Protein AF-0000000071012416 (afdb_homodimer)

Radius of gyration: 25.43 Å; Cα contacts (8 Å, |Δi|>4): 637; chains: 2; bounding box: 49×71×61 Å

Foldseek 3Di:
DVVVLVVLLVLLVVQDPDDVSSVVVSVLLVVLLVQLVVQQVPDPVSWHWPVVLLLSLCVVVPNNDDPQEEEEEDTFTHHSLLSSLVSLLSNLQNVCCCVQRQVPDPPKHWYKYKYWDDDPPDFIKIKIKIDIFQGADDPCPVPRPGSSNCSQCPVCCVRFVKHKDWDADHGGIMIMIMGGGPPVRPVVRVVVVD/DVVVLVVLLVLLVVQDPDDVSSVVVSVLLVVLLVQLVVQQVPDPVSWHWPVVLLLSLCVVVPNNDDPQEEEEEATFTHHSLLSSLVSLLSNLQNVCCCVQRQVPDPPKHWYKYKYWDDDPPDFIKIKIKIDIFQGADDPDPVPRPGSSNCSQCPVCCVRFVKHKDWDADHGGIMIMIMGGGPPVRPVVRVVVVD

Secondary structure (DSSP, 8-state):
-HHHHHHHHHHHHHH-SSHHHHHHHHHHHHHHHHHHHHHHHH-TTS-EEHHHHHHHHHHTTT-TT-TTEEEE----EEPHHHHHHHHHHHHHHHHHHHHHSTTTSTT-EEEEEEEEE--TTS--EEEEEEEEE-B---SS---S--HHHHIIIIIHHHHH--EEEEEEETBEEEEEEEEEPPHHHHHHHHHHH-/-HHHHHHHHHHHHHH-SSHHHHHHHHHHHHHHHHHHHHHHHH-TTS-EEHHHHHHHHHHTTT-TT-TTEEEE----EE-HHHHHHHHHHHHHHHHHHHHHSTTTSTT-EEEEEEEEE--TTS--EEEEEEEEESB---SS---S--HHHHIIIIIHHHHH--EEEEEEETBEEEEEEEEEPPHHHHHHHHHHH-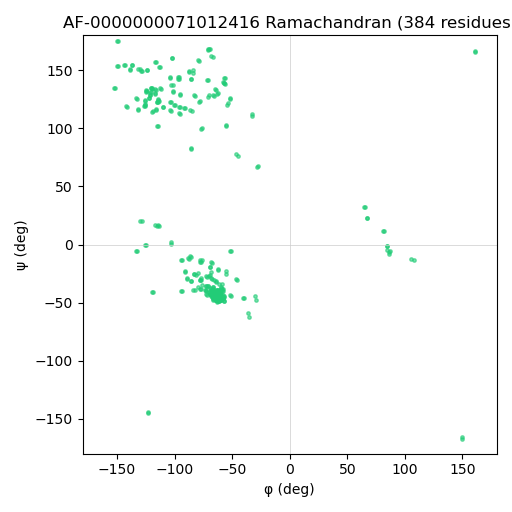

Nearest PDB structures (foldseek):
  5epv-assembly3_A  TM=8.600E-01  e=8.382E-15  Brucella abortus 2308
  6ph4-assembly1_B  TM=8.520E-01  e=7.004E-15  Brucella melitensis bv. 1 str. 16M
  5epv-assembly3_B  TM=8.773E-01  e=1.167E-13  Brucella abortus 2308
  5epv-assembly1_C  TM=7.445E-01  e=3.757E-12  Brucella abortus 2308
  5epv-assembly2_D  TM=7.415E-01  e=6.438E-12  Brucella abortus 2308

pLDDT: mean 85.34, std 14.97, range [34.78, 98.38]

InterPro domains:
  IPR011102 Signal transduction histidine kinase, HWE region [PF07536] (2-75)
  IPR011102 Signal transduction histidine kinase, HWE region [SM00911] (1-75)
  IPR036890 Histidine kinase/HSP90-like ATPase superfamily [G3DSA:3.30.565.10] (68-189)

Sequence (388 aa):
MLTVVRSVFSRTAEASENQRQLVDHFTGRLDSLARTQVIVTRSPSGKVDLNSLIREELLSVAAGEGPCVSLDGPEVMLDPNAAEAIGMAIHELTTNALKYGALRANGAGLRIDWRVHAEQGQTAKLELTWLETGVPAVPIAPVREGFGRELIEEALPYRLGAETCLEFRPGGVKCTISMPLDDDDERASALLERMLTVVRSVFSRTAEASENQRQLVDHFTGRLDSLARTQVIVTRSPSGKVDLNSLIREELLSVAAGEGPCVSLDGPEVMLDPNAAEAIGMAIHELTTNALKYGALRANGAGLRIDWRVHAEQGQTAKLELTWLETGVPAVPIAPVREGFGRELIEEALPYRLGAETCLEFRPGGVKCTISMPLDDDDERASALLER

Structure (mmCIF, N/CA/C/O backbone):
data_AF-0000000071012416-model_v1
#
loop_
_entity.id
_entity.type
_entity.pdbx_description
1 polymer 'histidine kinase'
#
loop_
_atom_site.group_PDB
_atom_site.id
_atom_site.type_symbol
_atom_site.label_atom_id
_atom_site.label_alt_id
_atom_site.label_comp_id
_atom_site.label_asym_id
_atom_site.label_entity_id
_atom_site.label_seq_id
_atom_site.pdbx_PDB_ins_code
_atom_site.Cartn_x
_atom_site.Cartn_y
_atom_site.Cartn_z
_atom_site.occupancy
_atom_site.B_iso_or_equiv
_atom_site.auth_seq_id
_atom_site.auth_comp_id
_atom_site.auth_asym_id
_atom_site.auth_atom_id
_atom_site.pdbx_PDB_model_num
ATOM 1 N N . MET A 1 1 ? 7.375 1.025 -5.934 1 79.31 1 MET A N 1
ATOM 2 C CA . MET A 1 1 ? 6.648 0.177 -4.996 1 79.31 1 MET A CA 1
ATOM 3 C C . MET A 1 1 ? 5.281 0.772 -4.672 1 79.31 1 MET A C 1
ATOM 5 O O . MET A 1 1 ? 4.258 0.095 -4.797 1 79.31 1 MET A O 1
ATOM 9 N N . LEU A 1 2 ? 5.188 2.092 -4.598 1 87.56 2 LEU A N 1
ATOM 10 C CA . LEU A 1 2 ? 3.9 2.674 -4.223 1 87.56 2 LEU A CA 1
ATOM 11 C C . LEU A 1 2 ? 2.938 2.666 -5.406 1 87.56 2 LEU A C 1
ATOM 13 O O . LEU A 1 2 ? 1.731 2.477 -5.23 1 87.56 2 LEU A O 1
ATOM 17 N N . THR A 1 3 ? 3.52 2.766 -6.586 1 86.19 3 THR A N 1
ATOM 18 C CA . THR A 1 3 ? 2.693 2.732 -7.789 1 86.19 3 THR A CA 1
ATOM 19 C C . THR A 1 3 ? 1.999 1.381 -7.93 1 86.19 3 THR A C 1
ATOM 21 O O . THR A 1 3 ? 0.804 1.32 -8.227 1 86.19 3 THR A O 1
ATOM 24 N N . VAL A 1 4 ? 2.744 0.309 -7.668 1 86.44 4 VAL A N 1
ATOM 25 C CA . VAL A 1 4 ? 2.189 -1.038 -7.754 1 86.44 4 VAL A CA 1
ATOM 26 C C . VAL A 1 4 ? 1.132 -1.231 -6.668 1 86.44 4 VAL A C 1
ATOM 28 O O . VAL A 1 4 ? 0.055 -1.772 -6.93 1 86.44 4 VAL A O 1
ATOM 31 N N . VAL A 1 5 ? 1.363 -0.76 -5.516 1 93.75 5 VAL A N 1
ATOM 32 C CA . VAL A 1 5 ? 0.437 -0.882 -4.395 1 93.75 5 VAL A CA 1
ATOM 33 C C . VAL A 1 5 ? -0.868 -0.159 -4.723 1 93.75 5 VAL A C 1
ATOM 35 O O . VAL A 1 5 ? -1.956 -0.685 -4.473 1 93.75 5 VAL A O 1
ATOM 38 N N . ARG A 1 6 ? -0.728 0.986 -5.305 1 93.12 6 ARG A N 1
ATOM 39 C CA . ARG A 1 6 ? -1.903 1.763 -5.688 1 93.12 6 ARG A CA 1
ATOM 40 C C . ARG A 1 6 ? -2.744 1.014 -6.715 1 93.12 6 ARG A C 1
ATOM 42 O O . ARG A 1 6 ? -3.973 0.99 -6.621 1 93.12 6 ARG A O 1
ATOM 49 N N . SER A 1 7 ? -2.057 0.492 -7.648 1 88.62 7 SER A N 1
ATOM 50 C CA . SER A 1 7 ? -2.752 -0.249 -8.695 1 88.62 7 SER A CA 1
ATOM 51 C C . SER A 1 7 ? -3.461 -1.475 -8.125 1 88.62 7 SER A C 1
ATOM 53 O O . SER A 1 7 ? -4.621 -1.733 -8.453 1 88.62 7 SER A O 1
ATOM 55 N N . VAL A 1 8 ? -2.766 -2.164 -7.305 1 90.81 8 VAL A N 1
ATOM 56 C CA . VAL A 1 8 ? -3.32 -3.357 -6.676 1 90.81 8 VAL A CA 1
ATOM 57 C C . VAL A 1 8 ? -4.516 -2.977 -5.809 1 90.81 8 VAL A C 1
ATOM 59 O O . VAL A 1 8 ? -5.547 -3.658 -5.824 1 90.81 8 VAL A O 1
ATOM 62 N N . PHE A 1 9 ? -4.41 -1.914 -5.066 1 94.88 9 PHE A N 1
ATOM 63 C CA . PHE A 1 9 ? -5.508 -1.474 -4.211 1 94.88 9 PHE A CA 1
ATOM 64 C C . PHE A 1 9 ? -6.73 -1.104 -5.043 1 94.88 9 PHE A C 1
ATOM 66 O O . PHE A 1 9 ? -7.844 -1.529 -4.738 1 94.88 9 PHE A O 1
ATOM 73 N N . SER A 1 10 ? -6.488 -0.293 -6.066 1 92.5 10 SER A N 1
ATOM 74 C CA . SER A 1 10 ? -7.59 0.161 -6.906 1 92.5 10 SER A CA 1
ATOM 75 C C . SER A 1 10 ? -8.352 -1.019 -7.508 1 92.5 10 SER A C 1
ATOM 77 O O . SER A 1 10 ? -9.578 -1.047 -7.488 1 92.5 10 SER A O 1
ATOM 79 N N . ARG A 1 11 ? -7.691 -1.953 -7.973 1 87.81 11 ARG A N 1
ATOM 80 C CA . ARG A 1 11 ? -8.312 -3.125 -8.586 1 87.81 11 ARG A CA 1
ATOM 81 C C . ARG A 1 11 ? -9.039 -3.967 -7.543 1 87.81 11 ARG A C 1
ATOM 83 O O . ARG A 1 11 ? -10.102 -4.523 -7.816 1 87.81 11 ARG A O 1
ATOM 90 N N . THR A 1 12 ? -8.422 -4.074 -6.363 1 91.06 12 THR A N 1
ATOM 91 C CA . THR A 1 12 ? -9.055 -4.828 -5.289 1 91.06 12 THR A CA 1
ATOM 92 C C . THR A 1 12 ? -10.352 -4.16 -4.852 1 91.06 12 THR A C 1
ATOM 94 O O . THR A 1 12 ? -11.367 -4.832 -4.652 1 91.06 12 THR A O 1
ATOM 97 N N . ALA A 1 13 ? -10.242 -2.861 -4.75 1 93.5 13 ALA A N 1
ATOM 98 C CA . ALA A 1 13 ? -11.422 -2.1 -4.344 1 93.5 13 ALA A CA 1
ATOM 99 C C . ALA A 1 13 ? -12.547 -2.258 -5.359 1 93.5 13 ALA A C 1
ATOM 101 O O . ALA A 1 13 ? -13.711 -2.418 -4.98 1 93.5 13 ALA A O 1
ATOM 102 N N . GLU A 1 14 ? -12.234 -2.195 -6.582 1 89.12 14 GLU A N 1
ATOM 103 C CA . GLU A 1 14 ? -13.227 -2.307 -7.648 1 89.12 14 GLU A CA 1
ATOM 104 C C . GLU A 1 14 ? -13.891 -3.68 -7.641 1 89.12 14 GLU A C 1
ATOM 106 O O . GLU A 1 14 ? -15.086 -3.797 -7.945 1 89.12 14 GLU A O 1
ATOM 111 N N . ALA A 1 15 ? -13.234 -4.676 -7.262 1 86 15 ALA A N 1
ATOM 112 C CA . ALA A 1 15 ? -13.719 -6.051 -7.367 1 86 15 ALA A CA 1
ATOM 113 C C . ALA A 1 15 ? -14.398 -6.492 -6.074 1 86 15 ALA A C 1
ATOM 115 O O . ALA A 1 15 ? -15.055 -7.535 -6.035 1 86 15 ALA A O 1
ATOM 116 N N . SER A 1 16 ? -14.195 -5.711 -5.012 1 90.69 16 SER A N 1
ATOM 117 C CA . SER A 1 16 ? -14.719 -6.125 -3.717 1 90.69 16 SER A CA 1
ATOM 118 C C . SER A 1 16 ? -16.172 -5.691 -3.545 1 90.69 16 SER A C 1
ATOM 120 O O . SER A 1 16 ? -16.547 -4.586 -3.945 1 90.69 16 SER A O 1
ATOM 122 N N . GLU A 1 17 ? -16.969 -6.527 -2.91 1 89.5 17 GLU A N 1
ATOM 123 C CA . GLU A 1 17 ? -18.391 -6.258 -2.721 1 89.5 17 GLU A CA 1
ATOM 124 C C . GLU A 1 17 ? -18.641 -5.48 -1.432 1 89.5 17 GLU A C 1
ATOM 126 O O . GLU A 1 17 ? -19.672 -4.816 -1.288 1 89.5 17 GLU A O 1
ATOM 131 N N . ASN A 1 18 ? -17.75 -5.703 -0.472 1 93.12 18 ASN A N 1
ATOM 132 C CA . ASN A 1 18 ? -17.891 -5.016 0.808 1 93.12 18 ASN A CA 1
ATOM 133 C C . ASN A 1 18 ? -16.531 -4.773 1.462 1 93.12 18 ASN A C 1
ATOM 135 O O . ASN A 1 18 ? -15.5 -5.215 0.95 1 93.12 18 ASN A O 1
ATOM 139 N N . GLN A 1 19 ? -16.578 -4.094 2.539 1 95.38 19 GLN A N 1
ATOM 140 C CA . GLN A 1 19 ? -15.352 -3.658 3.189 1 95.38 19 GLN A CA 1
ATOM 141 C C . GLN A 1 19 ? -14.547 -4.848 3.701 1 95.38 19 GLN A C 1
ATOM 143 O O . GLN A 1 19 ? -13.32 -4.859 3.609 1 95.38 19 GLN A O 1
ATOM 148 N N . ARG A 1 20 ? -15.281 -5.785 4.27 1 94.62 20 ARG A N 1
ATOM 149 C CA . ARG A 1 20 ? -14.586 -6.953 4.805 1 94.62 20 ARG A CA 1
ATOM 150 C C . ARG A 1 20 ? -13.812 -7.68 3.709 1 94.62 20 ARG A C 1
ATOM 152 O O . ARG A 1 20 ? -12.648 -8.031 3.896 1 94.62 20 ARG A O 1
ATOM 159 N N . GLN A 1 21 ? -14.453 -7.879 2.566 1 92.38 21 GLN A N 1
ATOM 160 C CA . GLN A 1 21 ? -13.812 -8.531 1.429 1 92.38 21 GLN A CA 1
ATOM 161 C C . GLN A 1 21 ? -12.617 -7.723 0.933 1 92.38 21 GLN A C 1
ATOM 163 O O . GLN A 1 21 ? -11.57 -8.289 0.625 1 92.38 21 GLN A O 1
ATOM 168 N N . LEU A 1 22 ? -12.758 -6.418 0.871 1 95 22 LEU A N 1
ATOM 169 C CA . LEU A 1 22 ? -11.68 -5.531 0.443 1 95 22 LEU A CA 1
ATOM 170 C C . LEU A 1 22 ? -10.477 -5.652 1.368 1 95 22 LEU A C 1
ATOM 172 O O . LEU A 1 22 ? -9.344 -5.797 0.902 1 95 22 LEU A O 1
ATOM 176 N N . VAL A 1 23 ? -10.703 -5.68 2.666 1 96.44 23 VAL A N 1
ATOM 177 C CA . VAL A 1 23 ? -9.633 -5.734 3.654 1 96.44 23 VAL A CA 1
ATOM 178 C C . VAL A 1 23 ? -8.906 -7.074 3.559 1 96.44 23 VAL A C 1
ATOM 180 O O . VAL A 1 23 ? -7.676 -7.117 3.502 1 96.44 23 VAL A O 1
ATOM 183 N N . ASP A 1 24 ? -9.641 -8.109 3.471 1 93.75 24 ASP A N 1
ATOM 184 C CA . ASP A 1 24 ? -9.055 -9.445 3.432 1 93.75 24 ASP A CA 1
ATOM 185 C C . ASP A 1 24 ? -8.219 -9.641 2.168 1 93.75 24 ASP A C 1
ATOM 187 O O . ASP A 1 24 ? -7.074 -10.094 2.24 1 93.75 24 ASP A O 1
ATOM 191 N N . HIS A 1 25 ? -8.797 -9.266 1.054 1 92.31 25 HIS A N 1
ATOM 192 C CA . HIS A 1 25 ? -8.125 -9.492 -0.222 1 92.31 25 HIS A CA 1
ATOM 193 C C . HIS A 1 25 ? -6.902 -8.594 -0.37 1 92.31 25 HIS A C 1
ATOM 195 O O . HIS A 1 25 ? -5.844 -9.055 -0.803 1 92.31 25 HIS A O 1
ATOM 201 N N . PHE A 1 26 ? -7.031 -7.363 0.049 1 95.31 26 PHE A N 1
ATOM 202 C CA . PHE A 1 26 ? -5.902 -6.453 -0.12 1 95.31 26 PHE A CA 1
ATOM 203 C C . PHE A 1 26 ? -4.781 -6.793 0.856 1 95.31 26 PHE A C 1
ATOM 205 O O . PHE A 1 26 ? -3.602 -6.684 0.517 1 95.31 26 PHE A O 1
ATOM 212 N N . THR A 1 27 ? -5.094 -7.219 2.049 1 95.56 27 THR A N 1
ATOM 213 C CA . THR A 1 27 ? -4.074 -7.641 3.002 1 95.56 27 THR A CA 1
ATOM 214 C C . THR A 1 27 ? -3.281 -8.82 2.453 1 95.56 27 THR A C 1
ATOM 216 O O . THR A 1 27 ? -2.053 -8.852 2.543 1 95.56 27 THR A O 1
ATOM 219 N N . GLY A 1 28 ? -4 -9.75 1.899 1 93.88 28 GLY A N 1
ATOM 220 C CA . GLY A 1 28 ? -3.324 -10.883 1.289 1 93.88 28 GLY A CA 1
ATOM 221 C C . GLY A 1 28 ? -2.391 -10.484 0.162 1 93.88 28 GLY A C 1
ATOM 222 O O . GLY A 1 28 ? -1.275 -11 0.061 1 93.88 28 GLY A O 1
ATOM 223 N N . ARG A 1 29 ? -2.848 -9.578 -0.62 1 93.44 29 ARG A N 1
ATOM 224 C CA . ARG A 1 29 ? -2.051 -9.133 -1.759 1 93.44 29 ARG A CA 1
ATOM 225 C C . ARG A 1 29 ? -0.843 -8.32 -1.299 1 93.44 29 ARG A C 1
ATOM 227 O O . ARG A 1 29 ? 0.237 -8.422 -1.883 1 93.44 29 ARG A O 1
ATOM 234 N N . LEU A 1 30 ? -1.021 -7.539 -0.238 1 95.25 30 LEU A N 1
ATOM 235 C CA . LEU A 1 30 ? 0.107 -6.824 0.348 1 95.25 30 LEU A CA 1
ATOM 236 C C . LEU A 1 30 ? 1.157 -7.801 0.868 1 95.25 30 LEU A C 1
ATOM 238 O O . LEU A 1 30 ? 2.357 -7.582 0.69 1 95.25 30 LEU A O 1
ATOM 242 N N . ASP A 1 31 ? 0.681 -8.828 1.486 1 95 31 ASP A N 1
ATOM 243 C CA . ASP A 1 31 ? 1.591 -9.844 2.006 1 95 31 ASP A CA 1
ATOM 244 C C . ASP A 1 31 ? 2.369 -10.516 0.876 1 95 31 ASP A C 1
ATOM 246 O O . ASP A 1 31 ? 3.564 -10.781 1.013 1 95 31 ASP A O 1
ATOM 250 N N . SER A 1 32 ? 1.671 -10.789 -0.18 1 94.5 32 SER A N 1
ATOM 251 C CA . SER A 1 32 ? 2.33 -11.375 -1.339 1 94.5 32 SER A CA 1
ATOM 252 C C . SER A 1 32 ? 3.402 -10.445 -1.9 1 94.5 32 SER A C 1
ATOM 254 O O . SER A 1 32 ? 4.516 -10.883 -2.197 1 94.5 32 SER A O 1
ATOM 256 N N . LEU A 1 33 ? 3.086 -9.148 -2.072 1 93.62 33 LEU A N 1
ATOM 257 C CA . LEU A 1 33 ? 4.047 -8.164 -2.545 1 93.62 33 LEU A CA 1
ATOM 258 C C . LEU A 1 33 ? 5.258 -8.094 -1.621 1 93.62 33 LEU A C 1
ATOM 260 O O . LEU A 1 33 ? 6.395 -7.984 -2.086 1 93.62 33 LEU A O 1
ATOM 264 N N . ALA A 1 34 ? 4.988 -8.18 -0.317 1 93.56 34 ALA A N 1
ATOM 265 C CA . ALA A 1 34 ? 6.074 -8.156 0.66 1 93.56 34 ALA A CA 1
ATOM 266 C C . ALA A 1 34 ? 7.008 -9.352 0.471 1 93.56 34 ALA A C 1
ATOM 268 O O . ALA A 1 34 ? 8.234 -9.195 0.502 1 93.56 34 ALA A O 1
ATOM 269 N N . ARG A 1 35 ? 6.43 -10.469 0.302 1 92.25 35 ARG A N 1
ATOM 270 C CA . ARG A 1 35 ? 7.234 -11.672 0.098 1 92.25 35 ARG A CA 1
ATOM 271 C C . ARG A 1 35 ? 8.102 -11.539 -1.149 1 92.25 35 ARG A C 1
ATOM 273 O O . ARG A 1 35 ? 9.289 -11.875 -1.124 1 92.25 35 ARG A O 1
ATOM 280 N N . THR A 1 36 ? 7.492 -11.102 -2.23 1 92.06 36 THR A N 1
ATOM 281 C CA . THR A 1 36 ? 8.227 -10.914 -3.477 1 92.06 36 THR A CA 1
ATOM 282 C C . THR A 1 36 ? 9.336 -9.883 -3.297 1 92.06 36 THR A C 1
ATOM 284 O O . THR A 1 36 ? 10.453 -10.07 -3.795 1 92.06 36 THR A O 1
ATOM 287 N N . GLN A 1 37 ? 9.047 -8.82 -2.545 1 89.06 37 GLN A N 1
ATOM 288 C CA . GLN A 1 37 ? 10.023 -7.754 -2.342 1 89.06 37 GLN A CA 1
ATOM 289 C C . GLN A 1 37 ? 11.219 -8.25 -1.535 1 89.06 37 GLN A C 1
ATOM 291 O O . GLN A 1 37 ? 12.352 -7.824 -1.774 1 89.06 37 GLN A O 1
ATOM 296 N N . VAL A 1 38 ? 10.977 -9.078 -0.61 1 89.62 38 VAL A N 1
ATOM 297 C CA . VAL A 1 38 ? 12.055 -9.656 0.183 1 89.62 38 VAL A CA 1
ATOM 298 C C . VAL A 1 38 ? 12.992 -10.445 -0.724 1 89.62 38 VAL A C 1
ATOM 300 O O . VAL A 1 38 ? 14.219 -10.328 -0.615 1 89.62 38 VAL A O 1
ATOM 303 N N . ILE A 1 39 ? 12.43 -11.203 -1.623 1 91.06 39 ILE A N 1
ATOM 304 C CA . ILE A 1 39 ? 13.227 -12.023 -2.537 1 91.06 39 ILE A CA 1
ATOM 305 C C . ILE A 1 39 ? 14.031 -11.117 -3.467 1 91.06 39 ILE A C 1
ATOM 307 O O . ILE A 1 39 ? 15.219 -11.352 -3.688 1 91.06 39 ILE A O 1
ATOM 311 N N . VAL A 1 40 ? 13.438 -10.07 -3.975 1 87.44 40 VAL A N 1
ATOM 312 C CA . VAL A 1 40 ? 14.07 -9.141 -4.898 1 87.44 40 VAL A CA 1
ATOM 313 C C . VAL A 1 40 ? 15.25 -8.453 -4.211 1 87.44 40 VAL A C 1
ATOM 315 O O . VAL A 1 40 ? 16.328 -8.32 -4.793 1 87.44 40 VAL A O 1
ATOM 318 N N . THR A 1 41 ? 15.078 -8.047 -2.982 1 84.62 41 THR A N 1
ATOM 319 C CA . THR A 1 41 ? 16.094 -7.281 -2.256 1 84.62 41 THR A CA 1
ATOM 320 C C . THR A 1 41 ? 17.266 -8.172 -1.867 1 84.62 41 THR A C 1
ATOM 322 O O . THR A 1 41 ? 18.391 -7.695 -1.758 1 84.62 41 THR A O 1
ATOM 325 N N . ARG A 1 42 ? 16.969 -9.398 -1.727 1 86.81 42 ARG A N 1
ATOM 326 C CA . ARG A 1 42 ? 18.016 -10.336 -1.307 1 86.81 42 ARG A CA 1
ATOM 327 C C . ARG A 1 42 ? 18.797 -10.852 -2.506 1 86.81 42 ARG A C 1
ATOM 329 O O . ARG A 1 42 ? 19.828 -11.5 -2.342 1 86.81 42 ARG A O 1
ATOM 336 N N . SER A 1 43 ? 18.281 -10.547 -3.65 1 87.06 43 SER A N 1
ATOM 337 C CA . SER A 1 43 ? 18.938 -11.039 -4.859 1 87.06 43 SER A CA 1
ATOM 338 C C . SER A 1 43 ? 20.047 -10.086 -5.305 1 87.06 43 SER A C 1
ATOM 340 O O . SER A 1 43 ? 19.781 -8.953 -5.691 1 87.06 43 SER A O 1
ATOM 342 N N . PRO A 1 44 ? 21.281 -10.516 -5.285 1 84.44 44 PRO A N 1
ATOM 343 C CA . PRO A 1 44 ? 22.391 -9.656 -5.699 1 84.44 44 PRO A CA 1
ATOM 344 C C . PRO A 1 44 ? 22.25 -9.156 -7.137 1 84.44 44 PRO A C 1
ATOM 346 O O . PRO A 1 44 ? 22.625 -8.023 -7.445 1 84.44 44 PRO A O 1
ATOM 349 N N . SER A 1 45 ? 21.766 -9.953 -8.055 1 83.5 45 SER A N 1
ATOM 350 C CA . SER A 1 45 ? 21.609 -9.594 -9.461 1 83.5 45 SER A CA 1
ATOM 351 C C . SER A 1 45 ? 20.375 -8.711 -9.664 1 83.5 45 SER A C 1
ATOM 353 O O . SER A 1 45 ? 20.203 -8.133 -10.742 1 83.5 45 SER A O 1
ATOM 355 N N . GLY A 1 46 ? 19.547 -8.68 -8.68 1 85.38 46 GLY A N 1
ATOM 356 C CA . GLY A 1 46 ? 18.297 -7.957 -8.805 1 85.38 46 GLY A CA 1
ATOM 357 C C . GLY A 1 46 ? 17.203 -8.773 -9.469 1 85.38 46 GLY A C 1
ATOM 358 O O . GLY A 1 46 ? 16.078 -8.297 -9.617 1 85.38 46 GLY A O 1
ATOM 359 N N . LYS A 1 47 ? 17.625 -9.969 -9.828 1 92 47 LYS A N 1
ATOM 360 C CA . LYS A 1 47 ? 16.641 -10.844 -10.461 1 92 47 LYS A CA 1
ATOM 361 C C . LYS A 1 47 ? 16.125 -11.883 -9.469 1 92 47 LYS A C 1
ATOM 363 O O . LYS A 1 47 ? 16.75 -12.133 -8.43 1 92 47 LYS A O 1
ATOM 368 N N . VAL A 1 48 ? 14.953 -12.461 -9.812 1 94.19 48 VAL A N 1
ATOM 369 C CA . VAL A 1 48 ? 14.258 -13.359 -8.898 1 94.19 48 VAL A CA 1
ATOM 370 C C . VAL A 1 48 ? 14.078 -14.727 -9.555 1 94.19 48 VAL A C 1
ATOM 372 O O . VAL A 1 48 ? 13.586 -14.82 -10.68 1 94.19 48 VAL A O 1
ATOM 375 N N . ASP A 1 49 ? 14.492 -15.727 -8.828 1 95.19 49 ASP A N 1
ATOM 376 C CA . ASP A 1 49 ? 14.305 -17.094 -9.312 1 95.19 49 ASP A CA 1
ATOM 377 C C . ASP A 1 49 ? 12.828 -17.484 -9.273 1 95.19 49 ASP A C 1
ATOM 379 O O . ASP A 1 49 ? 12.172 -17.391 -8.234 1 95.19 49 ASP A O 1
ATOM 383 N N . LEU A 1 50 ? 12.336 -17.984 -10.398 1 97 50 LEU A N 1
ATOM 384 C CA . LEU A 1 50 ? 10.93 -18.328 -10.531 1 97 50 LEU A CA 1
ATOM 385 C C . LEU A 1 50 ? 10.539 -19.422 -9.539 1 97 50 LEU A C 1
ATOM 387 O O . LEU A 1 50 ? 9.484 -19.328 -8.891 1 97 50 LEU A O 1
ATOM 391 N N . ASN A 1 51 ? 11.328 -20.406 -9.445 1 96.5 51 ASN A N 1
ATOM 392 C CA . ASN A 1 51 ? 11.055 -21.5 -8.508 1 96.5 51 ASN A CA 1
ATOM 393 C C . ASN A 1 51 ? 10.914 -21 -7.078 1 96.5 51 ASN A C 1
ATOM 395 O O . ASN A 1 51 ? 9.984 -21.375 -6.367 1 96.5 51 ASN A O 1
ATOM 399 N N . SER A 1 52 ? 11.797 -20.156 -6.68 1 94.75 52 SER A N 1
ATOM 400 C CA . SER A 1 52 ? 11.766 -19.594 -5.336 1 94.75 52 SER A CA 1
ATOM 401 C C . SER A 1 52 ? 10.5 -18.766 -5.117 1 94.75 52 SER A C 1
ATOM 403 O O . SER A 1 52 ? 9.891 -18.828 -4.043 1 94.75 52 SER A O 1
ATOM 405 N N . LEU A 1 53 ? 10.18 -18.047 -6.098 1 95.81 53 LEU A N 1
ATOM 406 C CA . LEU A 1 53 ? 8.984 -17.219 -6.027 1 95.81 53 LEU A CA 1
ATOM 407 C C . LEU A 1 53 ? 7.738 -18.062 -5.793 1 95.81 53 LEU A C 1
ATOM 409 O O . LEU A 1 53 ? 6.934 -17.766 -4.91 1 95.81 53 LEU A O 1
ATOM 413 N N . ILE A 1 54 ? 7.574 -19.125 -6.535 1 96.94 54 ILE A N 1
ATOM 414 C CA . ILE A 1 54 ? 6.422 -20 -6.434 1 96.94 54 ILE A CA 1
ATOM 415 C C . ILE A 1 54 ? 6.426 -20.703 -5.074 1 96.94 54 ILE A C 1
ATOM 417 O O . ILE A 1 54 ? 5.402 -20.75 -4.387 1 96.94 54 ILE A O 1
ATOM 421 N N . ARG A 1 55 ? 7.547 -21.172 -4.68 1 95 55 ARG A N 1
ATOM 422 C CA . ARG A 1 55 ? 7.664 -21.906 -3.428 1 95 55 ARG A CA 1
ATOM 423 C C . ARG A 1 55 ? 7.312 -21.031 -2.236 1 95 55 ARG A C 1
ATOM 425 O O . ARG A 1 55 ? 6.629 -21.469 -1.31 1 95 55 ARG A O 1
ATOM 432 N N . GLU A 1 56 ? 7.766 -19.828 -2.26 1 94.19 56 GLU A N 1
ATOM 433 C CA . GLU A 1 56 ? 7.488 -18.922 -1.15 1 94.19 56 GLU A CA 1
ATOM 434 C C . GLU A 1 56 ? 5.988 -18.656 -1.017 1 94.19 56 GLU A C 1
ATOM 436 O O . GLU A 1 56 ? 5.469 -18.547 0.096 1 94.19 56 GLU A O 1
ATOM 441 N N . GLU A 1 57 ? 5.336 -18.516 -2.135 1 94.94 57 GLU A N 1
ATOM 442 C CA . GLU A 1 57 ? 3.893 -18.297 -2.096 1 94.94 57 GLU A CA 1
ATOM 443 C C . GLU A 1 57 ? 3.164 -19.531 -1.557 1 94.94 57 GLU A C 1
ATOM 445 O O . GLU A 1 57 ? 2.219 -19.406 -0.776 1 94.94 57 GLU A O 1
ATOM 450 N N . LEU A 1 58 ? 3.564 -20.703 -1.962 1 95.12 58 LEU A N 1
ATOM 451 C CA . LEU A 1 58 ? 2.943 -21.938 -1.497 1 95.12 58 LEU A CA 1
ATOM 452 C C . LEU A 1 58 ? 3.201 -22.156 -0.009 1 95.12 58 LEU A C 1
ATOM 454 O O . LEU A 1 58 ? 2.305 -22.562 0.728 1 95.12 58 LEU A O 1
ATOM 458 N N . LEU A 1 59 ? 4.379 -21.812 0.393 1 92.88 59 LEU A N 1
ATOM 459 C CA . LEU A 1 59 ? 4.766 -21.984 1.79 1 92.88 59 LEU A CA 1
ATOM 460 C C . LEU A 1 59 ? 3.963 -21.047 2.691 1 92.88 59 LEU A C 1
ATOM 462 O O . LEU A 1 59 ? 3.684 -21.391 3.846 1 92.88 59 LEU A O 1
ATOM 466 N N . SER A 1 60 ? 3.6 -19.922 2.098 1 92.12 60 SER A N 1
ATOM 467 C CA . SER A 1 60 ? 2.871 -18.922 2.871 1 92.12 60 SER A CA 1
ATOM 468 C C . SER A 1 60 ? 1.53 -19.469 3.352 1 92.12 60 SER A C 1
ATOM 470 O O . SER A 1 60 ? 0.944 -18.938 4.301 1 92.12 60 SER A O 1
ATOM 472 N N . VAL A 1 61 ? 0.986 -20.484 2.721 1 88.88 61 VAL A N 1
ATOM 473 C CA . VAL A 1 61 ? -0.28 -21.094 3.123 1 88.88 61 VAL A CA 1
ATOM 474 C C . VAL A 1 61 ? -0.039 -22.516 3.617 1 88.88 61 VAL A C 1
ATOM 476 O O . VAL A 1 61 ? -0.954 -23.344 3.617 1 88.88 61 VAL A O 1
ATOM 479 N N . ALA A 1 62 ? 1.094 -22.828 3.893 1 81.81 62 ALA A N 1
ATOM 480 C CA . ALA A 1 62 ? 1.532 -24.109 4.438 1 81.81 62 ALA A CA 1
ATOM 481 C C . ALA A 1 62 ? 1.351 -25.234 3.42 1 81.81 62 ALA A C 1
ATOM 483 O O . ALA A 1 62 ? 1.044 -26.375 3.787 1 81.81 62 ALA A O 1
ATOM 484 N N . ALA A 1 63 ? 1.288 -25.062 2.125 1 72.88 63 ALA A N 1
ATOM 485 C CA . ALA A 1 63 ? 1.077 -26.078 1.094 1 72.88 63 ALA A CA 1
ATOM 486 C C . ALA A 1 63 ? 2.385 -26.422 0.385 1 72.88 63 ALA A C 1
ATOM 488 O O . ALA A 1 63 ? 2.428 -27.328 -0.45 1 72.88 63 AL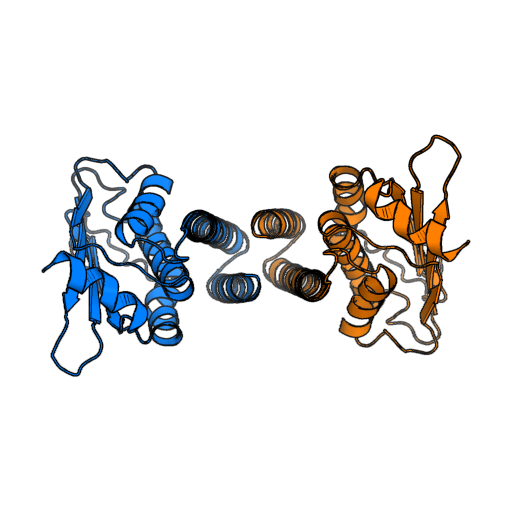A A O 1
ATOM 489 N N . GLY A 1 64 ? 3.555 -25.844 0.768 1 62.09 64 GLY A N 1
ATOM 490 C CA . GLY A 1 64 ? 4.777 -25.938 -0.015 1 62.09 64 GLY A CA 1
ATOM 491 C C . GLY A 1 64 ? 5.371 -27.328 -0.033 1 62.09 64 GLY A C 1
ATOM 492 O O . GLY A 1 64 ? 6.055 -27.703 -0.988 1 62.09 64 GLY A O 1
ATOM 493 N N . GLU A 1 65 ? 5.125 -28.109 0.942 1 63.31 65 GLU A N 1
ATOM 494 C CA . GLU A 1 65 ? 5.875 -29.359 0.997 1 63.31 65 GLU A CA 1
ATOM 495 C C . GLU A 1 65 ? 4.941 -30.547 1.155 1 63.31 65 GLU A C 1
ATOM 497 O O . GLU A 1 65 ? 5.375 -31.641 1.526 1 63.31 65 GLU A O 1
ATOM 502 N N . GLY A 1 66 ? 3.734 -30.312 0.807 1 62.62 66 GLY A N 1
ATOM 503 C CA . GLY A 1 66 ? 2.895 -31.484 0.999 1 62.62 66 GLY A CA 1
ATOM 504 C C . GLY A 1 66 ? 2.953 -32.469 -0.164 1 62.62 66 GLY A C 1
ATOM 505 O O . GLY A 1 66 ? 3.453 -32.125 -1.239 1 62.62 66 GLY A O 1
ATOM 506 N N . PRO A 1 67 ? 2.773 -33.781 0.081 1 63.56 67 PRO A N 1
ATOM 507 C CA . PRO A 1 67 ? 2.906 -34.875 -0.879 1 63.56 67 PRO A CA 1
ATOM 508 C C . PRO A 1 67 ? 2.086 -34.656 -2.148 1 63.56 67 PRO A C 1
ATOM 510 O O . PRO A 1 67 ? 2.352 -35.281 -3.176 1 63.56 67 PRO A O 1
ATOM 513 N N . CYS A 1 68 ? 1.29 -33.625 -2.197 1 86.38 68 CYS A N 1
ATOM 514 C CA . CYS A 1 68 ? 0.397 -33.531 -3.344 1 86.38 68 CYS A CA 1
ATOM 515 C C . CYS A 1 68 ? 0.725 -32.281 -4.172 1 86.38 68 CYS A C 1
ATOM 517 O O . CYS A 1 68 ? -0.033 -31.906 -5.074 1 86.38 68 CYS A O 1
ATOM 519 N N . VAL A 1 69 ? 1.942 -31.688 -3.965 1 93.38 69 VAL A N 1
ATOM 520 C CA . VAL A 1 69 ? 2.35 -30.516 -4.734 1 93.38 69 VAL A CA 1
ATOM 521 C C . VAL A 1 69 ? 3.652 -30.812 -5.473 1 93.38 69 VAL A C 1
ATOM 523 O O . VAL A 1 69 ? 4.617 -31.281 -4.875 1 93.38 69 VAL A O 1
ATOM 526 N N . SER A 1 70 ? 3.725 -30.625 -6.77 1 94.69 70 SER A N 1
ATOM 527 C CA . SER A 1 70 ? 4.938 -30.828 -7.555 1 94.69 70 SER A CA 1
ATOM 528 C C . SER A 1 70 ? 5.301 -29.578 -8.352 1 94.69 70 SER A C 1
ATOM 530 O O . SER A 1 70 ? 4.426 -28.922 -8.93 1 94.69 70 SER A O 1
ATOM 532 N N . LEU A 1 71 ? 6.523 -29.203 -8.297 1 96.25 71 LEU A N 1
ATOM 533 C CA . LEU A 1 71 ? 7.102 -28.125 -9.086 1 96.25 71 LEU A CA 1
ATOM 534 C C . LEU A 1 71 ? 8.188 -28.656 -10.023 1 96.25 71 LEU A C 1
ATOM 536 O O . LEU A 1 71 ? 9.047 -29.422 -9.602 1 96.25 71 LEU A O 1
ATOM 540 N N . ASP A 1 72 ? 8.172 -28.25 -11.289 1 96.88 72 ASP A N 1
ATOM 541 C CA . ASP A 1 72 ? 9.188 -28.719 -12.227 1 96.88 72 ASP A CA 1
ATOM 542 C C . ASP A 1 72 ? 9.422 -27.703 -13.336 1 96.88 72 ASP A C 1
ATOM 544 O O . ASP A 1 72 ? 8.477 -27.156 -13.906 1 96.88 72 ASP A O 1
ATOM 548 N N . GLY A 1 73 ? 10.641 -27.438 -13.641 1 97.69 73 GLY A N 1
ATOM 549 C CA . GLY A 1 73 ? 11.031 -26.547 -14.719 1 97.69 73 GLY A CA 1
ATOM 550 C C . GLY A 1 73 ? 12.461 -26.047 -14.586 1 97.69 73 GLY A C 1
ATOM 551 O O . GLY A 1 73 ? 13.102 -26.25 -13.562 1 97.69 73 GLY A O 1
ATOM 552 N N . PRO A 1 74 ? 13.008 -25.484 -15.586 1 96.5 74 PRO A N 1
ATOM 553 C CA . PRO A 1 74 ? 14.383 -24.969 -15.547 1 96.5 74 PRO A CA 1
ATOM 554 C C . PRO A 1 74 ? 14.516 -23.719 -14.688 1 96.5 74 PRO A C 1
ATOM 556 O O . PRO A 1 74 ? 13.508 -23.156 -14.25 1 96.5 74 PRO A O 1
ATOM 559 N N . GLU A 1 75 ? 15.727 -23.391 -14.422 1 95.62 75 GLU A N 1
ATOM 560 C CA . GLU A 1 75 ? 15.969 -22.125 -13.742 1 95.62 75 GLU A CA 1
ATOM 561 C C . GLU A 1 75 ? 15.586 -20.938 -14.617 1 95.62 75 GLU A C 1
ATOM 563 O O . GLU A 1 75 ? 15.984 -20.859 -15.781 1 95.62 75 GLU A O 1
ATOM 568 N N . VAL A 1 76 ? 14.82 -20.109 -14.117 1 95.69 76 VAL A N 1
ATOM 569 C CA . VAL A 1 76 ? 14.406 -18.891 -14.789 1 95.69 76 VAL A CA 1
ATOM 570 C C . VAL A 1 76 ? 14.539 -17.703 -13.844 1 95.69 76 VAL A C 1
ATOM 572 O O . VAL A 1 76 ? 13.992 -17.719 -12.734 1 95.69 76 VAL A O 1
ATOM 575 N N . MET A 1 77 ? 15.273 -16.688 -14.289 1 94.56 77 MET A N 1
ATOM 576 C CA . MET A 1 77 ? 15.453 -15.469 -13.508 1 94.56 77 MET A CA 1
ATOM 577 C C . MET A 1 77 ? 14.594 -14.344 -14.07 1 94.56 77 MET A C 1
ATOM 579 O O . MET A 1 77 ? 14.727 -13.977 -15.234 1 94.56 77 MET A O 1
ATOM 583 N N . LEU A 1 78 ? 13.789 -13.859 -13.188 1 94.94 78 LEU A N 1
ATOM 584 C CA . LEU A 1 78 ? 12.859 -12.812 -13.594 1 94.94 78 LEU A CA 1
ATOM 585 C C . LEU A 1 78 ? 13.328 -11.445 -13.102 1 94.94 78 LEU A C 1
ATOM 587 O O . LEU A 1 78 ? 13.898 -11.336 -12.016 1 94.94 78 LEU A O 1
ATOM 591 N N . ASP A 1 79 ? 13.102 -10.438 -13.938 1 92.06 79 ASP A N 1
ATOM 592 C CA . ASP A 1 79 ? 13.297 -9.094 -13.414 1 92.06 79 ASP A CA 1
ATOM 593 C C . ASP A 1 79 ? 12.234 -8.734 -12.383 1 92.06 79 ASP A C 1
ATOM 595 O O . ASP A 1 79 ? 11.227 -9.438 -12.258 1 92.06 79 ASP A O 1
ATOM 599 N N . PRO A 1 80 ? 12.391 -7.711 -11.68 1 89.88 80 PRO A N 1
ATOM 600 C CA . PRO A 1 80 ? 11.492 -7.363 -10.578 1 89.88 80 PRO A CA 1
ATOM 601 C C . PRO A 1 80 ? 1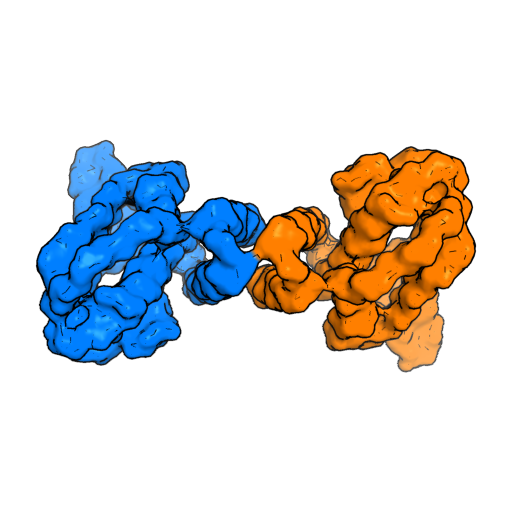0.055 -7.148 -11.031 1 89.88 80 PRO A C 1
ATOM 603 O O . PRO A 1 80 ? 9.117 -7.562 -10.344 1 89.88 80 PRO A O 1
ATOM 606 N N . ASN A 1 81 ? 9.867 -6.523 -12.109 1 88.75 81 ASN A N 1
ATOM 607 C CA . ASN A 1 81 ? 8.523 -6.277 -12.609 1 88.75 81 ASN A CA 1
ATOM 608 C C . ASN A 1 81 ? 7.777 -7.578 -12.898 1 88.75 81 ASN A C 1
ATOM 610 O O . ASN A 1 81 ? 6.633 -7.75 -12.469 1 88.75 81 ASN A O 1
ATOM 614 N N . ALA A 1 82 ? 8.445 -8.43 -13.586 1 92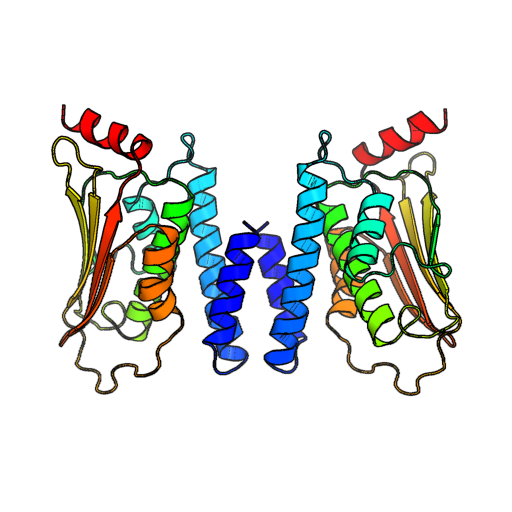.56 82 ALA A N 1
ATOM 615 C CA . ALA A 1 82 ? 7.859 -9.727 -13.891 1 92.56 82 ALA A CA 1
ATOM 616 C C . ALA A 1 82 ? 7.641 -10.539 -12.617 1 92.56 82 ALA A C 1
ATOM 618 O O . ALA A 1 82 ? 6.625 -11.227 -12.477 1 92.56 82 ALA A O 1
ATOM 619 N N . ALA A 1 83 ? 8.57 -10.492 -11.711 1 93.62 83 ALA A N 1
ATOM 620 C CA . ALA A 1 83 ? 8.469 -11.219 -10.445 1 93.62 83 ALA A CA 1
ATOM 621 C C . ALA A 1 83 ? 7.25 -10.773 -9.648 1 93.62 83 ALA A C 1
ATOM 623 O O . ALA A 1 83 ? 6.52 -11.602 -9.102 1 93.62 83 ALA A O 1
ATOM 624 N N . GLU A 1 84 ? 7.035 -9.523 -9.625 1 91.44 84 GLU A N 1
ATOM 625 C CA . GLU A 1 84 ? 5.895 -8.992 -8.883 1 91.44 84 GLU A CA 1
ATOM 626 C C . GLU A 1 84 ? 4.574 -9.445 -9.508 1 91.44 84 GLU A C 1
ATOM 628 O O . GLU A 1 84 ? 3.664 -9.875 -8.797 1 91.44 84 GLU A O 1
ATOM 633 N N . ALA A 1 85 ? 4.496 -9.359 -10.766 1 91.38 85 ALA A N 1
ATOM 634 C CA . ALA A 1 85 ? 3.268 -9.727 -11.469 1 91.38 85 ALA A CA 1
ATOM 635 C C . ALA A 1 85 ? 2.988 -11.219 -11.352 1 91.38 85 ALA A C 1
ATOM 637 O O . ALA A 1 85 ? 1.867 -11.625 -11.031 1 91.38 85 ALA A O 1
ATOM 638 N N . ILE A 1 86 ? 4.008 -11.992 -11.594 1 94.12 86 ILE A N 1
ATOM 639 C CA . ILE A 1 86 ? 3.865 -13.445 -11.508 1 94.12 86 ILE A CA 1
ATOM 640 C C . ILE A 1 86 ? 3.596 -13.852 -10.062 1 94.12 86 ILE A C 1
ATOM 642 O O . ILE A 1 86 ? 2.766 -14.727 -9.805 1 94.12 86 ILE A O 1
ATOM 646 N N . GLY A 1 87 ? 4.352 -13.266 -9.164 1 94.19 87 GLY A N 1
ATOM 647 C CA . GLY A 1 87 ? 4.109 -13.523 -7.754 1 94.19 87 GLY A CA 1
ATOM 648 C C . GLY A 1 87 ? 2.662 -13.32 -7.352 1 94.19 87 GLY A C 1
ATOM 649 O O . GLY A 1 87 ? 2.094 -14.125 -6.613 1 94.19 87 GLY A O 1
ATOM 650 N N . MET A 1 88 ? 2.094 -12.258 -7.82 1 92.69 88 MET A N 1
ATOM 651 C CA . MET A 1 88 ? 0.692 -11.969 -7.531 1 92.69 88 MET A CA 1
ATOM 652 C C . MET A 1 88 ? -0.221 -13.023 -8.148 1 92.69 88 MET A C 1
ATOM 654 O O . MET A 1 88 ? -1.203 -13.438 -7.527 1 92.69 88 MET A O 1
ATOM 658 N N . ALA A 1 89 ? 0.027 -13.375 -9.328 1 93.94 89 ALA A N 1
ATOM 659 C CA . ALA A 1 89 ? -0.768 -14.414 -9.977 1 93.94 89 ALA A CA 1
ATOM 660 C C . ALA A 1 89 ? -0.727 -15.719 -9.188 1 93.94 89 ALA A C 1
ATOM 662 O O . ALA A 1 89 ? -1.762 -16.359 -8.961 1 93.94 89 ALA A O 1
ATOM 663 N N . ILE A 1 90 ? 0.468 -16.078 -8.789 1 95.5 90 ILE A N 1
ATOM 664 C CA . ILE A 1 90 ? 0.636 -17.312 -8.023 1 95.5 90 ILE A CA 1
ATOM 665 C C . ILE A 1 90 ? -0.104 -17.203 -6.691 1 95.5 90 ILE A C 1
ATOM 667 O O . ILE A 1 90 ? -0.72 -18.156 -6.23 1 95.5 90 ILE A O 1
ATOM 671 N N . HIS A 1 91 ? -0.037 -16.078 -6.109 1 95.12 91 HIS A N 1
ATOM 672 C CA . HIS A 1 91 ? -0.776 -15.828 -4.875 1 95.12 91 HIS A CA 1
ATOM 673 C C . HIS A 1 91 ? -2.268 -16.078 -5.07 1 95.12 91 HIS A C 1
ATOM 675 O O . HIS A 1 91 ? -2.9 -16.75 -4.25 1 95.12 91 HIS A O 1
ATOM 681 N N . GLU A 1 92 ? -2.783 -15.539 -6.09 1 92.56 92 GLU A N 1
ATOM 682 C CA . GLU A 1 92 ? -4.207 -15.703 -6.363 1 92.56 92 GLU A CA 1
ATOM 683 C C . GLU A 1 92 ? -4.57 -17.172 -6.57 1 92.56 92 GLU A C 1
ATOM 685 O O . GLU A 1 92 ? -5.578 -17.641 -6.047 1 92.56 92 GLU A O 1
ATOM 690 N N . LEU A 1 93 ? -3.789 -17.828 -7.312 1 93.69 93 LEU A N 1
ATOM 691 C CA . LEU A 1 93 ? -4.035 -19.234 -7.57 1 93.69 93 LEU A CA 1
ATOM 692 C C . LEU A 1 93 ? -3.912 -20.062 -6.289 1 93.69 93 LEU A C 1
ATOM 694 O O . LEU A 1 93 ? -4.727 -20.953 -6.035 1 93.69 93 LEU A O 1
ATOM 698 N N . THR A 1 94 ? -2.936 -19.734 -5.523 1 93.38 94 THR A N 1
ATOM 699 C CA . THR A 1 94 ? -2.699 -20.438 -4.266 1 93.38 94 THR A CA 1
ATOM 700 C C . THR A 1 94 ? -3.869 -20.234 -3.309 1 93.38 94 THR A C 1
ATOM 702 O O . THR A 1 94 ? -4.371 -21.188 -2.721 1 93.38 94 THR A O 1
ATOM 705 N N . THR A 1 95 ? -4.305 -19.031 -3.152 1 91 95 THR A N 1
ATOM 706 C CA . THR A 1 95 ? -5.406 -18.703 -2.248 1 91 95 THR A CA 1
ATOM 707 C C . THR A 1 95 ? -6.695 -19.391 -2.705 1 91 95 THR A C 1
ATOM 709 O O . THR A 1 95 ? -7.453 -19.906 -1.886 1 91 95 THR A O 1
ATOM 712 N N . ASN A 1 96 ? -6.934 -19.375 -3.965 1 88.56 96 ASN A N 1
ATOM 713 C CA . ASN A 1 96 ? -8.117 -20.062 -4.492 1 88.56 96 ASN A CA 1
ATOM 714 C C . ASN A 1 96 ? -8.039 -21.562 -4.273 1 88.56 96 ASN A C 1
ATOM 716 O O . ASN A 1 96 ? -9.047 -22.203 -3.936 1 88.56 96 ASN A O 1
ATOM 720 N N . ALA A 1 97 ? -6.902 -22.125 -4.539 1 91.06 97 ALA A N 1
ATOM 721 C CA . ALA A 1 97 ? -6.711 -23.547 -4.336 1 91.06 97 ALA A CA 1
ATOM 722 C C . ALA A 1 97 ? -6.945 -23.938 -2.877 1 91.06 97 ALA A C 1
ATOM 724 O O . ALA A 1 97 ? -7.43 -25.031 -2.586 1 91.06 97 ALA A O 1
ATOM 725 N N . LEU A 1 98 ? -6.543 -23.094 -1.974 1 89.25 98 LEU A N 1
ATOM 726 C CA . LEU A 1 98 ? -6.719 -23.312 -0.543 1 89.25 98 LEU A CA 1
ATOM 727 C C . LEU A 1 98 ? -8.188 -23.25 -0.157 1 89.25 98 LEU A C 1
ATOM 729 O O . LEU A 1 98 ? -8.656 -24.016 0.684 1 89.25 98 LEU A O 1
ATOM 733 N N . LYS A 1 99 ? -8.891 -22.344 -0.767 1 86.69 99 LYS A N 1
ATOM 734 C CA . LYS A 1 99 ? -10.289 -22.141 -0.406 1 86.69 99 LYS A CA 1
ATOM 735 C C . LYS A 1 99 ? -11.195 -23.141 -1.104 1 86.69 99 LYS A C 1
ATOM 737 O O . LYS A 1 99 ? -12.164 -23.625 -0.514 1 86.69 99 LYS A O 1
ATOM 742 N N . TYR A 1 100 ? -10.812 -23.391 -2.406 1 85.69 100 TYR A N 1
ATOM 743 C CA . TYR A 1 100 ? -11.789 -24.109 -3.213 1 85.69 100 TYR A CA 1
ATOM 744 C C . TYR A 1 100 ? -11.133 -25.25 -3.977 1 85.69 100 TYR A C 1
ATOM 746 O O . TYR A 1 100 ? -11.812 -26.047 -4.621 1 85.69 100 TYR A O 1
ATOM 754 N N . GLY A 1 101 ? -9.891 -25.359 -3.912 1 89.81 101 GLY A N 1
ATOM 755 C CA . GLY A 1 101 ? -9.227 -26.219 -4.883 1 89.81 101 GLY A CA 1
ATOM 756 C C . GLY A 1 101 ? -8.398 -27.312 -4.238 1 89.81 101 GLY A C 1
ATOM 757 O O . GLY A 1 101 ? -8.828 -27.938 -3.271 1 89.81 101 GLY A O 1
ATOM 758 N N . ALA A 1 102 ? -7.285 -27.578 -4.902 1 90.44 102 ALA A N 1
ATOM 759 C CA . ALA A 1 102 ? -6.5 -28.781 -4.652 1 90.44 102 ALA A CA 1
ATOM 760 C C . ALA A 1 102 ? -5.816 -28.734 -3.289 1 90.44 102 ALA A C 1
ATOM 762 O O . ALA A 1 102 ? -5.484 -29.766 -2.711 1 90.44 102 ALA A O 1
ATOM 763 N N . LEU A 1 103 ? -5.688 -27.531 -2.74 1 90.38 103 LEU A N 1
ATOM 764 C CA . LEU A 1 103 ? -4.977 -27.422 -1.47 1 90.38 103 LEU A CA 1
ATOM 765 C C . LEU A 1 103 ? -5.93 -27.625 -0.296 1 90.38 103 LEU A C 1
ATOM 767 O O . LEU A 1 103 ? -5.492 -27.75 0.851 1 90.38 103 LEU A O 1
ATOM 771 N N . ARG A 1 104 ? -7.18 -27.594 -0.591 1 85.06 104 ARG A N 1
ATOM 772 C CA . ARG A 1 104 ? -8.203 -27.828 0.425 1 85.06 104 ARG A CA 1
ATOM 773 C C . ARG A 1 104 ? -8.617 -29.297 0.454 1 85.06 104 ARG A C 1
ATOM 775 O O . ARG A 1 104 ? -8.859 -29.859 1.526 1 85.06 104 ARG A O 1
ATOM 782 N N . ALA A 1 105 ? -8.727 -29.875 -0.669 1 82.38 105 ALA A N 1
ATOM 783 C CA . ALA A 1 105 ? -9.328 -31.203 -0.843 1 82.38 105 ALA A CA 1
ATOM 784 C C . ALA A 1 105 ? -8.312 -32.312 -0.552 1 82.38 105 ALA A C 1
ATOM 786 O O . ALA A 1 105 ? -7.234 -32.344 -1.146 1 82.38 105 ALA A O 1
ATOM 787 N N . ASN A 1 106 ? -8.766 -33.156 0.279 1 83.62 106 ASN A N 1
ATOM 788 C CA . ASN A 1 106 ? -7.926 -34.312 0.568 1 83.62 106 ASN A CA 1
ATOM 789 C C . ASN A 1 106 ? -7.738 -35.188 -0.665 1 83.62 106 ASN A C 1
ATOM 791 O O . ASN A 1 106 ? -8.695 -35.438 -1.396 1 83.62 106 ASN A O 1
ATOM 795 N N . GLY A 1 107 ? -6.496 -35.594 -0.932 1 85.06 107 GLY A N 1
ATOM 796 C CA . GLY A 1 107 ? -6.211 -36.5 -2.043 1 85.06 107 GLY A CA 1
ATOM 797 C C . GLY A 1 107 ? -6.023 -35.75 -3.361 1 85.06 107 GLY A C 1
ATOM 798 O O . GLY A 1 107 ? -5.68 -36.375 -4.371 1 85.06 107 GLY A O 1
ATOM 799 N N . ALA A 1 108 ? -6.305 -34.469 -3.312 1 91.12 108 ALA A N 1
ATOM 800 C CA . ALA A 1 108 ? -6.125 -33.688 -4.531 1 91.12 108 ALA A CA 1
ATOM 801 C C . ALA A 1 108 ? -4.656 -33.344 -4.758 1 91.12 108 ALA A C 1
ATOM 803 O O . ALA A 1 108 ? -3.83 -33.5 -3.854 1 91.12 108 ALA A O 1
ATOM 804 N N . GLY A 1 109 ? -4.379 -33.062 -6.047 1 94.19 109 GLY A N 1
ATOM 805 C CA . GLY A 1 109 ? -3.006 -32.75 -6.414 1 94.19 109 GLY A CA 1
ATOM 806 C C . GLY A 1 109 ? -2.855 -31.422 -7.094 1 94.19 109 GLY A C 1
ATOM 807 O O . GLY A 1 109 ? -3.787 -30.938 -7.742 1 94.19 109 GLY A O 1
ATOM 808 N N . LEU A 1 110 ? -1.677 -30.812 -6.898 1 95.81 110 LEU A N 1
ATOM 809 C CA . LEU A 1 110 ? -1.304 -29.562 -7.566 1 95.81 110 LEU A CA 1
ATOM 810 C C . LEU A 1 110 ? 0.035 -29.719 -8.281 1 95.81 110 LEU A C 1
ATOM 812 O O . LEU A 1 110 ? 1.041 -30.062 -7.66 1 95.81 110 LEU A O 1
ATOM 816 N N . ARG A 1 111 ? -0.007 -29.531 -9.578 1 96.56 111 ARG A N 1
ATOM 817 C CA . ARG A 1 111 ? 1.211 -29.562 -10.383 1 96.56 111 ARG A CA 1
ATOM 818 C C . ARG A 1 111 ? 1.477 -28.203 -11.008 1 96.56 111 ARG A C 1
ATOM 820 O O . ARG A 1 111 ? 0.594 -27.625 -11.648 1 96.56 111 ARG A O 1
ATOM 827 N N . ILE A 1 112 ? 2.672 -27.625 -10.719 1 97.75 112 ILE A N 1
ATOM 828 C CA . ILE A 1 112 ? 3.123 -26.406 -11.367 1 97.75 112 ILE A CA 1
ATOM 829 C C . ILE A 1 112 ? 4.379 -26.688 -12.188 1 97.75 112 ILE A C 1
ATOM 831 O O . ILE A 1 112 ? 5.414 -27.062 -11.641 1 97.75 112 ILE A O 1
ATOM 835 N N . ASP A 1 113 ? 4.336 -26.531 -13.453 1 98.19 113 ASP A N 1
ATOM 836 C CA . ASP A 1 113 ? 5.492 -26.75 -14.312 1 98.19 113 ASP A CA 1
ATOM 837 C C . ASP A 1 113 ? 5.691 -25.578 -15.273 1 98.19 113 ASP A C 1
ATOM 839 O O . ASP A 1 113 ? 4.754 -24.828 -15.547 1 98.19 113 ASP A O 1
ATOM 843 N N . TRP A 1 114 ? 6.863 -25.344 -15.656 1 98.25 114 TRP A N 1
ATOM 844 C CA . TRP A 1 114 ? 7.145 -24.297 -16.641 1 98.25 114 TRP A CA 1
ATOM 845 C C . TRP A 1 114 ? 8.281 -24.719 -17.562 1 98.25 114 TRP A C 1
ATOM 847 O O . TRP A 1 114 ? 9.07 -25.609 -17.234 1 98.25 114 TRP A O 1
ATOM 857 N N . ARG A 1 115 ? 8.266 -24.125 -18.766 1 97.5 115 ARG A N 1
ATOM 858 C CA . ARG A 1 115 ? 9.273 -24.328 -19.812 1 97.5 115 ARG A CA 1
ATOM 859 C C . ARG A 1 115 ? 9.672 -23.016 -20.469 1 97.5 115 ARG A C 1
ATOM 861 O O . ARG A 1 115 ? 8.938 -22.031 -20.375 1 97.5 115 ARG A O 1
ATOM 868 N N . VAL A 1 116 ? 10.875 -23.031 -20.984 1 95.69 116 VAL A N 1
ATOM 869 C CA . VAL A 1 116 ? 11.352 -21.891 -21.766 1 95.69 116 VAL A CA 1
ATOM 870 C C . VAL A 1 116 ? 11.555 -22.312 -23.219 1 95.69 116 VAL A C 1
ATOM 872 O O . VAL A 1 116 ? 12.227 -23.312 -23.5 1 95.69 116 VAL A O 1
ATOM 875 N N . HIS A 1 117 ? 10.867 -21.578 -24.047 1 92.25 117 HIS A N 1
ATOM 876 C CA . HIS A 1 117 ? 11.023 -21.812 -25.484 1 92.25 117 HIS A CA 1
ATOM 877 C C . HIS A 1 117 ? 11.898 -20.75 -26.125 1 92.25 117 HIS A C 1
ATOM 879 O O . HIS A 1 117 ? 11.617 -19.547 -26 1 92.25 117 HIS A O 1
ATOM 885 N N . ALA A 1 118 ? 13.062 -21.156 -26.625 1 86.5 118 ALA A N 1
ATOM 886 C CA . ALA A 1 118 ? 13.969 -20.234 -27.328 1 86.5 118 ALA A CA 1
ATOM 887 C C . ALA A 1 118 ? 14.102 -20.609 -28.797 1 86.5 118 ALA A C 1
ATOM 889 O O . ALA A 1 118 ? 14.422 -21.75 -29.125 1 86.5 118 ALA A O 1
ATOM 890 N N . GLU A 1 119 ? 13.43 -19.906 -29.656 1 78.31 119 GLU A N 1
ATOM 891 C CA . GLU A 1 119 ? 13.641 -20.094 -31.094 1 78.31 119 GLU A CA 1
ATOM 892 C C . GLU A 1 119 ? 14.625 -19.078 -31.641 1 78.31 119 GLU A C 1
ATOM 894 O O . GLU A 1 119 ? 14.695 -17.953 -31.156 1 78.31 119 GLU A O 1
ATOM 899 N N . GLN A 1 120 ? 15.461 -19.562 -32.594 1 77.44 120 GLN A N 1
ATOM 900 C CA . GLN A 1 120 ? 16.469 -18.672 -33.188 1 77.44 120 GLN A CA 1
ATOM 901 C C . GLN A 1 120 ? 15.828 -17.391 -33.688 1 77.44 120 GLN A C 1
ATOM 903 O O . GLN A 1 120 ? 14.82 -17.422 -34.406 1 77.44 120 GLN A O 1
ATOM 908 N N . GLY A 1 121 ? 16.312 -16.266 -33.281 1 73.56 121 GLY A N 1
ATOM 909 C CA . GLY A 1 121 ? 15.898 -14.953 -33.75 1 73.56 121 GLY A CA 1
ATOM 910 C C . GLY A 1 121 ? 14.688 -14.414 -33.031 1 73.56 121 GLY A C 1
ATOM 911 O O . GLY A 1 121 ? 14.18 -13.344 -33.344 1 73.56 121 GLY A O 1
ATOM 912 N N . GLN A 1 122 ? 14.188 -15.281 -32.188 1 77.88 122 GLN A N 1
ATOM 913 C CA . GLN A 1 122 ? 12.992 -14.82 -31.484 1 77.88 122 GLN A CA 1
ATOM 914 C C . GLN A 1 122 ? 13.25 -14.633 -30 1 77.88 122 GLN A C 1
ATOM 916 O O . GLN A 1 122 ? 14.195 -15.219 -29.453 1 77.88 122 GLN A O 1
ATOM 921 N N . THR A 1 123 ? 12.555 -13.797 -29.406 1 84.38 123 THR A N 1
ATOM 922 C CA . THR A 1 123 ? 12.609 -13.602 -27.953 1 84.38 123 THR A CA 1
ATOM 923 C C . THR A 1 123 ? 12.172 -14.867 -27.234 1 84.38 123 THR A C 1
ATOM 925 O O . THR A 1 123 ? 11.195 -15.508 -27.609 1 84.38 123 THR A O 1
ATOM 928 N N . ALA A 1 124 ? 13.008 -15.266 -26.281 1 91.06 124 ALA A N 1
ATOM 929 C CA . ALA A 1 124 ? 12.648 -16.438 -25.484 1 91.06 124 ALA A CA 1
ATOM 930 C C . ALA A 1 124 ? 11.305 -16.25 -24.797 1 91.06 124 ALA A C 1
ATOM 932 O O . ALA A 1 124 ? 10.945 -15.125 -24.406 1 91.06 124 ALA A O 1
ATOM 933 N N . LYS A 1 125 ? 10.562 -17.391 -24.734 1 94.12 125 LYS A N 1
ATOM 934 C CA . LYS A 1 125 ? 9.234 -17.344 -24.125 1 94.12 125 LYS A CA 1
ATOM 935 C C . LYS A 1 125 ? 9.141 -18.281 -22.938 1 94.12 125 LYS A C 1
ATOM 937 O O . LYS A 1 125 ? 9.641 -19.406 -22.984 1 94.12 125 LYS A O 1
ATOM 942 N N . LEU A 1 126 ? 8.578 -17.828 -21.859 1 96.19 126 LEU A N 1
ATOM 943 C CA . LEU A 1 126 ? 8.258 -18.641 -20.688 1 96.19 126 LEU A CA 1
ATOM 944 C C . LEU A 1 126 ? 6.816 -19.125 -20.75 1 96.19 126 LEU A C 1
ATOM 946 O O . LEU A 1 126 ? 5.898 -18.344 -21 1 96.19 126 LEU A O 1
ATOM 950 N N . GLU A 1 127 ? 6.676 -20.406 -20.578 1 97.5 127 GLU A N 1
ATOM 951 C CA . GLU A 1 127 ? 5.348 -21.016 -20.469 1 97.5 127 GLU A CA 1
ATOM 952 C C . GLU A 1 127 ? 5.168 -21.703 -19.109 1 97.5 127 GLU A C 1
ATOM 954 O O . GLU A 1 127 ? 5.836 -22.688 -18.828 1 97.5 127 GLU A O 1
ATOM 959 N N . LEU A 1 128 ? 4.262 -21.203 -18.297 1 98 128 LEU A N 1
ATOM 960 C CA . LEU A 1 128 ? 3.975 -21.719 -16.969 1 98 128 LEU A CA 1
ATOM 961 C C . LEU A 1 128 ? 2.578 -22.328 -16.906 1 98 128 LEU A C 1
ATOM 963 O O . LEU A 1 128 ? 1.619 -21.734 -17.422 1 98 128 LEU A O 1
ATOM 967 N N . THR A 1 129 ? 2.467 -23.5 -16.312 1 98.38 129 THR A N 1
ATOM 968 C CA . THR A 1 129 ? 1.185 -24.188 -16.188 1 98.38 129 THR A CA 1
ATOM 969 C C . THR A 1 129 ? 0.896 -24.547 -14.734 1 98.38 129 THR A C 1
ATOM 971 O O . THR A 1 129 ? 1.731 -25.141 -14.062 1 98.38 129 THR A O 1
ATOM 974 N N . TRP A 1 130 ? -0.214 -24.094 -14.242 1 97.62 130 TRP A N 1
ATOM 975 C CA . TRP A 1 130 ? -0.826 -24.484 -12.977 1 97.62 130 TRP A CA 1
ATOM 976 C C . TRP A 1 130 ? -1.944 -25.5 -13.203 1 97.62 130 TRP A C 1
ATOM 978 O O . TRP A 1 130 ? -2.928 -25.203 -13.883 1 97.62 130 TRP A O 1
ATOM 988 N N . LEU A 1 131 ? -1.779 -26.703 -12.602 1 96.81 131 LEU A N 1
ATOM 989 C CA . LEU A 1 131 ? -2.77 -27.75 -12.844 1 96.81 131 LEU A CA 1
ATOM 990 C C . LEU A 1 131 ? -3.215 -28.391 -11.531 1 96.81 131 LEU A C 1
ATOM 992 O O . LEU A 1 131 ? -2.412 -29.016 -10.844 1 96.81 131 LEU A O 1
ATOM 996 N N . GLU A 1 132 ? -4.457 -28.219 -11.258 1 95 132 GLU A N 1
ATOM 997 C CA . GLU A 1 132 ? -5.078 -28.906 -10.125 1 95 132 GLU A CA 1
ATOM 998 C C . GLU A 1 132 ? -5.793 -30.172 -10.586 1 95 132 GLU A C 1
ATOM 1000 O O . GLU A 1 132 ? -6.414 -30.188 -11.648 1 95 132 GLU A O 1
ATOM 1005 N N . THR A 1 133 ? -5.758 -31.219 -9.773 1 93.5 133 THR A N 1
ATOM 1006 C CA . THR A 1 133 ? -6.453 -32.469 -10.07 1 93.5 133 THR A CA 1
ATOM 1007 C C . THR A 1 133 ? -7.105 -33.031 -8.812 1 93.5 133 THR A C 1
ATOM 1009 O O . THR A 1 133 ? -6.664 -32.75 -7.695 1 93.5 133 THR A O 1
ATOM 1012 N N . GLY A 1 134 ? -8.211 -33.75 -9.016 1 92.12 134 GLY A N 1
ATOM 1013 C CA . GLY A 1 134 ? -8.828 -34.5 -7.926 1 92.12 134 GLY A CA 1
ATOM 1014 C C . GLY A 1 134 ? -9.703 -33.656 -7.031 1 92.12 134 GLY A C 1
ATOM 1015 O O . GLY A 1 134 ? -10.055 -34.062 -5.922 1 92.12 134 GLY A O 1
ATOM 1016 N N . VAL A 1 135 ? -10 -32.469 -7.441 1 89.19 135 VAL A N 1
ATOM 1017 C CA . VAL A 1 135 ? -10.875 -31.609 -6.676 1 89.19 135 VAL A CA 1
ATOM 1018 C C . VAL A 1 135 ? -12.336 -32.031 -6.891 1 89.19 135 VAL A C 1
ATOM 1020 O O . VAL A 1 135 ? -12.781 -32.156 -8.031 1 89.19 135 VAL A O 1
ATOM 1023 N N . PRO A 1 136 ? -12.984 -32.312 -5.848 1 85.44 136 PRO A N 1
ATOM 1024 C CA . PRO A 1 136 ? -14.391 -32.688 -6.004 1 85.44 136 PRO A CA 1
ATOM 1025 C C . PRO A 1 136 ? -15.211 -31.609 -6.703 1 85.44 136 PRO A C 1
ATOM 1027 O O . PRO A 1 136 ? -14.922 -30.406 -6.559 1 85.44 136 PRO A O 1
ATOM 1030 N N . ALA A 1 137 ? -16.094 -32.094 -7.586 1 73.31 137 ALA A N 1
ATOM 1031 C CA . ALA A 1 137 ? -16.938 -31.156 -8.328 1 73.31 137 ALA A CA 1
ATOM 1032 C C . ALA A 1 137 ? -17.719 -30.234 -7.383 1 73.31 137 ALA A C 1
ATOM 1034 O O . ALA A 1 137 ? -18.266 -30.703 -6.375 1 73.31 137 ALA A O 1
ATOM 1035 N N . VAL A 1 138 ? -17.234 -29.078 -7.27 1 60.34 138 VAL A N 1
ATOM 1036 C CA . VAL A 1 138 ? -18.078 -28.141 -6.531 1 60.34 138 VAL A CA 1
ATOM 1037 C C . VAL A 1 138 ? -18.984 -27.406 -7.5 1 60.34 138 VAL A C 1
ATOM 1039 O O . VAL A 1 138 ? -18.562 -27.016 -8.594 1 60.34 138 VAL A O 1
ATOM 1042 N N . PRO A 1 139 ? -20.375 -27.641 -7.289 1 55.81 139 PRO A N 1
ATOM 1043 C CA . PRO A 1 139 ? -21.328 -27.047 -8.211 1 55.81 139 PRO A CA 1
ATOM 1044 C C . PRO A 1 139 ? -20.906 -25.656 -8.695 1 55.81 139 PRO A C 1
ATOM 1046 O O . PRO A 1 139 ? -21.297 -25.234 -9.781 1 55.81 139 PRO A O 1
ATOM 1049 N N . ILE A 1 140 ? -20.719 -24.75 -7.84 1 49.66 140 ILE A N 1
ATOM 1050 C CA . ILE A 1 140 ? -20.812 -23.312 -8.148 1 49.66 140 ILE A CA 1
ATOM 1051 C C . ILE A 1 140 ? -19.469 -22.828 -8.68 1 49.66 140 ILE A C 1
ATOM 1053 O O . ILE A 1 140 ? -18.453 -22.906 -7.98 1 49.66 140 ILE A O 1
ATOM 1057 N N . ALA A 1 141 ? -19.281 -23.078 -9.984 1 52.25 141 ALA A N 1
ATOM 1058 C CA . ALA A 1 141 ? -18.156 -22.25 -10.422 1 52.25 141 ALA A CA 1
ATOM 1059 C C . ALA A 1 141 ? -18.125 -20.938 -9.648 1 52.25 141 ALA A C 1
ATOM 1061 O O . ALA A 1 141 ? -19.141 -20.25 -9.523 1 52.25 141 ALA A O 1
ATOM 1062 N N . PRO A 1 142 ? -17.219 -20.781 -8.898 1 51.12 142 PRO A N 1
ATOM 1063 C CA . PRO A 1 142 ? -17.297 -19.469 -8.234 1 51.12 142 PRO A CA 1
ATOM 1064 C C . PRO A 1 142 ? -17.578 -18.344 -9.211 1 51.12 142 PRO A C 1
ATOM 1066 O O . PRO A 1 142 ? -16.891 -18.203 -10.227 1 51.12 142 PRO A O 1
ATOM 1069 N N . VAL A 1 143 ? -18.875 -18.203 -9.633 1 44.56 143 VAL A N 1
ATOM 1070 C CA . VAL A 1 143 ? -19.422 -17.156 -10.484 1 44.56 143 VAL A CA 1
ATOM 1071 C C . VAL A 1 143 ? -18.625 -15.859 -10.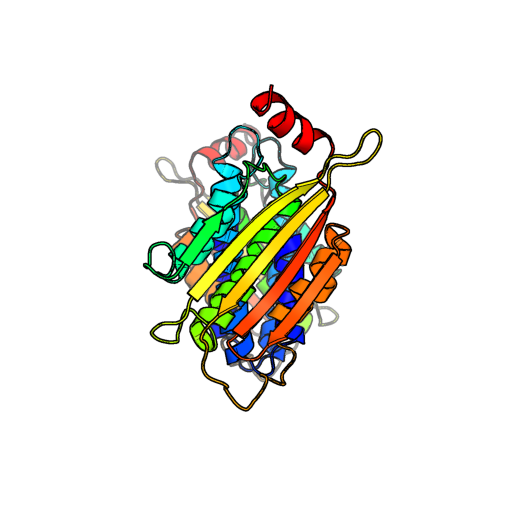281 1 44.56 143 VAL A C 1
ATOM 1073 O O . VAL A 1 143 ? -18.656 -14.969 -11.133 1 44.56 143 VAL A O 1
ATOM 1076 N N . ARG A 1 144 ? -18.422 -15.516 -9.094 1 47.84 144 ARG A N 1
ATOM 1077 C CA . ARG A 1 144 ? -18.078 -14.102 -8.953 1 47.84 144 ARG A CA 1
ATOM 1078 C C . ARG A 1 144 ? -16.625 -13.852 -9.367 1 47.84 144 ARG A C 1
ATOM 1080 O O . ARG A 1 144 ? -15.719 -14.547 -8.914 1 47.84 144 ARG A O 1
ATOM 1087 N N . GLU A 1 145 ? -16.484 -13.375 -10.609 1 52.97 145 GLU A N 1
ATOM 1088 C CA . GLU A 1 145 ? -15.266 -12.766 -11.148 1 52.97 145 GLU A CA 1
ATOM 1089 C C . GLU A 1 145 ? -14.438 -12.117 -10.039 1 52.97 145 GLU A C 1
ATOM 1091 O O . GLU A 1 145 ? -14.734 -11 -9.609 1 52.97 145 GLU A O 1
ATOM 1096 N N . GLY A 1 146 ? -13.93 -12.984 -9.219 1 57.91 146 GLY A N 1
ATOM 1097 C CA . GLY A 1 146 ? -13.172 -12.359 -8.148 1 57.91 146 GLY A CA 1
ATOM 1098 C C . GLY A 1 146 ? -11.898 -11.695 -8.625 1 57.91 146 GLY A C 1
ATOM 1099 O O . GLY A 1 146 ? -11.57 -11.75 -9.812 1 57.91 146 GLY A O 1
ATOM 1100 N N . PHE A 1 147 ? -11.188 -10.773 -7.949 1 60.88 147 PHE A N 1
ATOM 1101 C CA . PHE A 1 147 ? -10.023 -9.914 -8.117 1 60.88 147 PHE A CA 1
ATOM 1102 C C . PHE A 1 147 ? -8.852 -10.695 -8.695 1 60.88 147 PHE A C 1
ATOM 1104 O O . PHE A 1 147 ? -8.188 -10.242 -9.633 1 60.88 147 PHE A O 1
ATOM 1111 N N . GLY A 1 148 ? -8.836 -11.977 -8.383 1 76.31 148 GLY A N 1
ATOM 1112 C CA . GLY A 1 148 ? -7.691 -12.766 -8.812 1 76.31 148 GLY A CA 1
ATOM 1113 C C . GLY A 1 148 ? -7.734 -13.117 -10.289 1 76.31 148 GLY A C 1
ATOM 1114 O O . GLY A 1 148 ? -6.703 -13.109 -10.961 1 76.31 148 GLY A O 1
ATOM 1115 N N . ARG A 1 149 ? -8.945 -13.234 -10.742 1 82.38 149 ARG A N 1
ATOM 1116 C CA . ARG A 1 149 ? -9.109 -13.57 -12.156 1 82.38 149 ARG A CA 1
ATOM 1117 C C . ARG A 1 149 ? -8.734 -12.391 -13.047 1 82.38 149 ARG A C 1
ATOM 1119 O O . ARG A 1 149 ? -8.055 -12.562 -14.062 1 82.38 149 ARG A O 1
ATOM 1126 N N . GLU A 1 150 ? -9.156 -11.25 -12.672 1 79.62 150 GLU A N 1
ATOM 1127 C CA . GLU A 1 150 ? -8.852 -10.039 -13.43 1 79.62 150 GLU A CA 1
ATOM 1128 C C . GLU A 1 150 ? -7.348 -9.789 -13.484 1 79.62 150 GLU A C 1
ATOM 1130 O O . GLU A 1 150 ? -6.816 -9.406 -14.531 1 79.62 150 GLU A O 1
ATOM 1135 N N . LEU A 1 151 ? -6.73 -10 -12.422 1 81.31 151 LEU A N 1
ATOM 1136 C CA . LEU A 1 151 ? -5.285 -9.82 -12.383 1 81.31 151 LEU A CA 1
ATOM 1137 C C . LEU A 1 151 ? -4.594 -10.766 -13.359 1 81.31 151 LEU A C 1
ATOM 1139 O O . LEU A 1 151 ? -3.734 -10.352 -14.133 1 81.31 151 LEU A O 1
ATOM 1143 N N . ILE A 1 152 ? -5.047 -11.984 -13.375 1 87.25 152 ILE A N 1
ATOM 1144 C CA . ILE A 1 152 ? -4.43 -13.016 -14.203 1 87.25 152 ILE A CA 1
ATOM 1145 C C . ILE A 1 152 ? -4.785 -12.781 -15.672 1 87.25 152 ILE A C 1
ATOM 1147 O O . ILE A 1 152 ? -3.916 -12.828 -16.547 1 87.25 152 ILE A O 1
ATOM 1151 N N . GLU A 1 153 ? -5.992 -12.391 -15.867 1 85.94 153 GLU A N 1
ATOM 1152 C CA . GLU A 1 153 ? -6.488 -12.32 -17.234 1 85.94 153 GLU A CA 1
ATOM 1153 C C . GLU A 1 153 ? -6.238 -10.938 -17.844 1 85.94 153 GLU A C 1
ATOM 1155 O O . GLU A 1 153 ? -6.145 -10.805 -19.062 1 85.94 153 GLU A O 1
ATOM 1160 N N . GLU A 1 154 ? -6.094 -9.945 -17.016 1 81.75 154 GLU A N 1
ATOM 1161 C CA . GLU A 1 154 ? -6.008 -8.594 -17.562 1 81.75 154 GLU A CA 1
ATOM 1162 C C . GLU A 1 154 ? -4.676 -7.938 -17.203 1 81.75 154 GLU A C 1
ATOM 1164 O O . GLU A 1 154 ? -4.043 -7.305 -18.047 1 81.75 154 GLU A O 1
ATOM 1169 N N . ALA A 1 155 ? -4.223 -8.117 -16.047 1 79.88 155 ALA A N 1
ATOM 1170 C CA . ALA A 1 155 ? -3.037 -7.383 -15.609 1 79.88 155 ALA A CA 1
ATOM 1171 C C . ALA A 1 155 ? -1.768 -7.988 -16.203 1 79.88 155 ALA A C 1
ATOM 1173 O O . ALA A 1 155 ? -0.861 -7.266 -16.625 1 79.88 155 ALA A O 1
ATOM 1174 N N . LEU A 1 156 ? -1.675 -9.305 -16.312 1 88.19 156 LEU A N 1
ATOM 1175 C CA . LEU A 1 156 ? -0.473 -9.969 -16.797 1 88.19 156 LEU A CA 1
ATOM 1176 C C . LEU A 1 156 ? -0.261 -9.672 -18.281 1 88.19 156 LEU A C 1
ATOM 1178 O O . LEU A 1 156 ? 0.849 -9.336 -18.703 1 88.19 156 LEU A O 1
ATOM 1182 N N . PRO A 1 157 ? -1.338 -9.758 -19.062 1 87.56 157 PRO A N 1
ATOM 1183 C CA . PRO A 1 157 ? -1.174 -9.398 -20.469 1 87.56 157 PRO A CA 1
ATOM 1184 C C . PRO A 1 157 ? -0.729 -7.953 -20.672 1 87.56 157 PRO A C 1
ATOM 1186 O O . PRO A 1 157 ? 0.183 -7.68 -21.453 1 87.56 157 PRO A O 1
ATOM 1189 N N . TYR A 1 158 ? -1.29 -7.121 -19.938 1 81.75 158 TYR A N 1
ATOM 1190 C CA . TYR A 1 158 ? -1.011 -5.695 -20.062 1 81.75 158 TYR A CA 1
ATOM 1191 C C . TYR A 1 158 ? 0.404 -5.371 -19.609 1 81.75 158 TYR A C 1
ATOM 1193 O O . TYR A 1 158 ? 1.145 -4.668 -20.297 1 81.75 158 TYR A O 1
ATOM 1201 N N . ARG A 1 159 ? 0.861 -5.922 -18.531 1 83.12 159 ARG A N 1
ATOM 1202 C CA . ARG A 1 159 ? 2.123 -5.539 -17.906 1 83.12 159 ARG A CA 1
ATOM 1203 C C . ARG A 1 159 ? 3.291 -6.297 -18.531 1 83.12 159 ARG A C 1
ATOM 1205 O O . ARG A 1 159 ? 4.41 -5.781 -18.594 1 83.12 159 ARG A O 1
ATOM 1212 N N . LEU A 1 160 ? 3.092 -7.52 -19 1 89.44 160 LEU A N 1
ATOM 1213 C CA . LEU A 1 160 ? 4.215 -8.375 -19.375 1 89.44 160 LEU A CA 1
ATOM 1214 C C . LEU A 1 160 ? 4.066 -8.867 -20.812 1 89.44 160 LEU A C 1
ATOM 1216 O O . LEU A 1 160 ? 4.914 -9.617 -21.297 1 89.44 160 LEU A O 1
ATOM 1220 N N . GLY A 1 161 ? 2.975 -8.453 -21.453 1 90.12 161 GLY A N 1
ATOM 1221 C CA . GLY A 1 161 ? 2.703 -9.039 -22.75 1 90.12 161 GLY A CA 1
ATOM 1222 C C . GLY A 1 161 ? 2.406 -10.523 -22.688 1 90.12 161 GLY A C 1
ATOM 1223 O O . GLY A 1 161 ? 2.74 -11.266 -23.609 1 90.12 161 GLY A O 1
ATOM 1224 N N . ALA A 1 162 ? 1.822 -10.922 -21.641 1 93.44 162 ALA A N 1
ATOM 1225 C CA . ALA A 1 162 ? 1.578 -12.336 -21.406 1 93.44 162 ALA A CA 1
ATOM 1226 C C . ALA A 1 162 ? 0.255 -12.781 -22.031 1 93.44 162 ALA A C 1
ATOM 1228 O O . ALA A 1 162 ? -0.633 -11.961 -22.266 1 93.44 162 ALA A O 1
ATOM 1229 N N . GLU A 1 163 ? 0.203 -13.945 -22.422 1 94.56 163 GLU A N 1
ATOM 1230 C CA . GLU A 1 163 ? -1.05 -14.641 -22.703 1 94.56 163 GLU A CA 1
ATOM 1231 C C . GLU A 1 163 ? -1.436 -15.578 -21.562 1 94.56 163 GLU A C 1
ATOM 1233 O O . GLU A 1 163 ? -0.602 -16.344 -21.078 1 94.56 163 GLU A O 1
ATOM 1238 N N . THR A 1 164 ? -2.689 -15.461 -21.172 1 95 164 THR A N 1
ATOM 1239 C CA . THR A 1 164 ? -3.141 -16.281 -20.047 1 95 164 THR A CA 1
ATOM 1240 C C . THR A 1 164 ? -4.418 -17.031 -20.391 1 95 164 THR A C 1
ATOM 1242 O O . THR A 1 164 ? -5.191 -16.594 -21.25 1 95 164 THR A O 1
ATOM 1245 N N . CYS A 1 165 ? -4.586 -18.172 -19.812 1 93.75 165 CYS A N 1
ATOM 1246 C CA . CYS A 1 165 ? -5.801 -18.984 -19.938 1 93.75 165 CYS A CA 1
ATOM 1247 C C . CYS A 1 165 ? -6.152 -19.656 -18.609 1 93.75 165 CYS A C 1
ATOM 1249 O O . CYS A 1 165 ? -5.352 -20.406 -18.062 1 93.75 165 CYS A O 1
ATOM 1251 N N . LEU A 1 166 ? -7.312 -19.312 -18.094 1 91.62 166 LEU A N 1
ATOM 1252 C CA . LEU A 1 166 ? -7.84 -19.922 -16.875 1 91.62 166 LEU A CA 1
ATOM 1253 C C . LEU A 1 166 ? -9.039 -20.812 -17.188 1 91.62 166 LEU A C 1
ATOM 1255 O O . LEU A 1 166 ? -10.07 -20.328 -17.656 1 91.62 166 LEU A O 1
ATOM 1259 N N . GLU A 1 167 ? -8.898 -22.078 -16.891 1 89.62 167 GLU A N 1
ATOM 1260 C CA . GLU A 1 167 ? -9.938 -23.062 -17.172 1 89.62 167 GLU A CA 1
ATOM 1261 C C . GLU A 1 167 ? -10.414 -23.75 -15.906 1 89.62 167 GLU A C 1
ATOM 1263 O O . GLU A 1 167 ? -9.594 -24.266 -15.133 1 89.62 167 GLU A O 1
ATOM 1268 N N . PHE A 1 168 ? -11.719 -23.781 -15.781 1 87.25 168 PHE A N 1
ATOM 1269 C CA . PHE A 1 168 ? -12.312 -24.578 -14.711 1 87.25 168 PHE A CA 1
ATOM 1270 C C . PHE A 1 168 ? -12.734 -25.953 -15.227 1 87.25 168 PHE A C 1
ATOM 1272 O O . PHE A 1 168 ? -13.562 -26.047 -16.125 1 87.25 168 PHE A O 1
ATOM 1279 N N . ARG A 1 169 ? -12.078 -26.938 -14.75 1 84.5 169 ARG A N 1
ATOM 1280 C CA . ARG A 1 169 ? -12.305 -28.312 -15.188 1 84.5 169 ARG A CA 1
ATOM 1281 C C . ARG A 1 169 ? -12.812 -29.188 -14.047 1 84.5 169 ARG A C 1
ATOM 1283 O O . ARG A 1 169 ? -12.695 -28.812 -12.875 1 84.5 169 ARG A O 1
ATOM 1290 N N . PRO A 1 170 ? -13.484 -30.266 -14.562 1 83.62 170 PRO A N 1
ATOM 1291 C CA . PRO A 1 170 ? -13.719 -31.25 -13.508 1 83.62 170 PRO A CA 1
ATOM 1292 C C . PRO A 1 170 ? -12.438 -31.656 -12.773 1 83.62 170 PRO A C 1
ATOM 1294 O O . PRO A 1 170 ? -11.43 -31.953 -13.414 1 83.62 170 PRO A O 1
ATOM 1297 N N . GLY A 1 171 ? -12.328 -31.5 -11.539 1 87.94 171 GLY A N 1
ATOM 1298 C CA . GLY A 1 171 ? -11.18 -31.906 -10.75 1 87.94 171 GLY A CA 1
ATOM 1299 C C . GLY A 1 171 ? -10.305 -30.75 -10.32 1 87.94 171 GLY A C 1
ATOM 1300 O O . GLY A 1 171 ? -9.336 -30.938 -9.586 1 87.94 171 GLY A O 1
ATOM 1301 N N . GLY A 1 172 ? -10.586 -29.641 -10.945 1 91.31 172 GLY A N 1
ATOM 1302 C CA . GLY A 1 172 ? -9.828 -28.5 -10.477 1 91.31 172 GLY A CA 1
ATOM 1303 C C . GLY A 1 172 ? -9.562 -27.469 -11.555 1 91.31 172 GLY A C 1
ATOM 1304 O O . GLY A 1 172 ? -10.227 -27.469 -12.594 1 91.31 172 GLY A O 1
ATOM 1305 N N . VAL A 1 173 ? -8.688 -26.547 -11.312 1 92.25 173 VAL A N 1
ATOM 1306 C CA . VAL A 1 173 ? -8.414 -25.406 -12.188 1 92.25 173 VAL A CA 1
ATOM 1307 C C . VAL A 1 173 ? -7.133 -25.656 -12.984 1 92.25 173 VAL A C 1
ATOM 1309 O O . VAL A 1 173 ? -6.16 -26.203 -12.445 1 92.25 173 VAL A O 1
ATOM 1312 N N . LYS A 1 174 ? -7.129 -25.344 -14.211 1 95.12 174 LYS A N 1
ATOM 1313 C CA . LYS A 1 174 ? -5.922 -25.25 -15.023 1 95.12 174 LYS A CA 1
ATOM 1314 C C . LYS A 1 174 ? -5.672 -23.812 -15.477 1 95.12 174 LYS A C 1
ATOM 1316 O O . LYS A 1 174 ? -6.562 -23.172 -16.031 1 95.12 174 LYS A O 1
ATOM 1321 N N . CYS A 1 175 ? -4.504 -23.297 -15.18 1 95.94 175 CYS A N 1
ATOM 1322 C CA . CYS A 1 175 ? -4.105 -21.969 -15.633 1 95.94 175 CYS A CA 1
ATOM 1323 C C . CYS A 1 175 ? -2.799 -22.031 -16.406 1 95.94 175 CYS A C 1
ATOM 1325 O O . CYS A 1 175 ? -1.842 -22.672 -15.984 1 95.94 175 CYS A O 1
ATOM 1327 N N . THR A 1 17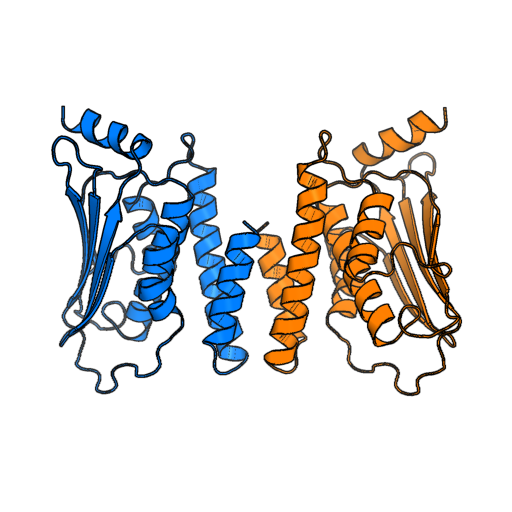6 ? -2.768 -21.406 -17.531 1 97.06 176 THR A N 1
ATOM 1328 C CA . THR A 1 176 ? -1.547 -21.297 -18.328 1 97.06 176 THR A CA 1
ATOM 1329 C C . THR A 1 176 ? -1.163 -19.828 -18.516 1 97.06 176 THR A C 1
ATOM 1331 O O . THR A 1 176 ? -2.023 -19 -18.797 1 97.06 176 THR A O 1
ATOM 1334 N N . ILE A 1 177 ? 0.082 -19.516 -18.328 1 96.56 177 ILE A N 1
ATOM 1335 C CA . ILE A 1 177 ? 0.645 -18.188 -18.531 1 96.56 177 ILE A CA 1
ATOM 1336 C C . ILE A 1 177 ? 1.839 -18.281 -19.484 1 96.56 177 ILE A C 1
ATOM 1338 O O . ILE A 1 177 ? 2.797 -19.016 -19.219 1 96.56 177 ILE A O 1
ATOM 1342 N N . SER A 1 178 ? 1.803 -17.625 -20.578 1 96.19 178 SER A N 1
ATOM 1343 C CA . SER A 1 178 ? 2.904 -17.5 -21.531 1 96.19 178 SER A CA 1
ATOM 1344 C C . SER A 1 178 ? 3.361 -16.062 -21.656 1 96.19 178 SER A C 1
ATOM 1346 O O . SER A 1 178 ? 2.539 -15.156 -21.844 1 96.19 178 SER A O 1
ATOM 1348 N N . MET A 1 179 ? 4.695 -15.836 -21.547 1 94.44 179 MET A N 1
ATOM 1349 C CA . MET A 1 179 ? 5.184 -14.469 -21.625 1 94.44 179 MET A CA 1
ATOM 1350 C C . MET A 1 179 ? 6.594 -14.43 -22.203 1 94.44 179 MET A C 1
ATOM 1352 O O . MET A 1 179 ? 7.348 -15.391 -22.078 1 94.44 179 MET A O 1
ATOM 1356 N N . PRO A 1 180 ? 6.941 -13.273 -22.828 1 93.06 180 PRO A N 1
ATOM 1357 C CA . PRO A 1 180 ? 8.32 -13.117 -23.297 1 93.06 180 PRO A CA 1
ATOM 1358 C C . PRO A 1 180 ? 9.312 -12.922 -22.141 1 93.06 180 PRO A C 1
ATOM 1360 O O . PRO A 1 180 ? 8.953 -12.352 -21.109 1 93.06 180 PRO A O 1
ATOM 1363 N N . LEU A 1 181 ? 10.438 -13.516 -22.297 1 90.44 181 LEU A N 1
ATOM 1364 C CA . LEU A 1 181 ? 11.523 -13.281 -21.344 1 90.44 181 LEU A CA 1
ATOM 1365 C C . LEU A 1 181 ? 12.469 -12.195 -21.875 1 90.44 181 LEU A C 1
ATOM 1367 O O . LEU A 1 181 ? 12.758 -12.141 -23.062 1 90.44 181 LEU A O 1
ATOM 1371 N N . ASP A 1 182 ? 12.617 -11.102 -21.203 1 75.31 182 ASP A N 1
ATOM 1372 C CA . ASP A 1 182 ? 13.516 -10.055 -21.656 1 75.31 182 ASP A CA 1
ATOM 1373 C C . ASP A 1 182 ? 14.938 -10.594 -21.844 1 75.31 182 ASP A C 1
ATOM 1375 O O . ASP A 1 182 ? 15.312 -11.586 -21.203 1 75.31 182 ASP A O 1
ATOM 1379 N N . ASP A 1 183 ? 15.602 -10.188 -22.922 1 60.31 183 ASP A N 1
ATOM 1380 C CA . ASP A 1 183 ? 16.938 -10.586 -23.359 1 60.31 183 ASP A CA 1
ATOM 1381 C C . ASP A 1 183 ? 17.891 -10.688 -22.172 1 60.31 183 ASP A C 1
ATOM 1383 O O . ASP A 1 183 ? 18.75 -11.57 -22.141 1 60.31 183 ASP A O 1
ATOM 1387 N N . ASP A 1 184 ? 17.922 -9.789 -21.328 1 53.03 184 ASP A N 1
ATOM 1388 C CA . ASP A 1 184 ? 18.906 -9.93 -20.266 1 53.03 184 ASP A CA 1
ATOM 1389 C C . ASP A 1 184 ? 18.578 -11.109 -19.344 1 53.03 184 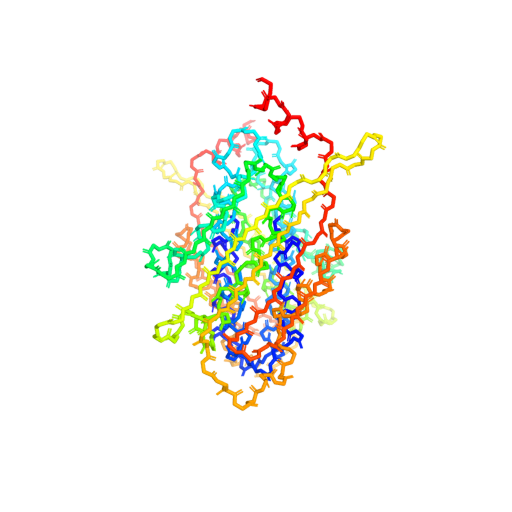ASP A C 1
ATOM 1391 O O . ASP A 1 184 ? 19.438 -11.602 -18.625 1 53.03 184 ASP A O 1
ATOM 1395 N N . ASP A 1 185 ? 17.453 -11.586 -19.391 1 50.25 185 ASP A N 1
ATOM 1396 C CA . ASP A 1 185 ? 17 -12.742 -18.625 1 50.25 185 ASP A CA 1
ATOM 1397 C C . ASP A 1 185 ? 17.391 -14.047 -19.312 1 50.25 185 ASP A C 1
ATOM 1399 O O . ASP A 1 185 ? 17.484 -15.094 -18.672 1 50.25 185 ASP A O 1
ATOM 1403 N N . GLU A 1 186 ? 17.594 -14.094 -20.641 1 45.41 186 GLU A N 1
ATOM 1404 C CA . GLU A 1 186 ? 18 -15.203 -21.5 1 45.41 186 GLU A CA 1
ATOM 1405 C C . GLU A 1 186 ? 19.391 -15.711 -21.125 1 45.41 186 GLU A C 1
ATOM 1407 O O . GLU A 1 186 ? 19.688 -16.891 -21.297 1 45.41 186 GLU A O 1
ATOM 1412 N N . ARG A 1 187 ? 20.297 -14.727 -21 1 43.97 187 ARG A N 1
ATOM 1413 C CA . ARG A 1 187 ? 21.672 -15.18 -20.953 1 43.97 187 ARG A CA 1
ATOM 1414 C C . ARG A 1 187 ? 21.875 -16.203 -19.828 1 43.97 187 ARG A C 1
ATOM 1416 O O . ARG A 1 187 ? 22.844 -16.953 -19.844 1 43.97 187 ARG A O 1
ATOM 1423 N N . ALA A 1 188 ? 21.047 -16.078 -18.891 1 41.91 188 ALA A N 1
ATOM 1424 C CA . ALA A 1 188 ? 21.453 -16.969 -17.812 1 41.91 188 ALA A CA 1
ATOM 1425 C C . ALA A 1 188 ? 21.094 -18.422 -18.141 1 41.91 188 ALA A C 1
ATOM 1427 O O . ALA A 1 188 ? 21.828 -19.344 -17.781 1 41.91 188 ALA A O 1
ATOM 1428 N N . SER A 1 189 ? 19.984 -18.656 -18.828 1 40.97 189 SER A N 1
ATOM 1429 C CA . SER A 1 189 ? 19.625 -20.047 -19.016 1 40.97 189 SER A CA 1
ATOM 1430 C C . SER A 1 189 ? 20.547 -20.719 -20.031 1 40.97 189 SER A C 1
ATOM 1432 O O . SER A 1 189 ? 20.688 -21.953 -20.047 1 40.97 189 SER A O 1
ATOM 1434 N N . ALA A 1 190 ? 20.875 -20.016 -21.062 1 46.75 190 ALA A N 1
ATOM 1435 C CA . ALA A 1 190 ? 21.688 -20.609 -22.109 1 46.75 190 ALA A CA 1
ATOM 1436 C C . ALA A 1 190 ? 23.031 -21.094 -21.531 1 46.75 190 ALA A C 1
ATOM 1438 O O . ALA A 1 190 ? 23.656 -21.984 -22.109 1 46.75 190 ALA A O 1
ATOM 1439 N N . LEU A 1 191 ? 23.453 -20.328 -20.578 1 39.59 191 LEU A N 1
ATOM 1440 C CA . LEU A 1 191 ? 24.812 -20.719 -20.188 1 39.59 191 LEU A CA 1
ATOM 1441 C C . LEU A 1 191 ? 24.797 -22.062 -19.484 1 39.59 191 LEU A C 1
ATOM 1443 O O . LEU A 1 191 ? 25.844 -22.703 -19.328 1 39.59 191 LEU A O 1
ATOM 1447 N N . LEU A 1 192 ? 23.641 -22.328 -18.859 1 39.22 192 LEU A N 1
ATOM 1448 C CA . LEU A 1 192 ? 23.703 -23.578 -18.109 1 39.22 192 LEU A CA 1
ATOM 1449 C C . LEU A 1 192 ? 23.469 -24.781 -19.031 1 39.22 192 LEU A C 1
ATOM 1451 O O . LEU A 1 192 ? 23.703 -25.922 -18.625 1 39.22 192 LEU A O 1
ATOM 1455 N N . GLU A 1 193 ? 22.781 -24.609 -20.094 1 35.94 193 GLU A N 1
ATOM 1456 C CA . GLU A 1 193 ? 22.656 -25.797 -20.953 1 35.94 193 GLU A CA 1
ATOM 1457 C C . GLU A 1 193 ? 23.938 -26.047 -21.734 1 35.94 193 GLU A C 1
ATOM 1459 O O . GLU A 1 193 ? 24.062 -27.078 -22.406 1 35.94 193 GLU A O 1
ATOM 1464 N N . ARG A 1 194 ? 24.875 -25.094 -21.797 1 35.19 194 ARG A N 1
ATOM 1465 C CA . ARG A 1 194 ? 26.125 -25.531 -22.422 1 35.19 194 ARG A CA 1
ATOM 1466 C C . ARG A 1 194 ? 27.078 -26.094 -21.375 1 35.19 194 ARG A C 1
ATOM 1468 O O . ARG A 1 194 ? 27.172 -25.562 -20.266 1 35.19 194 ARG A O 1
ATOM 1475 N N . MET B 1 1 ? 8.898 0.153 3.148 1 79.25 1 MET B N 1
ATOM 1476 C CA . MET B 1 1 ? 7.789 0.835 2.492 1 79.25 1 MET B CA 1
ATOM 1477 C C . MET B 1 1 ? 6.508 0.009 2.586 1 79.25 1 MET B C 1
ATOM 1479 O O . MET B 1 1 ? 5.477 0.505 3.043 1 79.25 1 MET B O 1
ATOM 1483 N N . LEU B 1 2 ? 6.625 -1.308 2.508 1 87.56 2 LEU B N 1
ATOM 1484 C CA . LEU B 1 2 ? 5.402 -2.107 2.539 1 87.56 2 LEU B CA 1
ATOM 1485 C C . LEU B 1 2 ? 4.867 -2.227 3.961 1 87.56 2 LEU B C 1
ATOM 1487 O O . LEU B 1 2 ? 3.652 -2.244 4.172 1 87.56 2 LEU B O 1
ATOM 1491 N N . THR B 1 3 ? 5.797 -2.195 4.906 1 86.19 3 THR B N 1
ATOM 1492 C CA . THR B 1 3 ? 5.395 -2.268 6.309 1 86.19 3 THR B CA 1
ATOM 1493 C C . THR B 1 3 ? 4.562 -1.048 6.695 1 86.19 3 THR B C 1
ATOM 1495 O O . THR B 1 3 ? 3.527 -1.178 7.352 1 86.19 3 THR B O 1
ATOM 1498 N N . VAL B 1 4 ? 4.996 0.128 6.238 1 86.44 4 VAL B N 1
ATOM 1499 C CA . VAL B 1 4 ? 4.281 1.366 6.527 1 86.44 4 VAL B CA 1
ATOM 1500 C C . VAL B 1 4 ? 2.922 1.35 5.828 1 86.44 4 VAL B C 1
ATOM 1502 O O . VAL B 1 4 ? 1.905 1.71 6.43 1 86.44 4 VAL B O 1
ATOM 1505 N N . VAL B 1 5 ? 2.857 0.886 4.645 1 93.69 5 VAL B N 1
ATOM 1506 C CA . VAL B 1 5 ? 1.62 0.822 3.873 1 93.69 5 VAL B CA 1
ATOM 1507 C C . VAL B 1 5 ? 0.622 -0.1 4.57 1 93.69 5 VAL B C 1
ATOM 1509 O O . VAL B 1 5 ? -0.561 0.229 4.684 1 93.69 5 VAL B O 1
ATOM 1512 N N . ARG B 1 6 ? 1.126 -1.184 5.055 1 93.12 6 ARG B N 1
ATOM 1513 C CA . ARG B 1 6 ? 0.273 -2.135 5.762 1 93.12 6 ARG B CA 1
ATOM 1514 C C . ARG B 1 6 ? -0.318 -1.511 7.02 1 93.12 6 ARG B C 1
ATOM 1516 O O . ARG B 1 6 ? -1.501 -1.693 7.312 1 93.12 6 ARG B O 1
ATOM 1523 N N . SER B 1 7 ? 0.53 -0.858 7.711 1 88.56 7 SER B N 1
ATOM 1524 C CA . SER B 1 7 ? 0.083 -0.217 8.945 1 88.56 7 SER B CA 1
ATOM 1525 C C . SER B 1 7 ? -0.961 0.859 8.656 1 88.56 7 SER B C 1
ATOM 1527 O O . SER B 1 7 ? -1.987 0.929 9.336 1 88.56 7 SER B O 1
ATOM 1529 N N . VAL B 1 8 ? -0.682 1.635 7.672 1 90.75 8 VAL B N 1
ATOM 1530 C CA . VAL B 1 8 ? -1.596 2.703 7.281 1 90.75 8 VAL B CA 1
ATOM 1531 C C . VAL B 1 8 ? -2.922 2.105 6.82 1 90.75 8 VAL B C 1
ATOM 1533 O O . VAL B 1 8 ? -3.992 2.605 7.172 1 90.75 8 VAL B O 1
ATOM 1536 N N . PHE B 1 9 ? -2.885 1.046 6.059 1 94.88 9 PHE B N 1
ATOM 1537 C CA . PHE B 1 9 ? -4.102 0.406 5.578 1 94.88 9 PHE B CA 1
ATOM 1538 C C . PHE B 1 9 ? -4.922 -0.142 6.742 1 94.88 9 PHE B C 1
ATOM 1540 O O . PHE B 1 9 ? -6.133 0.081 6.812 1 94.88 9 PHE B O 1
ATOM 1547 N N . SER B 1 10 ? -4.234 -0.863 7.613 1 92.44 10 SER B N 1
ATOM 1548 C CA . SER B 1 10 ? -4.93 -1.47 8.742 1 92.44 10 SER B CA 1
ATOM 1549 C C . SER B 1 10 ? -5.645 -0.417 9.578 1 92.44 10 SER B C 1
ATOM 1551 O O . SER B 1 10 ? -6.809 -0.595 9.953 1 92.44 10 SER B O 1
ATOM 1553 N N . ARG B 1 11 ? -5.043 0.627 9.836 1 87.75 11 ARG B N 1
ATOM 1554 C CA . ARG B 1 11 ? -5.625 1.696 10.641 1 87.75 11 ARG B CA 1
ATOM 1555 C C . ARG B 1 11 ? -6.77 2.377 9.898 1 87.75 11 ARG B C 1
ATOM 1557 O O . ARG B 1 11 ? -7.773 2.754 10.508 1 87.75 11 ARG B O 1
ATOM 1564 N N . THR B 1 12 ? -6.586 2.545 8.586 1 90.94 12 THR B N 1
ATOM 1565 C CA . THR B 1 12 ? -7.641 3.152 7.785 1 90.94 12 THR B CA 1
ATOM 1566 C C . THR B 1 12 ? -8.883 2.264 7.758 1 90.94 12 THR B C 1
ATOM 1568 O O . THR B 1 12 ? -10.008 2.752 7.898 1 90.94 12 THR B O 1
ATOM 1571 N N . ALA B 1 13 ? -8.594 1.009 7.594 1 93.44 13 ALA B N 1
ATOM 1572 C CA . ALA B 1 13 ? -9.695 0.05 7.559 1 93.44 13 ALA B CA 1
ATOM 1573 C C . ALA B 1 13 ? -10.461 0.05 8.875 1 93.44 13 ALA B C 1
ATOM 1575 O O . ALA B 1 13 ? -11.695 0.007 8.883 1 93.44 13 ALA B O 1
ATOM 1576 N N . GLU B 1 14 ? -9.781 0.074 9.938 1 89.12 14 GLU B N 1
ATOM 1577 C CA . GLU B 1 14 ? -10.391 0.052 11.258 1 89.12 14 GLU B CA 1
ATOM 1578 C C . GLU B 1 14 ? -11.242 1.295 11.5 1 89.12 14 GLU B C 1
ATOM 1580 O O . GLU B 1 14 ? -12.281 1.226 12.156 1 89.12 14 GLU B O 1
ATOM 1585 N N . ALA B 1 15 ? -10.898 2.373 10.961 1 85.94 15 ALA B N 1
ATOM 1586 C CA . ALA B 1 15 ? -11.547 3.65 11.25 1 85.94 15 ALA B CA 1
ATOM 1587 C C . ALA B 1 15 ? -12.664 3.939 10.242 1 85.94 15 ALA B C 1
ATOM 1589 O O . ALA B 1 15 ? -13.453 4.863 10.438 1 85.94 15 ALA B O 1
ATOM 1590 N N . SER B 1 16 ? -12.68 3.168 9.156 1 90.62 16 SER B N 1
ATOM 1591 C CA . SER B 1 16 ? -13.641 3.451 8.094 1 90.62 16 SER B CA 1
ATOM 1592 C C . SER B 1 16 ? -14.984 2.779 8.375 1 90.62 16 SER B C 1
ATOM 1594 O O . SER B 1 16 ? -15.031 1.641 8.844 1 90.62 16 SER B O 1
ATOM 1596 N N . GLU B 1 17 ? -16.062 3.453 8.039 1 89.5 17 GLU B N 1
ATOM 1597 C CA . GLU B 1 17 ? -17.406 2.951 8.297 1 89.5 17 GLU B CA 1
ATOM 1598 C C . GLU B 1 17 ? -17.906 2.107 7.129 1 89.5 17 GLU B C 1
ATOM 1600 O O . GLU B 1 17 ? -18.812 1.285 7.297 1 89.5 17 GLU B O 1
ATOM 1605 N N . ASN B 1 18 ? -17.422 2.457 5.957 1 93.19 18 ASN B N 1
ATOM 1606 C CA . ASN B 1 18 ? -17.844 1.723 4.766 1 93.19 18 ASN B CA 1
ATOM 1607 C C . ASN B 1 18 ? -16.734 1.688 3.715 1 93.19 18 ASN B C 1
ATOM 1609 O O . ASN B 1 18 ? -15.68 2.309 3.891 1 93.19 18 ASN B O 1
ATOM 1613 N N . GLN B 1 19 ? -17 0.979 2.684 1 95.38 19 GLN B N 1
ATOM 1614 C CA . GLN B 1 19 ? -15.984 0.734 1.67 1 95.38 19 GLN B CA 1
ATOM 1615 C C . GLN B 1 19 ? -15.586 2.029 0.966 1 95.38 19 GLN B C 1
ATOM 1617 O O . GLN B 1 19 ? -14.414 2.244 0.671 1 95.38 19 GLN B O 1
ATOM 1622 N N . ARG B 1 20 ? -16.609 2.822 0.676 1 94.56 20 ARG B N 1
ATOM 1623 C CA . ARG B 1 20 ? -16.312 4.074 -0.014 1 94.56 20 ARG B CA 1
ATOM 1624 C C . ARG B 1 20 ? -15.367 4.949 0.805 1 94.56 20 ARG B C 1
ATOM 1626 O O . ARG B 1 20 ? -14.391 5.48 0.274 1 94.56 20 ARG B O 1
ATOM 1633 N N . GLN B 1 21 ? -15.641 5.07 2.096 1 92.25 21 GLN B N 1
ATOM 1634 C CA . GLN B 1 21 ? -14.797 5.848 2.996 1 92.25 21 GLN B CA 1
ATOM 1635 C C . GLN B 1 21 ? -13.391 5.262 3.072 1 92.25 21 GLN B C 1
ATOM 1637 O O . GLN B 1 21 ? -12.406 6 3.051 1 92.25 21 GLN B O 1
ATOM 1642 N N . LEU B 1 22 ? -13.281 3.947 3.131 1 94.94 22 LEU B N 1
ATOM 1643 C CA . LEU B 1 22 ? -12 3.26 3.178 1 94.94 22 LEU B CA 1
ATOM 1644 C C . LEU B 1 22 ? -11.18 3.557 1.928 1 94.94 22 LEU B C 1
ATOM 1646 O O . LEU B 1 22 ? -9.992 3.9 2.021 1 94.94 22 LEU B O 1
ATOM 1650 N N . VAL B 1 23 ? -11.797 3.512 0.772 1 96.44 23 VAL B N 1
ATOM 1651 C CA . VAL B 1 23 ? -11.117 3.717 -0.499 1 96.44 23 VAL B CA 1
ATOM 1652 C C . VAL B 1 23 ? -10.625 5.16 -0.597 1 96.44 23 VAL B C 1
ATOM 1654 O O . VAL B 1 23 ? -9.461 5.41 -0.924 1 96.44 23 VAL B O 1
ATOM 1657 N N . ASP B 1 24 ? -11.461 6.066 -0.26 1 93.69 24 ASP B N 1
ATOM 1658 C CA . ASP B 1 24 ? -11.125 7.484 -0.369 1 93.69 24 ASP B CA 1
ATOM 1659 C C . ASP B 1 24 ? -9.977 7.848 0.573 1 93.69 24 ASP B C 1
ATOM 1661 O O . ASP B 1 24 ? -9 8.477 0.16 1 93.69 24 ASP B O 1
ATOM 1665 N N . HIS B 1 25 ? -10.102 7.41 1.804 1 92.19 25 HIS B N 1
ATOM 1666 C CA . HIS B 1 25 ? -9.117 7.781 2.812 1 92.19 25 HIS B CA 1
ATOM 1667 C C . HIS B 1 25 ? -7.777 7.102 2.547 1 92.19 25 HIS B C 1
ATOM 1669 O O . HIS B 1 25 ? -6.727 7.742 2.641 1 92.19 25 HIS B O 1
ATOM 1675 N N . PHE B 1 26 ? -7.82 5.855 2.156 1 95.25 26 PHE B N 1
ATOM 1676 C CA . PHE B 1 26 ? -6.562 5.152 1.94 1 95.25 26 PHE B CA 1
ATOM 1677 C C . PHE B 1 26 ? -5.875 5.645 0.673 1 95.25 26 PHE B C 1
ATOM 1679 O O . PHE B 1 26 ? -4.648 5.746 0.625 1 95.25 26 PHE B O 1
ATOM 1686 N N . THR B 1 27 ? -6.617 5.977 -0.349 1 95.62 27 THR B N 1
ATOM 1687 C CA . THR B 1 27 ? -6.031 6.539 -1.561 1 95.62 27 THR B CA 1
ATOM 1688 C C . THR B 1 27 ? -5.312 7.852 -1.257 1 95.62 27 THR B C 1
ATOM 1690 O O . THR B 1 27 ? -4.199 8.078 -1.729 1 95.62 27 THR B O 1
ATOM 1693 N N . GLY B 1 28 ? -5.957 8.664 -0.474 1 93.88 28 GLY B N 1
ATOM 1694 C CA . GLY B 1 28 ? -5.324 9.914 -0.074 1 93.88 28 GLY B CA 1
ATOM 1695 C C . GLY B 1 28 ? -4.031 9.703 0.694 1 93.88 28 GLY B C 1
ATOM 1696 O O . GLY B 1 28 ? -3.043 10.398 0.457 1 93.88 28 GLY B O 1
ATOM 1697 N N . ARG B 1 29 ? -4.07 8.75 1.546 1 93.38 29 ARG B N 1
ATOM 1698 C CA . ARG B 1 29 ? -2.895 8.477 2.367 1 93.38 29 ARG B CA 1
ATOM 1699 C C . ARG B 1 29 ? -1.774 7.863 1.533 1 93.38 29 ARG B C 1
ATOM 1701 O O . ARG B 1 29 ? -0.598 8.156 1.753 1 93.38 29 ARG B O 1
ATOM 1708 N N . LEU B 1 30 ? -2.139 7.035 0.568 1 95.19 30 LEU B N 1
ATOM 1709 C CA . LEU B 1 30 ? -1.148 6.5 -0.36 1 95.19 30 LEU B CA 1
ATOM 1710 C C . LEU B 1 30 ? -0.488 7.621 -1.155 1 95.19 30 LEU B C 1
ATOM 1712 O O . LEU B 1 30 ? 0.727 7.605 -1.368 1 95.19 30 LEU B O 1
ATOM 1716 N N . ASP B 1 31 ? -1.297 8.539 -1.573 1 95 31 ASP B N 1
ATOM 1717 C CA . ASP B 1 31 ? -0.776 9.68 -2.322 1 95 31 ASP B CA 1
ATOM 1718 C C . ASP B 1 31 ? 0.198 10.5 -1.474 1 95 31 ASP B C 1
ATOM 1720 O O . ASP B 1 31 ? 1.229 10.953 -1.971 1 95 31 ASP B O 1
ATOM 1724 N N . SER B 1 32 ? -0.173 10.68 -0.24 1 94.44 32 SER B N 1
ATOM 1725 C CA . SER B 1 32 ? 0.707 11.406 0.673 1 94.44 32 SER B CA 1
ATOM 1726 C C . SER B 1 32 ? 2.037 10.68 0.846 1 94.44 32 SER B C 1
ATOM 1728 O O . SER B 1 32 ? 3.102 11.305 0.793 1 94.44 32 SER B O 1
ATOM 1730 N N . LEU B 1 33 ? 2.018 9.352 1.064 1 93.56 33 LEU B N 1
ATOM 1731 C CA . LEU B 1 33 ? 3.229 8.547 1.187 1 93.56 33 LEU B CA 1
ATOM 1732 C C . LEU B 1 33 ? 4.086 8.656 -0.072 1 93.56 33 LEU B C 1
ATOM 1734 O O . LEU B 1 33 ? 5.312 8.75 0.013 1 93.56 33 LEU B O 1
ATOM 1738 N N . ALA B 1 34 ? 3.408 8.664 -1.214 1 93.56 34 ALA B N 1
ATOM 1739 C CA . ALA B 1 34 ? 4.121 8.789 -2.482 1 93.56 34 ALA B CA 1
ATOM 1740 C C . ALA B 1 34 ? 4.859 10.125 -2.566 1 93.56 34 ALA B C 1
ATOM 1742 O O . ALA B 1 34 ? 6.016 10.172 -2.984 1 93.56 34 ALA B O 1
ATOM 1743 N N . ARG B 1 35 ? 4.18 11.141 -2.199 1 92.38 35 ARG B N 1
ATOM 1744 C CA . ARG B 1 35 ? 4.797 12.469 -2.225 1 92.38 35 ARG B CA 1
ATOM 1745 C C . ARG B 1 35 ? 6.02 12.516 -1.315 1 92.38 35 ARG B C 1
ATOM 1747 O O . ARG B 1 35 ? 7.066 13.039 -1.701 1 92.38 35 ARG B O 1
ATOM 1754 N N . THR B 1 36 ? 5.855 12 -0.109 1 92.19 36 THR B N 1
ATOM 1755 C CA . THR B 1 36 ? 6.965 11.977 0.839 1 92.19 36 THR B CA 1
ATOM 1756 C C . THR B 1 36 ? 8.117 11.141 0.295 1 92.19 36 THR B C 1
ATOM 1758 O O . THR B 1 36 ? 9.281 11.523 0.425 1 92.19 36 THR B O 1
ATOM 1761 N N . GLN B 1 37 ? 7.789 10.023 -0.36 1 89.19 37 GLN B N 1
ATOM 1762 C CA . GLN B 1 37 ? 8.812 9.133 -0.888 1 89.19 37 GLN B CA 1
ATOM 1763 C C . GLN B 1 37 ? 9.602 9.797 -2.014 1 89.19 37 GLN B C 1
ATOM 1765 O O . GLN B 1 37 ? 10.805 9.578 -2.15 1 89.19 37 GLN B O 1
ATOM 1770 N N . VAL B 1 38 ? 8.953 10.555 -2.791 1 89.81 38 VAL B N 1
ATOM 1771 C CA . VAL B 1 38 ? 9.617 11.289 -3.865 1 89.81 38 VAL B CA 1
ATOM 1772 C C . VAL B 1 38 ? 10.648 12.242 -3.277 1 89.81 38 VAL B C 1
ATOM 1774 O O . VAL B 1 38 ? 11.773 12.328 -3.764 1 89.81 38 VAL B O 1
ATOM 1777 N N . ILE B 1 39 ? 10.266 12.922 -2.232 1 91.25 39 ILE B N 1
ATOM 1778 C CA . ILE B 1 39 ? 11.156 13.883 -1.589 1 91.25 39 ILE B CA 1
ATOM 1779 C C . ILE B 1 39 ? 12.352 13.156 -0.984 1 91.25 39 ILE B C 1
ATOM 1781 O O . ILE B 1 39 ? 13.5 13.586 -1.146 1 91.25 39 ILE B O 1
ATOM 1785 N N . VAL B 1 40 ? 12.125 12.031 -0.342 1 87.62 40 VAL B N 1
ATOM 1786 C CA . VAL B 1 40 ? 13.164 11.242 0.308 1 87.62 40 VAL B CA 1
ATOM 1787 C C . VAL B 1 40 ? 14.164 10.742 -0.735 1 87.62 40 VAL B C 1
ATOM 1789 O O . VAL B 1 40 ? 15.383 10.812 -0.523 1 87.62 40 VAL B O 1
ATOM 1792 N N . THR B 1 41 ? 13.695 10.273 -1.845 1 84.94 41 THR B N 1
ATOM 1793 C CA . THR B 1 41 ? 14.531 9.672 -2.871 1 84.94 41 THR B CA 1
ATOM 1794 C C . THR B 1 41 ? 15.367 10.734 -3.584 1 84.94 41 THR B C 1
ATOM 1796 O O . THR B 1 41 ? 16.453 10.445 -4.07 1 84.94 41 THR B O 1
ATOM 1799 N N . ARG B 1 42 ? 14.844 11.891 -3.6 1 87 42 ARG B N 1
ATOM 1800 C CA . ARG B 1 42 ? 15.531 12.977 -4.297 1 87 42 ARG B CA 1
ATOM 1801 C C . ARG B 1 42 ? 16.547 13.648 -3.391 1 87 42 ARG B C 1
ATOM 1803 O O . ARG B 1 42 ? 17.359 14.453 -3.852 1 87 42 ARG B O 1
ATOM 1810 N N . SER B 1 43 ? 16.484 13.305 -2.139 1 87.25 43 SER B N 1
ATOM 1811 C CA . SER B 1 43 ? 17.391 13.922 -1.184 1 87.25 43 SER B CA 1
ATOM 1812 C C . SER B 1 43 ? 18.734 13.203 -1.141 1 87.25 43 SER B C 1
ATOM 1814 O O . SER B 1 43 ? 18.797 12.047 -0.719 1 87.25 43 SER B O 1
ATOM 1816 N N . PRO B 1 44 ? 19.797 13.844 -1.54 1 84.69 44 PRO B N 1
ATOM 1817 C CA . PRO B 1 44 ? 21.109 13.203 -1.519 1 84.69 44 PRO B CA 1
ATOM 1818 C C . PRO B 1 44 ? 21.516 12.727 -0.123 1 84.69 44 PRO B C 1
ATOM 1820 O O . PRO B 1 44 ? 22.172 11.688 0.016 1 84.69 44 PRO B O 1
ATOM 1823 N N . SER B 1 45 ? 21.219 13.445 0.926 1 83.62 45 SER B N 1
ATOM 1824 C CA . SER B 1 45 ? 21.562 13.102 2.301 1 83.62 45 SER B CA 1
ATOM 1825 C C . SER B 1 45 ? 20.641 12.023 2.857 1 83.62 45 SER B C 1
ATOM 1827 O O . SER B 1 45 ? 20.906 11.461 3.92 1 83.62 45 SER B O 1
ATOM 1829 N N . GLY B 1 46 ? 19.562 11.82 2.184 1 85.56 46 GLY B N 1
ATOM 1830 C CA . GLY B 1 46 ? 18.562 10.898 2.678 1 85.56 46 GLY B CA 1
ATOM 1831 C C . GLY B 1 46 ? 17.609 11.531 3.676 1 85.56 46 GLY B C 1
ATOM 1832 O O . GLY B 1 46 ? 16.688 10.867 4.164 1 85.56 46 GLY B O 1
ATOM 1833 N N . LYS B 1 47 ? 17.906 12.789 3.914 1 92 47 LYS B N 1
ATOM 1834 C CA . LYS B 1 47 ? 17.047 13.5 4.84 1 92 47 LYS B CA 1
ATOM 1835 C C . LYS B 1 47 ? 16.062 14.414 4.094 1 92 47 LYS B C 1
ATOM 1837 O O . LYS B 1 47 ? 16.281 14.727 2.92 1 92 47 LYS B O 1
ATOM 1842 N N . VAL B 1 48 ? 14.984 14.789 4.805 1 94.25 48 VAL B N 1
ATOM 1843 C CA . VAL B 1 48 ? 13.898 15.539 4.176 1 94.25 48 VAL B CA 1
ATOM 1844 C C . VAL B 1 48 ? 13.703 16.875 4.895 1 94.25 48 VAL B C 1
ATOM 1846 O O . VAL B 1 48 ? 13.586 16.906 6.121 1 94.25 48 VAL B O 1
ATOM 1849 N N . ASP B 1 49 ? 13.688 17.906 4.105 1 95.25 49 ASP B N 1
ATOM 1850 C CA . ASP B 1 49 ? 13.438 19.234 4.652 1 95.25 49 ASP B CA 1
ATOM 1851 C C . ASP B 1 49 ? 11.977 19.391 5.094 1 95.25 49 ASP B C 1
ATOM 1853 O O . ASP B 1 49 ? 11.062 19.141 4.305 1 95.25 49 ASP B O 1
ATOM 1857 N N . LEU B 1 50 ? 11.789 19.812 6.328 1 97 50 LEU B N 1
ATOM 1858 C CA . LEU B 1 50 ? 10.453 19.922 6.906 1 97 50 LEU B CA 1
ATOM 1859 C C . LEU B 1 50 ? 9.594 20.906 6.113 1 97 50 LEU B C 1
ATOM 1861 O O . LEU B 1 50 ? 8.43 20.625 5.824 1 97 50 LEU B O 1
ATOM 1865 N N . ASN B 1 51 ? 10.141 22.016 5.789 1 96.44 51 ASN B N 1
ATOM 1866 C CA . ASN B 1 51 ? 9.406 23.016 5.02 1 96.44 51 ASN B CA 1
ATOM 1867 C C . ASN B 1 51 ? 8.922 22.453 3.686 1 96.44 51 ASN B C 1
ATOM 1869 O O . ASN B 1 51 ? 7.762 22.656 3.311 1 96.44 51 ASN B O 1
ATOM 1873 N N . SER B 1 52 ? 9.766 21.766 3.023 1 94.75 52 SER B N 1
ATOM 1874 C CA . SER B 1 52 ? 9.406 21.156 1.743 1 94.75 52 SER B CA 1
ATOM 1875 C C . SER B 1 52 ? 8.289 20.141 1.906 1 94.75 52 SER B C 1
ATOM 1877 O O . SER B 1 52 ? 7.379 20.062 1.078 1 94.75 52 SER B O 1
ATOM 1879 N N . LEU B 1 53 ? 8.406 19.406 2.918 1 95.81 53 LEU B N 1
ATOM 1880 C CA . LEU B 1 53 ? 7.41 18.375 3.203 1 95.81 53 LEU B CA 1
ATOM 1881 C C . LEU B 1 53 ? 6.031 19 3.389 1 95.81 53 LEU B C 1
ATOM 1883 O O . LEU B 1 53 ? 5.051 18.547 2.793 1 95.81 53 LEU B O 1
ATOM 1887 N N . ILE B 1 54 ? 5.934 20.031 4.176 1 96.88 54 ILE B N 1
ATOM 1888 C CA . ILE B 1 54 ? 4.68 20.719 4.461 1 96.88 54 ILE B CA 1
ATOM 1889 C C . ILE B 1 54 ? 4.145 21.375 3.189 1 96.88 54 ILE B C 1
ATOM 1891 O O . ILE B 1 54 ? 2.963 21.219 2.859 1 96.88 54 ILE B O 1
ATOM 1895 N N . ARG B 1 55 ? 4.988 22.016 2.479 1 94.94 55 ARG B N 1
ATOM 1896 C CA . ARG B 1 55 ? 4.586 22.734 1.273 1 94.94 55 ARG B CA 1
ATOM 1897 C C . ARG B 1 55 ? 4.031 21.766 0.226 1 94.94 55 ARG B C 1
ATOM 1899 O O . ARG B 1 55 ? 3.025 22.062 -0.425 1 94.94 55 ARG B O 1
ATOM 1906 N N . GLU B 1 56 ? 4.664 20.656 0.074 1 94.19 56 GLU B N 1
ATOM 1907 C CA . GLU B 1 56 ? 4.207 19.688 -0.918 1 94.19 56 GLU B CA 1
ATOM 1908 C C . GLU B 1 56 ? 2.811 19.172 -0.585 1 94.19 56 GLU B C 1
ATOM 1910 O O . GLU B 1 56 ? 1.993 18.969 -1.482 1 94.19 56 GLU B O 1
ATOM 1915 N N . GLU B 1 57 ? 2.574 18.953 0.674 1 94.88 57 GLU B N 1
ATOM 1916 C CA . GLU B 1 57 ? 1.248 18.5 1.08 1 94.88 57 GLU B CA 1
ATOM 1917 C C . GLU B 1 57 ? 0.193 19.578 0.83 1 94.88 57 GLU B C 1
ATOM 1919 O O . GLU B 1 57 ? -0.913 19.266 0.377 1 94.88 57 GLU B O 1
ATOM 1924 N N . LEU B 1 58 ? 0.498 20.812 1.124 1 95.06 58 LEU B N 1
ATOM 1925 C CA . LEU B 1 58 ? -0.435 21.906 0.908 1 95.06 58 LEU B CA 1
ATOM 1926 C C . LEU B 1 58 ? -0.689 22.125 -0.58 1 95.06 58 LEU B C 1
ATOM 1928 O O . LEU B 1 58 ? -1.826 22.375 -0.991 1 95.06 58 LEU B O 1
ATOM 1932 N N . LEU B 1 59 ? 0.343 21.984 -1.347 1 92.81 59 LEU B N 1
ATOM 1933 C CA . LEU B 1 59 ? 0.241 22.172 -2.789 1 92.81 59 LEU B CA 1
ATOM 1934 C C . LEU B 1 59 ? -0.636 21.109 -3.422 1 92.81 59 LEU B C 1
ATOM 1936 O O . LEU B 1 59 ? -1.31 21.359 -4.422 1 92.81 59 LEU B O 1
ATOM 1940 N N . SER B 1 60 ? -0.599 19.953 -2.768 1 92.19 60 SER B N 1
ATOM 1941 C CA . SER B 1 60 ? -1.356 18.828 -3.305 1 92.19 60 SER B CA 1
ATOM 1942 C C . SER B 1 60 ? -2.852 19.125 -3.328 1 92.19 60 SER B C 1
ATOM 1944 O O . SER B 1 60 ? -3.607 18.484 -4.062 1 92.19 60 SER B O 1
ATOM 1946 N N . VAL B 1 61 ? -3.332 20.062 -2.529 1 88.81 61 VAL B N 1
ATOM 1947 C CA . VAL B 1 61 ? -4.742 20.438 -2.502 1 88.81 61 VAL B CA 1
ATOM 1948 C C . VAL B 1 61 ? -4.906 21.875 -3.004 1 88.81 61 VAL B C 1
ATOM 1950 O O . VAL B 1 61 ? -5.902 22.531 -2.695 1 88.81 61 VAL B O 1
ATOM 1953 N N . ALA B 1 62 ? -3.986 22.359 -3.613 1 81.56 62 ALA B N 1
ATOM 1954 C CA . ALA B 1 62 ? -3.961 23.672 -4.23 1 81.56 62 ALA B CA 1
ATOM 1955 C C . ALA B 1 62 ? -4.004 24.781 -3.176 1 81.56 62 ALA B C 1
ATOM 1957 O O . ALA B 1 62 ? -4.594 25.844 -3.4 1 81.56 62 ALA B O 1
ATOM 1958 N N . ALA B 1 63 ? -3.633 24.641 -1.927 1 72.75 63 ALA B N 1
ATOM 1959 C CA . ALA B 1 63 ? -3.68 25.625 -0.852 1 72.75 63 ALA B CA 1
ATOM 1960 C C . ALA B 1 63 ? -2.295 26.203 -0.582 1 72.75 63 ALA B C 1
ATOM 1962 O O . ALA B 1 63 ? -2.15 27.141 0.214 1 72.75 63 ALA B O 1
ATOM 1963 N N . GLY B 1 64 ? -1.217 25.797 -1.319 1 62.09 64 GLY B N 1
ATOM 1964 C CA . GLY B 1 64 ? 0.154 26.125 -0.951 1 62.09 64 GLY B CA 1
ATOM 1965 C C . GLY B 1 64 ? 0.48 27.594 -1.089 1 62.09 64 GLY B C 1
ATOM 1966 O O . GLY B 1 64 ? 1.359 28.109 -0.395 1 62.09 64 GLY B O 1
ATOM 1967 N N . GLU B 1 65 ? -0.205 28.312 -1.891 1 63.34 65 GLU B N 1
ATOM 1968 C CA . GLU B 1 65 ? 0.269 29.672 -2.146 1 63.34 65 GLU B CA 1
ATOM 1969 C C . GLU B 1 65 ? -0.852 30.688 -1.966 1 63.34 65 GLU B C 1
ATOM 1971 O O . GLU B 1 65 ? -0.74 31.828 -2.42 1 63.34 65 GLU B O 1
ATOM 1976 N N . GLY B 1 66 ? -1.83 30.281 -1.271 1 62.62 66 GLY B N 1
ATOM 1977 C CA . GLY B 1 66 ? -2.869 31.281 -1.155 1 62.62 66 GLY B CA 1
ATOM 1978 C C . GLY B 1 66 ? -2.609 32.281 -0.041 1 62.62 66 GLY B C 1
ATOM 1979 O O . GLY B 1 66 ? -1.752 32.062 0.815 1 62.62 66 GLY B O 1
ATOM 1980 N N . PRO B 1 67 ? -3.047 33.562 -0.192 1 63.91 67 PRO B N 1
ATOM 1981 C CA . PRO B 1 67 ? -2.803 34.688 0.716 1 63.91 67 PRO B CA 1
ATOM 1982 C C . PRO B 1 67 ? -3.145 34.375 2.168 1 63.91 67 PRO B C 1
ATOM 1984 O O . PRO B 1 67 ? -2.684 35.062 3.084 1 63.91 67 PRO B O 1
ATOM 1987 N N . CYS B 1 68 ? -3.713 33.219 2.436 1 86.31 68 CYS B N 1
ATOM 1988 C CA . CYS B 1 68 ? -4.18 32.969 3.797 1 86.31 68 CYS B CA 1
ATOM 1989 C C . CYS B 1 68 ? -3.408 31.828 4.441 1 86.31 68 CYS B C 1
ATOM 1991 O O . CYS B 1 68 ? -3.775 31.359 5.523 1 86.31 68 CYS B O 1
ATOM 1993 N N . VAL B 1 69 ? -2.229 31.438 3.842 1 93.38 69 VAL B N 1
ATOM 1994 C CA . VAL B 1 69 ? -1.412 30.375 4.406 1 93.38 69 VAL B CA 1
ATOM 1995 C C . VAL B 1 69 ? -0.011 30.891 4.711 1 93.38 69 VAL B C 1
ATOM 1997 O O . VAL B 1 69 ? 0.625 31.516 3.857 1 93.38 69 VAL B O 1
ATOM 2000 N N . SER B 1 70 ? 0.491 30.75 5.918 1 94.69 70 SER B N 1
ATOM 2001 C CA . SER B 1 70 ? 1.835 31.172 6.293 1 94.69 70 SER B CA 1
ATOM 2002 C C . SER B 1 70 ? 2.633 30.031 6.902 1 94.69 70 SER B C 1
ATOM 2004 O O . SER B 1 70 ? 2.104 29.25 7.703 1 94.69 70 SER B O 1
ATOM 2006 N N . LEU B 1 71 ? 3.82 29.844 6.457 1 96.19 71 LEU B N 1
ATOM 2007 C CA . LEU B 1 71 ? 4.789 28.891 7 1 96.19 71 LEU B CA 1
ATOM 2008 C C . LEU B 1 71 ? 6.004 29.625 7.562 1 96.19 71 LEU B C 1
ATOM 2010 O O . LEU B 1 71 ? 6.551 30.531 6.918 1 96.19 71 LEU B O 1
ATOM 2014 N N . ASP B 1 72 ? 6.445 29.266 8.758 1 96.81 72 ASP B N 1
ATOM 2015 C CA . ASP B 1 72 ? 7.609 29.922 9.344 1 96.81 72 ASP B CA 1
ATOM 2016 C C . ASP B 1 72 ? 8.344 28.984 10.297 1 96.81 72 ASP B C 1
ATOM 2018 O O . ASP B 1 72 ? 7.727 28.328 11.133 1 96.81 72 ASP B O 1
ATOM 2022 N N . GLY B 1 73 ? 9.625 28.938 10.195 1 97.62 73 GLY B N 1
ATOM 2023 C CA . GLY B 1 73 ? 10.477 28.141 11.07 1 97.62 73 GLY B CA 1
ATOM 2024 C C . GLY B 1 73 ? 11.859 27.891 10.484 1 97.62 73 GLY B C 1
ATOM 2025 O O . GLY B 1 73 ? 12.102 28.172 9.312 1 97.62 73 GLY B O 1
ATOM 2026 N N . PRO B 1 74 ? 12.781 27.453 11.234 1 96.5 74 PRO B N 1
ATOM 2027 C CA . PRO B 1 74 ? 14.133 27.172 10.75 1 96.5 74 PRO B CA 1
ATOM 2028 C C . PRO B 1 74 ? 14.195 25.938 9.859 1 96.5 74 PRO B C 1
ATOM 2030 O O . PRO B 1 74 ? 13.211 25.203 9.75 1 96.5 74 PRO B O 1
ATOM 2033 N N . GLU B 1 75 ? 15.305 25.812 9.234 1 95.62 75 GLU B N 1
ATOM 2034 C CA . GLU B 1 75 ? 15.523 24.594 8.477 1 95.62 75 GLU B CA 1
ATOM 2035 C C . GLU B 1 75 ? 15.633 23.375 9.406 1 95.62 75 GLU B C 1
ATOM 2037 O O . GLU B 1 75 ? 16.391 23.406 10.383 1 95.62 75 GLU B O 1
ATOM 2042 N N . VAL B 1 76 ? 14.906 22.422 9.133 1 95.69 76 VAL B N 1
ATOM 2043 C CA . VAL B 1 76 ? 14.938 21.172 9.875 1 95.69 76 VAL B CA 1
ATOM 2044 C C . VAL B 1 76 ? 14.961 20 8.898 1 95.69 76 VAL B C 1
ATOM 2046 O O . VAL B 1 76 ? 14.109 19.891 8.016 1 95.69 76 VAL B O 1
ATOM 2049 N N . MET B 1 77 ? 15.961 19.141 9.078 1 94.62 77 MET B N 1
ATOM 2050 C CA . MET B 1 77 ? 16.094 17.938 8.25 1 94.62 77 MET B CA 1
ATOM 2051 C C . MET B 1 77 ? 15.648 16.703 9.016 1 94.62 77 MET B C 1
ATOM 2053 O O . MET B 1 77 ? 16.203 16.391 10.07 1 94.62 77 MET B O 1
ATOM 2057 N N . LEU B 1 78 ? 14.703 16.062 8.406 1 94.94 78 LEU B N 1
ATOM 2058 C CA . LEU B 1 78 ? 14.141 14.883 9.055 1 94.94 78 LEU B CA 1
ATOM 2059 C C . LEU B 1 78 ? 14.656 13.602 8.406 1 94.94 78 LEU B C 1
ATOM 2061 O O . LEU B 1 78 ? 14.867 13.555 7.188 1 94.94 78 LEU B O 1
ATOM 2065 N N . ASP B 1 79 ? 14.859 12.594 9.242 1 92.06 79 ASP B N 1
ATOM 2066 C CA . ASP B 1 79 ? 15.117 11.289 8.641 1 92.06 79 ASP B CA 1
ATOM 2067 C C . ASP B 1 79 ? 13.852 10.734 7.984 1 92.06 79 ASP B C 1
ATOM 2069 O O . ASP B 1 79 ? 12.758 11.258 8.203 1 92.06 79 ASP B O 1
ATOM 2073 N N . PRO B 1 80 ? 13.961 9.727 7.238 1 89.81 80 PRO B N 1
ATOM 2074 C CA . PRO B 1 80 ? 12.828 9.203 6.461 1 89.81 80 PRO B CA 1
ATOM 2075 C C . PRO B 1 80 ? 11.664 8.766 7.336 1 89.81 80 PRO B C 1
ATOM 2077 O O . PRO B 1 80 ? 10.5 8.992 6.988 1 89.81 80 PRO B O 1
ATOM 2080 N N . ASN B 1 81 ? 11.93 8.148 8.406 1 88.75 81 ASN B N 1
ATOM 2081 C CA . ASN B 1 81 ? 10.875 7.688 9.297 1 88.75 81 ASN B CA 1
ATOM 2082 C C . ASN B 1 81 ? 10.047 8.852 9.836 1 88.75 81 ASN B C 1
ATOM 2084 O O . ASN B 1 81 ? 8.812 8.82 9.789 1 88.75 81 ASN B O 1
ATOM 2088 N N . ALA B 1 82 ? 10.75 9.812 10.297 1 92.5 82 ALA B N 1
ATOM 2089 C CA . ALA B 1 82 ? 10.078 11.008 10.805 1 92.5 82 ALA B CA 1
ATOM 2090 C C . ALA B 1 82 ? 9.336 11.734 9.688 1 92.5 82 ALA B C 1
ATOM 2092 O O . ALA B 1 82 ? 8.227 12.234 9.891 1 92.5 82 ALA B O 1
ATOM 2093 N N . ALA B 1 83 ? 9.922 11.836 8.539 1 93.62 83 ALA B N 1
ATOM 2094 C CA . ALA B 1 83 ? 9.312 12.5 7.391 1 93.62 83 ALA B CA 1
ATOM 2095 C C . ALA B 1 83 ? 7.996 11.828 7.004 1 93.62 83 ALA B C 1
ATOM 2097 O O . ALA B 1 83 ? 7.004 12.516 6.73 1 93.62 83 ALA B O 1
ATOM 2098 N N . GLU B 1 84 ? 8 10.562 7.02 1 91.31 84 GLU B N 1
ATOM 2099 C CA . GLU B 1 84 ? 6.789 9.828 6.66 1 91.31 84 GLU B CA 1
ATOM 2100 C C . GLU B 1 84 ? 5.676 10.07 7.676 1 91.31 84 GLU B C 1
ATOM 2102 O O . GLU B 1 84 ? 4.527 10.328 7.301 1 91.31 84 GLU B O 1
ATOM 2107 N N . ALA B 1 85 ? 6.008 10.016 8.883 1 91.31 85 ALA B N 1
ATOM 2108 C CA . ALA B 1 85 ? 5.02 10.188 9.945 1 91.31 85 ALA B CA 1
ATOM 2109 C C . ALA B 1 85 ? 4.469 11.609 9.961 1 91.31 85 ALA B C 1
ATOM 2111 O O . ALA B 1 85 ? 3.254 11.812 10.016 1 91.31 85 ALA B O 1
ATOM 2112 N N . ILE B 1 86 ? 5.371 12.555 9.898 1 94.06 86 ILE B N 1
ATOM 2113 C CA . ILE B 1 86 ? 4.969 13.953 9.906 1 94.06 86 ILE B CA 1
ATOM 2114 C C . ILE B 1 86 ? 4.199 14.273 8.625 1 94.06 86 ILE B C 1
ATOM 2116 O O . ILE B 1 86 ? 3.193 14.984 8.664 1 94.06 86 ILE B O 1
ATOM 2120 N N . GLY B 1 87 ? 4.715 13.789 7.512 1 94.19 87 GLY B N 1
ATOM 2121 C CA . GLY B 1 87 ? 4.004 13.969 6.258 1 94.19 87 GLY B CA 1
ATOM 2122 C C . GLY B 1 87 ? 2.559 13.516 6.32 1 94.19 87 GLY B C 1
ATOM 2123 O O . GLY B 1 87 ? 1.663 14.203 5.82 1 94.19 87 GLY B O 1
ATOM 2124 N N . MET B 1 88 ? 2.357 12.391 6.926 1 92.62 88 MET B N 1
ATOM 2125 C CA . MET B 1 88 ? 1.003 11.867 7.082 1 92.62 88 MET B CA 1
ATOM 2126 C C . MET B 1 88 ? 0.167 12.766 7.98 1 92.62 88 MET B C 1
ATOM 2128 O O . MET B 1 88 ? -1.013 13 7.707 1 92.62 88 MET B O 1
ATOM 2132 N N . ALA B 1 89 ? 0.708 13.195 9.023 1 93.94 89 ALA B N 1
ATOM 2133 C CA . ALA B 1 89 ? -0.003 14.109 9.922 1 93.94 89 ALA B CA 1
ATOM 2134 C C . ALA B 1 89 ? -0.428 15.375 9.188 1 93.94 89 ALA B C 1
ATOM 2136 O O . ALA B 1 89 ? -1.569 15.828 9.32 1 93.94 89 ALA B O 1
ATOM 2137 N N . ILE B 1 90 ? 0.5 15.922 8.445 1 95.5 90 ILE B N 1
ATOM 2138 C CA . ILE B 1 90 ? 0.214 17.141 7.695 1 95.5 90 ILE B CA 1
ATOM 2139 C C . ILE B 1 90 ? -0.874 16.859 6.66 1 95.5 90 ILE B C 1
ATOM 2141 O O . ILE B 1 90 ? -1.753 17.703 6.438 1 95.5 90 ILE B O 1
ATOM 2145 N N . HIS B 1 91 ? -0.813 15.75 6.066 1 95.06 91 HIS B N 1
ATOM 2146 C CA . HIS B 1 91 ? -1.852 15.352 5.121 1 95.06 91 HIS B CA 1
ATOM 2147 C C . HIS B 1 91 ? -3.227 15.359 5.781 1 95.06 91 HIS B C 1
ATOM 2149 O O . HIS B 1 91 ? -4.184 15.898 5.219 1 95.06 91 HIS B O 1
ATOM 2155 N N . GLU B 1 92 ? -3.295 14.773 6.895 1 92.44 92 GLU B N 1
ATOM 2156 C CA . GLU B 1 92 ? -4.57 14.695 7.605 1 92.44 92 GLU B CA 1
ATOM 2157 C C . GLU B 1 92 ? -5.086 16.094 7.957 1 92.44 92 GLU B C 1
ATOM 2159 O O . GLU B 1 92 ? -6.273 16.375 7.789 1 92.44 92 GLU B O 1
ATOM 2164 N N . LEU B 1 93 ? -4.23 16.891 8.422 1 93.69 93 LEU B N 1
ATOM 2165 C CA . LEU B 1 93 ? -4.617 18.25 8.781 1 93.69 93 LEU B CA 1
ATOM 2166 C C . LEU B 1 93 ? -5.035 19.047 7.551 1 93.69 93 LEU B C 1
ATOM 2168 O O . LEU B 1 93 ? -6.023 19.781 7.586 1 93.69 93 LEU B O 1
ATOM 2172 N N . THR B 1 94 ? -4.316 18.875 6.508 1 93.38 94 THR B N 1
ATOM 2173 C CA . THR B 1 94 ? -4.605 19.562 5.258 1 93.38 94 THR B CA 1
ATOM 2174 C C . THR B 1 94 ? -5.969 19.156 4.707 1 93.38 94 THR B C 1
ATOM 2176 O O . THR B 1 94 ? -6.777 20 4.332 1 93.38 94 THR B O 1
ATOM 2179 N N . THR B 1 95 ? -6.215 17.875 4.672 1 90.94 95 THR B N 1
ATOM 2180 C CA . THR B 1 95 ? -7.477 17.359 4.152 1 90.94 95 THR B CA 1
ATOM 2181 C C . THR B 1 95 ? -8.648 17.828 5.008 1 90.94 95 THR B C 1
ATOM 2183 O O . THR B 1 95 ? -9.703 18.203 4.48 1 90.94 95 THR B O 1
ATOM 2186 N N . ASN B 1 96 ? -8.484 17.812 6.281 1 88.5 96 ASN B N 1
ATOM 2187 C CA . ASN B 1 96 ? -9.531 18.297 7.172 1 88.5 96 ASN B CA 1
ATOM 2188 C C . ASN B 1 96 ? -9.781 19.797 6.977 1 88.5 96 ASN B C 1
ATOM 2190 O O . ASN B 1 96 ? -10.93 20.25 6.992 1 88.5 96 ASN B O 1
ATOM 2194 N N . ALA B 1 97 ? -8.719 20.531 6.887 1 91.06 97 ALA B N 1
ATOM 2195 C CA . ALA B 1 97 ? -8.844 21.984 6.668 1 91.06 97 ALA B CA 1
ATOM 2196 C C . ALA B 1 97 ? -9.578 22.281 5.367 1 91.06 97 ALA B C 1
ATOM 2198 O O . ALA B 1 97 ? -10.305 23.266 5.273 1 91.06 97 ALA B O 1
ATOM 2199 N N . LEU B 1 98 ? -9.359 21.484 4.367 1 89.25 98 LEU B N 1
ATOM 2200 C CA . LEU B 1 98 ? -10.008 21.6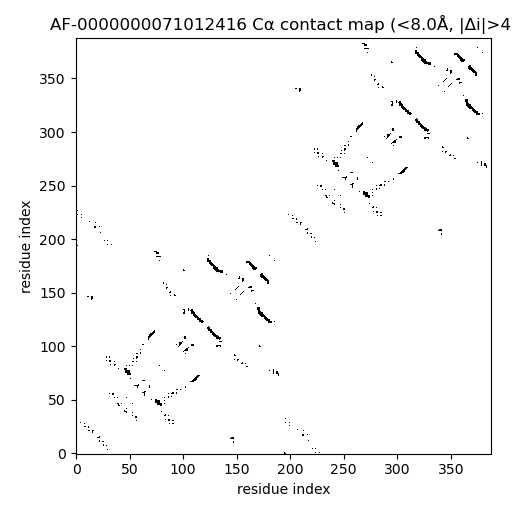41 3.068 1 89.25 98 LEU B CA 1
ATOM 2201 C C . LEU B 1 98 ? -11.492 21.312 3.162 1 89.25 98 LEU B C 1
ATOM 2203 O O . LEU B 1 98 ? -12.32 21.984 2.527 1 89.25 98 LEU B O 1
ATOM 2207 N N . LYS B 1 99 ? -11.812 20.344 3.939 1 86.5 99 LYS B N 1
ATOM 2208 C CA . LYS B 1 99 ? -13.195 19.891 4.027 1 86.5 99 LYS B CA 1
ATOM 2209 C C . LYS B 1 99 ? -13.992 20.75 5.004 1 86.5 99 LYS B C 1
ATOM 2211 O O . LYS B 1 99 ? -15.164 21.062 4.758 1 86.5 99 LYS B O 1
ATOM 2216 N N . TYR B 1 100 ? -13.266 21.094 6.109 1 85.75 100 TYR B N 1
ATOM 2217 C CA . TYR B 1 100 ? -14.047 21.672 7.203 1 85.75 100 TYR B CA 1
ATOM 2218 C C . TYR B 1 100 ? -13.383 22.922 7.754 1 85.75 100 TYR B C 1
ATOM 2220 O O . TYR B 1 100 ? -13.945 23.609 8.609 1 85.75 100 TYR B O 1
ATOM 2228 N N . GLY B 1 101 ? -12.25 23.234 7.305 1 89.81 101 GLY B N 1
ATOM 2229 C CA . GLY B 1 101 ? -11.469 24.203 8.039 1 89.81 101 GLY B CA 1
ATOM 2230 C C . GLY B 1 101 ? -11.07 25.406 7.203 1 89.81 101 GLY B C 1
ATOM 2231 O O . GLY B 1 101 ? -11.883 25.938 6.441 1 89.81 101 GLY B O 1
ATOM 2232 N N . ALA B 1 102 ? -9.875 25.891 7.492 1 90.56 102 ALA B N 1
ATOM 2233 C CA . ALA B 1 102 ? -9.414 27.203 7.047 1 90.56 102 ALA B CA 1
ATOM 2234 C C . ALA B 1 102 ? -9.195 27.219 5.535 1 90.56 102 ALA B C 1
ATOM 2236 O O . ALA B 1 102 ? -9.234 28.281 4.91 1 90.56 102 ALA B O 1
ATOM 2237 N N . LEU B 1 103 ? -9.055 26.031 4.945 1 90.31 103 LEU B N 1
ATOM 2238 C CA . LEU B 1 103 ? -8.773 26.016 3.516 1 90.31 103 LEU B CA 1
ATOM 2239 C C . LEU B 1 103 ? -10.062 26.016 2.705 1 90.31 103 LEU B C 1
ATOM 2241 O O . LEU B 1 103 ? -10.039 26.188 1.483 1 90.31 103 LEU B O 1
ATOM 2245 N N . ARG B 1 104 ? -11.133 25.797 3.381 1 85.25 104 ARG B N 1
ATOM 2246 C CA . ARG B 1 104 ? -12.445 25.828 2.746 1 85.25 104 ARG B CA 1
ATOM 2247 C C . ARG B 1 104 ? -13.086 27.219 2.889 1 85.25 104 ARG B C 1
ATOM 2249 O O . ARG B 1 104 ? -13.734 27.703 1.961 1 85.25 104 ARG B O 1
ATOM 2256 N N . ALA B 1 105 ? -12.938 27.797 4.004 1 82.38 105 ALA B N 1
ATOM 2257 C CA . ALA B 1 105 ? -13.664 29.016 4.395 1 82.38 105 ALA B CA 1
ATOM 2258 C C . ALA B 1 105 ? -12.992 30.266 3.836 1 82.38 105 ALA B C 1
ATOM 2260 O O . ALA B 1 105 ? -11.805 30.484 4.066 1 82.38 105 ALA B O 1
ATOM 2261 N N . ASN B 1 106 ? -13.812 31 3.197 1 83.81 106 ASN B N 1
ATOM 2262 C CA . ASN B 1 106 ? -13.305 32.281 2.691 1 83.81 106 ASN B CA 1
ATOM 2263 C C . ASN B 1 106 ? -12.891 33.219 3.828 1 83.81 106 ASN B C 1
ATOM 2265 O O . ASN B 1 106 ? -13.609 33.344 4.824 1 83.81 106 ASN B O 1
ATOM 2269 N N . GLY B 1 107 ? -11.727 33.812 3.711 1 85.19 107 GLY B N 1
ATOM 2270 C CA . GLY B 1 107 ? -11.258 34.781 4.703 1 85.19 107 GLY B CA 1
ATOM 2271 C C . GLY B 1 107 ? -10.555 34.125 5.875 1 85.19 107 GLY B C 1
ATOM 2272 O O . GLY B 1 107 ? -10.023 34.812 6.75 1 85.19 107 GLY B O 1
ATOM 2273 N N . ALA B 1 108 ? -10.609 32.781 5.879 1 91.31 108 ALA B N 1
ATOM 2274 C CA . ALA B 1 108 ? -9.93 32.094 6.957 1 91.31 108 ALA B CA 1
ATOM 2275 C C . ALA B 1 108 ? -8.422 32 6.703 1 91.31 108 ALA B C 1
ATOM 2277 O O . ALA B 1 108 ? -7.961 32.281 5.594 1 91.31 108 ALA B O 1
ATOM 2278 N N . GLY B 1 109 ? -7.719 31.797 7.836 1 94.19 109 GLY B N 1
ATOM 2279 C CA . GLY B 1 109 ? -6.27 31.734 7.746 1 94.19 109 GLY B CA 1
ATOM 2280 C C . GLY B 1 109 ? -5.695 30.453 8.305 1 94.19 109 GLY B C 1
ATOM 2281 O O . GLY B 1 109 ? -6.285 29.828 9.195 1 94.19 109 GLY B O 1
ATOM 2282 N N . LEU B 1 110 ? -4.551 30.031 7.742 1 95.81 110 LEU B N 1
ATOM 2283 C CA . LEU B 1 110 ? -3.785 28.891 8.227 1 95.81 110 LEU B CA 1
ATOM 2284 C C . LEU B 1 110 ? -2.334 29.281 8.492 1 95.81 110 LEU B C 1
ATOM 2286 O O . LEU B 1 110 ? -1.646 29.766 7.594 1 95.81 110 LEU B O 1
ATOM 2290 N N . ARG B 1 111 ? -1.933 29.125 9.734 1 96.56 111 ARG B N 1
ATOM 2291 C CA . ARG B 1 111 ? -0.546 29.375 10.117 1 96.56 111 ARG B CA 1
ATOM 2292 C C . ARG B 1 111 ? 0.125 28.094 10.594 1 96.56 111 ARG B C 1
ATOM 2294 O O . ARG B 1 111 ? -0.406 27.391 11.453 1 96.56 111 ARG B O 1
ATOM 2301 N N . ILE B 1 112 ? 1.245 27.719 9.93 1 97.75 112 ILE B N 1
ATOM 2302 C CA . ILE B 1 112 ? 2.072 26.609 10.367 1 97.75 112 ILE B CA 1
ATOM 2303 C C . ILE B 1 112 ? 3.459 27.109 10.758 1 97.75 112 ILE B C 1
ATOM 2305 O O . ILE B 1 112 ? 4.188 27.656 9.922 1 97.75 112 ILE B O 1
ATOM 2309 N N . ASP B 1 113 ? 3.834 27 11.961 1 98.12 113 ASP B N 1
ATOM 2310 C CA . ASP B 1 113 ? 5.152 27.422 12.422 1 98.12 113 ASP B CA 1
ATOM 2311 C C . ASP B 1 113 ? 5.832 26.328 13.242 1 98.12 113 ASP B C 1
ATOM 2313 O O . ASP B 1 113 ? 5.164 25.438 13.773 1 98.12 113 ASP B O 1
ATOM 2317 N N . TRP B 1 114 ? 7.086 26.281 13.234 1 98.25 114 TRP B N 1
ATOM 2318 C CA . TRP B 1 114 ? 7.832 25.328 14.055 1 98.25 114 TRP B CA 1
ATOM 2319 C C . TRP B 1 114 ? 9.109 25.953 14.594 1 98.25 114 TRP B C 1
ATOM 2321 O O . TRP B 1 114 ? 9.594 26.953 14.055 1 98.25 114 TRP B O 1
ATOM 2331 N N . ARG B 1 115 ? 9.578 25.406 15.727 1 97.5 115 ARG B N 1
ATOM 2332 C CA . ARG B 1 115 ? 10.805 25.812 16.406 1 97.5 115 ARG B CA 1
ATOM 2333 C C . ARG B 1 115 ? 11.602 24.594 16.875 1 97.5 115 ARG B C 1
ATOM 2335 O O . ARG B 1 115 ? 11.055 23.5 16.984 1 97.5 115 ARG B O 1
ATOM 2342 N N . VAL B 1 116 ? 12.875 24.828 17 1 95.69 116 VAL B N 1
ATOM 2343 C CA . VAL B 1 116 ? 13.758 23.812 17.562 1 95.69 116 VAL B CA 1
ATOM 2344 C C . VAL B 1 116 ? 14.328 24.281 18.891 1 95.69 116 VAL B C 1
ATOM 2346 O O . VAL B 1 116 ? 14.883 25.391 18.969 1 95.69 116 VAL B O 1
ATOM 2349 N N . HIS B 1 117 ? 14.07 23.469 19.875 1 92.12 117 HIS B N 1
ATOM 2350 C CA . HIS B 1 117 ? 14.625 23.766 21.188 1 92.12 117 HIS B CA 1
ATOM 2351 C C . HIS B 1 117 ? 15.82 22.859 21.5 1 92.12 117 HIS B C 1
ATOM 2353 O O . HIS B 1 117 ? 15.711 21.641 21.422 1 92.12 117 HIS B O 1
ATOM 2359 N N . ALA B 1 118 ? 17 23.469 21.641 1 86.44 118 ALA B N 1
ATOM 2360 C CA . ALA B 1 118 ? 18.203 22.734 21.984 1 86.44 118 ALA B CA 1
ATOM 2361 C C . ALA B 1 118 ? 18.734 23.172 23.359 1 86.44 118 ALA B C 1
ATOM 2363 O O . ALA B 1 118 ? 18.953 24.359 23.594 1 86.44 118 ALA B O 1
ATOM 2364 N N . GLU B 1 119 ? 18.484 22.375 24.359 1 78.12 119 GLU B N 1
ATOM 2365 C CA . GLU B 1 119 ? 19.094 22.641 25.656 1 78.12 119 GLU B CA 1
ATOM 2366 C C . GLU B 1 119 ? 20.359 21.812 25.859 1 78.12 119 GLU B C 1
ATOM 2368 O O . GLU B 1 119 ? 20.469 20.703 25.344 1 78.12 119 GLU B O 1
ATOM 2373 N N . GLN B 1 120 ? 21.359 22.453 26.5 1 77.31 120 GLN B N 1
ATOM 2374 C CA . GLN B 1 120 ? 22.641 21.781 26.719 1 77.31 120 GLN B CA 1
ATOM 2375 C C . GLN B 1 120 ? 22.422 20.406 27.375 1 77.31 120 GLN B C 1
ATOM 2377 O O . GLN B 1 120 ? 21.703 20.297 28.359 1 77.31 120 GLN B O 1
ATOM 2382 N N . GLY B 1 121 ? 22.922 19.359 26.797 1 73.75 121 GLY B N 1
ATOM 2383 C CA . GLY B 1 121 ? 22.906 18.016 27.328 1 73.75 121 GLY B CA 1
ATOM 2384 C C . GLY B 1 121 ? 21.641 17.25 26.984 1 73.75 121 GLY B C 1
ATOM 2385 O O . GLY B 1 121 ? 21.438 16.125 27.438 1 73.75 121 GLY B O 1
ATOM 2386 N N . GLN B 1 122 ? 20.766 18.016 26.359 1 77.94 122 GLN B N 1
ATOM 2387 C CA . GLN B 1 122 ? 19.5 17.344 26.062 1 77.94 122 GLN B CA 1
ATOM 2388 C C . GLN B 1 122 ? 19.312 17.172 24.562 1 77.94 122 GLN B C 1
ATOM 2390 O O . GLN B 1 122 ? 19.922 17.891 23.766 1 77.94 122 GLN B O 1
ATOM 2395 N N . THR B 1 123 ? 18.609 16.203 24.203 1 84.38 123 THR B N 1
ATOM 2396 C CA . THR B 1 123 ? 18.25 15.984 22.797 1 84.38 123 THR B CA 1
ATOM 2397 C C . THR B 1 123 ? 17.406 17.141 22.281 1 84.38 123 THR B C 1
ATOM 2399 O O . THR B 1 123 ? 16.5 17.625 22.984 1 84.38 123 THR B O 1
ATOM 2402 N N . ALA B 1 124 ? 17.828 17.656 21.141 1 91.06 124 ALA B N 1
ATOM 2403 C CA . ALA B 1 124 ? 17.047 18.734 20.516 1 91.06 124 ALA B CA 1
ATOM 2404 C C . ALA B 1 124 ? 15.609 18.297 20.281 1 91.06 124 ALA B C 1
ATOM 2406 O O . ALA B 1 124 ? 15.336 17.141 20 1 91.06 124 ALA B O 1
ATOM 2407 N N . LYS B 1 125 ? 14.695 19.312 20.484 1 94.19 125 LYS B N 1
ATOM 2408 C CA . LYS B 1 125 ? 13.273 19.031 20.328 1 94.19 125 LYS B CA 1
ATOM 2409 C C . LYS B 1 125 ? 12.656 19.906 19.25 1 94.19 125 LYS B C 1
ATOM 2411 O O . LYS B 1 125 ? 12.953 21.109 19.172 1 94.19 125 LYS B O 1
ATOM 2416 N N . LEU B 1 126 ? 11.859 19.328 18.391 1 96.25 126 LEU B N 1
ATOM 2417 C CA . LEU B 1 126 ? 11.062 20.047 17.406 1 96.25 126 LEU B CA 1
ATOM 2418 C C . LEU B 1 126 ? 9.648 20.297 17.922 1 96.25 126 LEU B C 1
ATOM 2420 O O . LEU B 1 126 ? 9 19.375 18.422 1 96.25 126 LEU B O 1
ATOM 2424 N N . GLU B 1 127 ? 9.25 21.531 17.828 1 97.56 127 GLU B N 1
ATOM 2425 C CA . GLU B 1 127 ? 7.871 21.906 18.156 1 97.56 127 GLU B CA 1
ATOM 2426 C C . GLU B 1 127 ? 7.168 22.516 16.953 1 97.56 127 GLU B C 1
ATOM 2428 O O . GLU B 1 127 ? 7.527 23.609 16.5 1 97.56 127 GLU B O 1
ATOM 2433 N N . LEU B 1 128 ? 6.164 21.844 16.438 1 98 128 LEU B N 1
ATOM 2434 C CA . LEU B 1 128 ? 5.391 22.266 15.281 1 98 128 LEU B CA 1
ATOM 2435 C C . LEU B 1 128 ? 3.967 22.641 15.68 1 98 128 LEU B C 1
ATOM 2437 O O . LEU B 1 128 ? 3.326 21.922 16.453 1 98 128 LEU B O 1
ATOM 2441 N N . THR B 1 129 ? 3.482 23.766 15.18 1 98.38 129 THR B N 1
ATOM 2442 C CA . THR B 1 129 ? 2.131 24.234 15.484 1 98.38 129 THR B CA 1
ATOM 2443 C C . THR B 1 129 ? 1.348 24.484 14.195 1 98.38 129 THR B C 1
ATOM 2445 O O . THR B 1 129 ? 1.82 25.188 13.305 1 98.38 129 THR B O 1
ATOM 2448 N N . TRP B 1 130 ? 0.228 23.859 14.07 1 97.62 130 TRP B N 1
ATOM 2449 C CA . TRP B 1 130 ? -0.806 24.109 13.07 1 97.62 130 TRP B CA 1
ATOM 2450 C C . TRP B 1 130 ? -1.949 24.922 13.664 1 97.62 130 TRP B C 1
ATOM 2452 O O . TRP B 1 130 ? -2.605 24.484 14.609 1 97.62 130 TRP B O 1
ATOM 2462 N N . LEU B 1 131 ? -2.189 26.125 13.062 1 96.81 131 LEU B N 1
ATOM 2463 C CA . LEU B 1 131 ? -3.213 27 13.633 1 96.81 131 LEU B CA 1
ATOM 2464 C C . LEU B 1 131 ? -4.145 27.516 12.547 1 96.81 131 LEU B C 1
ATOM 2466 O O . LEU B 1 131 ? -3.717 28.25 11.656 1 96.81 131 LEU B O 1
ATOM 2470 N N . GLU B 1 132 ? -5.363 27.125 12.672 1 95 132 GLU B N 1
ATOM 2471 C CA . GLU B 1 132 ? -6.41 27.672 11.812 1 95 132 GLU B CA 1
ATOM 2472 C C . GLU B 1 132 ? -7.148 28.828 12.508 1 95 132 GLU B C 1
ATOM 2474 O O . GLU B 1 132 ? -7.395 28.766 13.711 1 95 132 GLU B O 1
ATOM 2479 N N . THR B 1 133 ? -7.535 29.828 11.742 1 93.44 133 THR B N 1
ATOM 2480 C CA . THR B 1 133 ? -8.305 30.953 12.273 1 93.44 133 THR B CA 1
ATOM 2481 C C . THR B 1 133 ? -9.406 31.359 11.297 1 93.44 133 THR B C 1
ATOM 2483 O O . THR B 1 133 ? -9.289 31.125 10.094 1 93.44 133 THR B O 1
ATOM 2486 N N . GLY B 1 134 ? -10.508 31.906 11.852 1 92.19 134 GLY B N 1
ATOM 2487 C CA . GLY B 1 134 ? -11.539 32.5 11.031 1 92.19 134 GLY B CA 1
ATOM 2488 C C . GLY B 1 134 ? -12.5 31.5 10.438 1 92.19 134 GLY B C 1
ATOM 2489 O O . GLY B 1 134 ? -13.25 31.812 9.508 1 92.19 134 GLY B O 1
ATOM 2490 N N . VAL B 1 135 ? -12.453 30.297 10.891 1 89.19 135 VAL B N 1
ATOM 2491 C CA . VAL B 1 135 ? -13.375 29.266 10.414 1 89.19 135 VAL B CA 1
ATOM 2492 C C . VAL B 1 135 ? -14.734 29.438 11.094 1 89.19 135 VAL B C 1
ATOM 2494 O O . VAL B 1 135 ? -14.812 29.531 12.32 1 89.19 135 VAL B O 1
ATOM 2497 N N . PRO B 1 136 ? -15.719 29.594 10.312 1 85.5 136 PRO B N 1
ATOM 2498 C CA . PRO B 1 136 ? -17.047 29.719 10.914 1 85.5 136 PRO B CA 1
ATOM 2499 C C . PRO B 1 136 ? -17.422 28.531 11.805 1 85.5 136 PRO B C 1
ATOM 2501 O O . PRO B 1 136 ? -16.984 27.406 11.547 1 85.5 136 PRO B O 1
ATOM 2504 N N . ALA B 1 137 ? -18.047 28.891 12.93 1 73 137 ALA B N 1
ATOM 2505 C CA . ALA B 1 137 ? -18.438 27.844 13.875 1 73 137 ALA B CA 1
ATOM 2506 C C . ALA B 1 137 ? -19.312 26.797 13.188 1 73 137 ALA B C 1
ATOM 2508 O O . ALA B 1 137 ? -20.203 27.125 12.414 1 73 137 ALA B O 1
ATOM 2509 N N . VAL B 1 138 ? -18.688 25.703 12.906 1 60.09 138 VAL B N 1
ATOM 2510 C CA . VAL B 1 138 ? -19.562 24.625 12.453 1 60.09 138 VAL B CA 1
ATOM 2511 C C . VAL B 1 138 ? -20 23.766 13.641 1 60.09 138 VAL B C 1
ATOM 2513 O O . VAL B 1 138 ? -19.219 23.5 14.547 1 60.09 138 VAL B O 1
ATOM 2516 N N . PRO B 1 139 ? -21.406 23.797 13.852 1 55.5 139 PRO B N 1
ATOM 2517 C CA . PRO B 1 139 ? -21.922 23.078 15.023 1 55.5 139 PRO B CA 1
ATOM 2518 C C . PRO B 1 139 ? -21.141 21.797 15.328 1 55.5 139 PRO B C 1
ATOM 2520 O O . PRO B 1 139 ? -21.078 21.375 16.484 1 55.5 139 PRO B O 1
ATOM 2523 N N . ILE B 1 140 ? -21.125 20.875 14.469 1 49.47 140 ILE B N 1
ATOM 2524 C CA . ILE B 1 140 ? -20.844 19.469 14.781 1 49.47 140 ILE B CA 1
ATOM 2525 C C . ILE B 1 140 ? -19.344 19.219 14.781 1 49.47 140 ILE B C 1
ATOM 2527 O O . ILE B 1 140 ? -18.672 19.391 13.758 1 49.47 140 ILE B O 1
ATOM 2531 N N . ALA B 1 141 ? -18.766 19.562 15.953 1 52.31 141 ALA B N 1
ATOM 2532 C CA . ALA B 1 141 ? -17.438 18.953 15.969 1 52.31 141 ALA B CA 1
ATOM 2533 C C . ALA B 1 141 ? -17.422 17.625 15.234 1 52.31 141 ALA B C 1
ATOM 2535 O O . ALA B 1 141 ? -18.297 16.781 15.461 1 52.31 141 ALA B O 1
ATOM 2536 N N . PRO B 1 142 ? -16.828 17.562 14.203 1 50.97 142 PRO B N 1
ATOM 2537 C CA . PRO B 1 142 ? -16.875 16.219 13.617 1 50.97 142 PRO B CA 1
ATOM 2538 C C . PRO B 1 142 ? -16.609 15.117 14.633 1 50.97 142 PRO B C 1
ATOM 2540 O O . PRO B 1 142 ? -15.594 15.156 15.336 1 50.97 142 PRO B O 1
ATOM 2543 N N . VAL B 1 143 ? -17.641 14.82 15.477 1 44.91 143 VAL B N 1
ATOM 2544 C CA . VAL B 1 143 ? -17.656 13.734 16.453 1 44.91 143 VAL B CA 1
ATOM 2545 C C . VAL B 1 143 ? -16.797 12.578 15.945 1 44.91 143 VAL B C 1
ATOM 2547 O O . VAL B 1 143 ? -16.359 11.734 16.734 1 44.91 143 VAL B O 1
ATOM 2550 N N . ARG B 1 144 ? -16.953 12.266 14.734 1 48 144 ARG B N 1
ATOM 2551 C CA . ARG B 1 144 ? -16.438 10.93 14.438 1 48 144 ARG B CA 1
ATOM 2552 C C . ARG B 1 144 ? -14.922 10.93 14.352 1 48 144 ARG B C 1
ATOM 2554 O O . ARG B 1 144 ? -14.336 11.766 13.672 1 48 144 ARG B O 1
ATOM 2561 N N . GLU B 1 145 ? -14.305 10.477 15.453 1 52.75 145 GLU B N 1
ATOM 2562 C CA . GLU B 1 145 ? -12.906 10.086 15.547 1 52.75 145 GLU B CA 1
ATOM 2563 C C . GLU B 1 145 ? -12.375 9.586 14.211 1 52.75 145 GLU B C 1
ATOM 2565 O O . GLU B 1 145 ? -12.594 8.43 13.844 1 52.75 145 GLU B O 1
ATOM 2570 N N . GLY B 1 146 ? -12.32 10.516 13.297 1 57.72 146 GLY B N 1
ATOM 2571 C CA . GLY B 1 146 ? -11.844 10.023 12.016 1 57.72 146 GLY B CA 1
ATOM 2572 C C . GLY B 1 146 ? -10.391 9.578 12.047 1 57.72 146 GLY B C 1
ATOM 2573 O O . GLY B 1 146 ? -9.719 9.711 13.07 1 57.72 146 GLY B O 1
ATOM 2574 N N . PHE B 1 147 ? -9.812 8.773 11.141 1 60.75 147 PHE B N 1
ATOM 2575 C CA . PHE B 1 147 ? -8.539 8.109 10.891 1 60.75 147 PHE B CA 1
ATOM 2576 C C . PHE B 1 147 ? -7.375 9.07 11.117 1 60.75 147 PHE B C 1
ATOM 2578 O O . PHE B 1 147 ? -6.402 8.734 11.789 1 60.75 147 PHE B O 1
ATOM 2585 N N . GLY B 1 148 ? -7.652 10.328 10.859 1 76.06 148 GLY B N 1
ATOM 2586 C CA . GLY B 1 148 ? -6.57 11.289 10.938 1 76.06 148 GLY B CA 1
ATOM 2587 C C . GLY B 1 148 ? -6.207 11.672 12.359 1 76.06 148 GLY B C 1
ATOM 2588 O O . GLY B 1 148 ? -5.031 11.844 12.68 1 76.06 148 GLY B O 1
ATOM 2589 N N . ARG B 1 149 ? -7.215 11.586 13.18 1 82.19 149 ARG B N 1
ATOM 2590 C CA . ARG B 1 149 ? -6.98 11.93 14.578 1 82.19 149 ARG B CA 1
ATOM 2591 C C . ARG B 1 149 ? -6.16 10.852 15.273 1 82.19 149 ARG B C 1
ATOM 2593 O O . ARG B 1 149 ? -5.234 11.164 16.031 1 82.19 149 ARG B O 1
ATOM 2600 N N . GLU B 1 150 ? -6.484 9.648 15.016 1 79.44 150 GLU B N 1
ATOM 2601 C CA . GLU B 1 150 ? -5.762 8.531 15.617 1 79.44 150 GLU B CA 1
ATOM 2602 C C . GLU B 1 150 ? -4.293 8.531 15.188 1 79.44 150 GLU B C 1
ATOM 2604 O O . GLU B 1 150 ? -3.406 8.273 16 1 79.44 150 GLU B O 1
ATOM 2609 N N . LEU B 1 151 ? -4.086 8.82 13.992 1 81 151 LEU B N 1
ATOM 2610 C CA . LEU B 1 151 ? -2.717 8.883 13.5 1 81 151 LEU B CA 1
ATOM 2611 C C . LEU B 1 151 ? -1.92 9.953 14.234 1 81 151 LEU B C 1
ATOM 2613 O O . LEU B 1 151 ? -0.802 9.703 14.688 1 81 151 LEU B O 1
ATOM 2617 N N . ILE B 1 152 ? -2.537 11.078 14.414 1 87.19 152 ILE B N 1
ATOM 2618 C CA . ILE B 1 152 ? -1.87 12.219 15.039 1 87.19 152 ILE B CA 1
ATOM 2619 C C . ILE B 1 152 ? -1.707 11.969 16.531 1 87.19 152 ILE B C 1
ATOM 2621 O O . ILE B 1 152 ? -0.627 12.18 17.094 1 87.19 152 ILE B O 1
ATOM 2625 N N . GLU B 1 153 ? -2.709 11.391 17.094 1 85.94 153 GLU B N 1
ATOM 2626 C CA . GLU B 1 153 ? -2.73 11.273 18.547 1 85.94 153 GLU B CA 1
ATOM 2627 C C . GLU B 1 153 ? -2.08 9.969 19 1 85.94 153 GLU B C 1
ATOM 2629 O O . GLU B 1 153 ? -1.586 9.883 20.125 1 85.94 153 GLU B O 1
ATOM 2634 N N . GLU B 1 154 ? -2.037 8.992 18.141 1 81.62 154 GLU B N 1
ATOM 2635 C CA . GLU B 1 154 ? -1.56 7.688 18.594 1 81.62 154 GLU B CA 1
ATOM 2636 C C . GLU B 1 154 ? -0.314 7.258 17.828 1 81.62 154 GLU B C 1
ATOM 2638 O O . GLU B 1 154 ? 0.65 6.77 18.406 1 81.62 154 GLU B O 1
ATOM 2643 N N . ALA B 1 155 ? -0.282 7.48 16.594 1 79.62 155 ALA B N 1
ATOM 2644 C CA . ALA B 1 155 ? 0.812 6.938 15.789 1 79.62 155 ALA B CA 1
ATOM 2645 C C . ALA B 1 155 ? 2.082 7.766 15.969 1 79.62 155 ALA B C 1
ATOM 2647 O O . ALA B 1 155 ? 3.182 7.215 16.062 1 79.62 155 ALA B O 1
ATOM 2648 N N . LEU B 1 156 ? 1.986 9.07 16.078 1 88.12 156 LEU B N 1
ATOM 2649 C CA . LEU B 1 156 ? 3.154 9.945 16.188 1 88.12 156 LEU B CA 1
ATOM 2650 C C . LEU B 1 156 ? 3.865 9.727 17.516 1 88.12 156 LEU B C 1
ATOM 2652 O O . LEU B 1 156 ? 5.09 9.594 17.562 1 88.12 156 LEU B O 1
ATOM 2656 N N . PRO B 1 157 ? 3.088 9.656 18.609 1 87.5 157 PRO B N 1
ATOM 2657 C CA . PRO B 1 157 ? 3.742 9.367 19.891 1 87.5 157 PRO B CA 1
ATOM 2658 C C . PRO B 1 157 ? 4.461 8.023 19.891 1 87.5 157 PRO B C 1
ATOM 2660 O O . PRO B 1 157 ? 5.605 7.93 20.344 1 87.5 157 PRO B O 1
ATOM 2663 N N . TYR B 1 158 ? 3.846 7.086 19.344 1 81.69 158 TYR B N 1
ATOM 2664 C CA . TYR B 1 158 ? 4.387 5.73 19.344 1 81.69 158 TYR B CA 1
ATOM 2665 C C . TYR B 1 158 ? 5.621 5.633 18.453 1 81.69 158 TYR B C 1
ATOM 2667 O O . TYR B 1 158 ? 6.648 5.086 18.859 1 81.69 158 TYR B O 1
ATOM 2675 N N . ARG B 1 159 ? 5.621 6.223 17.312 1 82.88 159 ARG B N 1
ATOM 2676 C CA . ARG B 1 159 ? 6.668 6.043 16.312 1 82.88 159 ARG B CA 1
ATOM 2677 C C . ARG B 1 159 ? 7.828 7.004 16.562 1 82.88 159 ARG B C 1
ATOM 2679 O O . ARG B 1 159 ? 8.977 6.684 16.25 1 82.88 159 ARG B O 1
ATOM 2686 N N . LEU B 1 160 ? 7.574 8.188 17.109 1 89.38 160 LEU B N 1
ATOM 2687 C CA . LEU B 1 160 ? 8.594 9.227 17.125 1 89.38 160 LEU B CA 1
ATOM 2688 C C . LEU B 1 160 ? 8.82 9.727 18.547 1 89.38 160 LEU B C 1
ATOM 2690 O O . LEU B 1 160 ? 9.633 10.625 18.766 1 89.38 160 LEU B O 1
ATOM 2694 N N . GLY B 1 161 ? 8.078 9.156 19.484 1 90.06 161 GLY B N 1
ATOM 2695 C CA . GLY B 1 161 ? 8.133 9.719 20.828 1 90.06 161 GLY B CA 1
ATOM 2696 C C . GLY B 1 161 ? 7.582 11.133 20.891 1 90.06 161 GLY B C 1
ATOM 2697 O O . GLY B 1 161 ? 8.055 11.953 21.688 1 90.06 161 GLY B O 1
ATOM 2698 N N . ALA B 1 162 ? 6.645 11.406 20.094 1 93.5 162 ALA B N 1
ATOM 2699 C CA . ALA B 1 162 ? 6.105 12.758 19.984 1 93.5 162 ALA B CA 1
ATOM 2700 C C . ALA B 1 162 ? 4.984 12.992 21 1 93.5 162 ALA B C 1
ATOM 2702 O O . ALA B 1 162 ? 4.359 12.039 21.469 1 93.5 162 ALA B O 1
ATOM 2703 N N . GLU B 1 163 ? 4.863 14.141 21.422 1 94.56 163 GLU B N 1
ATOM 2704 C CA . GLU B 1 163 ? 3.668 14.617 22.109 1 94.56 163 GLU B CA 1
ATOM 2705 C C . GLU B 1 163 ? 2.793 15.453 21.172 1 94.56 163 GLU B C 1
ATOM 2707 O O . GLU B 1 163 ? 3.293 16.328 20.453 1 94.56 163 GLU B O 1
ATOM 2712 N N . THR B 1 164 ? 1.511 15.125 21.172 1 95 164 THR B N 1
ATOM 2713 C CA . THR B 1 164 ? 0.601 15.82 20.266 1 95 164 THR B CA 1
ATOM 2714 C C . THR B 1 164 ? -0.607 16.359 21.031 1 95 164 THR B C 1
ATOM 2716 O O . THR B 1 164 ? -0.99 15.82 22.062 1 95 164 THR B O 1
ATOM 2719 N N . CYS B 1 165 ? -1.137 17.453 20.547 1 93.81 165 CYS B N 1
ATOM 2720 C CA . CYS B 1 165 ? -2.363 18.031 21.078 1 93.81 165 CYS B CA 1
ATOM 2721 C C . CYS B 1 165 ? -3.219 18.609 19.953 1 93.81 165 CYS B C 1
ATOM 2723 O O . CYS B 1 165 ? -2.766 19.469 19.188 1 93.81 165 CYS B O 1
ATOM 2725 N N . LEU B 1 166 ? -4.422 18.062 19.812 1 91.62 166 LEU B N 1
ATOM 2726 C CA . LEU B 1 166 ? -5.398 18.547 18.844 1 91.62 166 LEU B CA 1
ATOM 2727 C C . LEU B 1 166 ? -6.566 19.234 19.531 1 91.62 166 LEU B C 1
ATOM 2729 O O . LEU B 1 166 ? -7.297 18.609 20.297 1 91.62 166 LEU B O 1
ATOM 2733 N N . GLU B 1 167 ? -6.738 20.484 19.234 1 89.56 167 GLU B N 1
ATOM 2734 C CA . GLU B 1 167 ? -7.781 21.297 19.859 1 89.56 167 GLU B CA 1
ATOM 2735 C C . GLU B 1 167 ? -8.734 21.875 18.828 1 89.56 167 GLU B C 1
ATOM 2737 O O . GLU B 1 167 ? -8.297 22.484 17.844 1 89.56 167 GLU B O 1
ATOM 2742 N N . PHE B 1 168 ? -10.008 21.688 19.109 1 87.31 168 PHE B N 1
ATOM 2743 C CA . PHE B 1 168 ? -11.031 22.344 18.312 1 87.31 168 PHE B CA 1
ATOM 2744 C C . PHE B 1 168 ? -11.477 23.641 18.969 1 87.31 168 PHE B C 1
ATOM 2746 O O . PHE B 1 168 ? -11.984 23.641 20.094 1 87.31 168 PHE B O 1
ATOM 2753 N N . ARG B 1 169 ? -11.172 24.719 18.344 1 84.5 169 ARG B N 1
ATOM 2754 C CA . ARG B 1 169 ? -11.461 26.047 18.859 1 84.5 169 ARG B CA 1
ATOM 2755 C C . ARG B 1 169 ? -12.445 26.781 17.969 1 84.5 169 ARG B C 1
ATOM 2757 O O . ARG B 1 169 ? -12.648 26.406 16.812 1 84.5 169 ARG B O 1
ATOM 2764 N N . PRO B 1 170 ? -13.094 27.781 18.688 1 83.38 170 PRO B N 1
ATOM 2765 C CA . PRO B 1 170 ? -13.812 28.672 17.797 1 83.38 170 PRO B CA 1
ATOM 2766 C C . PRO B 1 170 ? -12.922 29.266 16.703 1 83.38 170 PRO B C 1
ATOM 2768 O O . PRO B 1 170 ? -11.82 29.75 16.984 1 83.38 170 PRO B O 1
ATOM 2771 N N . GLY B 1 171 ? -13.172 29.062 15.484 1 87.75 171 GLY B N 1
ATOM 2772 C CA . GLY B 1 171 ? -12.414 29.641 14.383 1 87.75 171 GLY B CA 1
ATOM 2773 C C . GLY B 1 171 ? -11.547 28.625 13.664 1 87.75 171 GLY B C 1
ATOM 2774 O O . GLY B 1 171 ? -10.891 28.953 12.68 1 87.75 171 GLY B O 1
ATOM 2775 N N . GLY B 1 172 ? -11.43 27.516 14.328 1 91.19 172 GLY B N 1
ATOM 2776 C CA . GLY B 1 172 ? -10.68 26.5 13.609 1 91.19 172 GLY B CA 1
ATOM 2777 C C . GLY B 1 172 ? -9.93 25.562 14.523 1 91.19 172 GLY B C 1
ATOM 2778 O O . GLY B 1 172 ? -10.25 25.453 15.711 1 91.19 172 GLY B O 1
ATOM 2779 N N . VAL B 1 173 ? -9.008 24.797 14.008 1 92.25 173 VAL B N 1
ATOM 2780 C CA . VAL B 1 173 ? -8.289 23.734 14.719 1 92.25 173 VAL B CA 1
ATOM 2781 C C . VAL B 1 173 ? -6.887 24.219 15.078 1 92.25 173 VAL B C 1
ATOM 2783 O O . VAL B 1 173 ? -6.23 24.891 14.281 1 92.25 173 VAL B O 1
ATOM 2786 N N . LYS B 1 174 ? -6.453 23.938 16.234 1 95.19 174 LYS B N 1
ATOM 2787 C CA . LYS B 1 174 ? -5.055 24.062 16.625 1 95.19 174 LYS B CA 1
ATOM 2788 C C . LYS B 1 174 ? -4.441 22.703 16.938 1 95.19 174 LYS B C 1
ATOM 2790 O O . LYS B 1 174 ? -4.992 21.922 17.734 1 95.19 174 LYS B O 1
ATOM 2795 N N . CYS B 1 175 ? -3.352 22.375 16.281 1 95.94 175 CYS B N 1
ATOM 2796 C CA . CYS B 1 175 ? -2.621 21.141 16.547 1 95.94 175 CYS B CA 1
ATOM 2797 C C . CYS B 1 175 ? -1.164 21.438 16.875 1 95.94 175 CYS B C 1
ATOM 2799 O O . CYS B 1 175 ? -0.509 22.219 16.188 1 95.94 175 CYS B O 1
ATOM 2801 N N . THR B 1 176 ? -0.687 20.859 17.922 1 97.06 176 THR B N 1
ATOM 2802 C CA . THR B 1 176 ? 0.721 20.969 18.281 1 97.06 176 THR B CA 1
ATOM 2803 C C . THR B 1 176 ? 1.385 19.594 18.312 1 97.06 176 THR B C 1
ATOM 2805 O O . THR B 1 176 ? 0.804 18.641 18.812 1 97.06 176 THR B O 1
ATOM 2808 N N . ILE B 1 177 ? 2.543 19.5 17.734 1 96.56 177 ILE B N 1
ATOM 2809 C CA . ILE B 1 177 ? 3.354 18.281 17.719 1 96.56 177 ILE B CA 1
ATOM 2810 C C . ILE B 1 177 ? 4.754 18.594 18.25 1 96.56 177 ILE B C 1
ATOM 2812 O O . ILE B 1 177 ? 5.445 19.453 17.703 1 96.56 177 ILE B O 1
ATOM 2816 N N . SER B 1 178 ? 5.168 17.969 19.281 1 96.19 178 SER B N 1
ATOM 2817 C CA . SER B 1 178 ? 6.516 18.062 19.844 1 96.19 178 SER B CA 1
ATOM 2818 C C . SER B 1 178 ? 7.227 16.719 19.781 1 96.19 178 SER B C 1
ATOM 2820 O O . SER B 1 178 ? 6.668 15.695 20.188 1 96.19 178 SER B O 1
ATOM 2822 N N . MET B 1 179 ? 8.469 16.719 19.234 1 94.44 179 MET B N 1
ATOM 2823 C CA . MET B 1 179 ? 9.18 15.445 19.125 1 94.44 179 MET B CA 1
ATOM 2824 C C . MET B 1 179 ? 10.688 15.656 19.234 1 94.44 179 MET B C 1
ATOM 2826 O O . MET B 1 179 ? 11.195 16.734 18.906 1 94.44 179 MET B O 1
ATOM 2830 N N . PRO B 1 180 ? 11.406 14.602 19.688 1 93.06 180 PRO B N 1
ATOM 2831 C CA . PRO B 1 180 ? 12.867 14.688 19.688 1 93.06 180 PRO B CA 1
ATOM 2832 C C . PRO B 1 180 ? 13.469 14.633 18.281 1 93.06 180 PRO B C 1
ATOM 2834 O O . PRO B 1 180 ? 12.906 13.984 17.406 1 93.06 180 PRO B O 1
ATOM 2837 N N . LEU B 1 181 ? 14.469 15.406 18.094 1 90.44 181 LEU B N 1
ATOM 2838 C CA . LEU B 1 181 ? 15.234 15.328 16.859 1 90.44 181 LEU B CA 1
ATOM 2839 C C . LEU B 1 181 ? 16.453 14.43 17.016 1 90.44 181 LEU B C 1
ATOM 2841 O O . LEU B 1 181 ? 17.109 14.453 18.062 1 90.44 181 LEU B O 1
ATOM 2845 N N . ASP B 1 182 ? 16.547 13.375 16.297 1 75.31 182 ASP B N 1
ATOM 2846 C CA . ASP B 1 182 ? 17.703 12.5 16.422 1 75.31 182 ASP B CA 1
ATOM 2847 C C . ASP B 1 182 ? 19 13.273 16.172 1 75.31 182 ASP B C 1
ATOM 2849 O O . ASP B 1 182 ? 19 14.297 15.477 1 75.31 182 ASP B O 1
ATOM 2853 N N . ASP B 1 183 ? 20.031 13.008 16.969 1 60.41 183 ASP B N 1
ATOM 2854 C CA . ASP B 1 183 ? 21.359 13.633 16.969 1 60.41 183 ASP B CA 1
ATOM 2855 C C . ASP B 1 183 ? 21.859 13.875 15.547 1 60.41 183 ASP B C 1
ATOM 2857 O O . ASP B 1 183 ? 22.5 14.883 15.273 1 60.41 183 ASP B O 1
ATOM 2861 N N . ASP B 1 184 ? 21.75 12.961 14.695 1 53.06 184 ASP B N 1
ATOM 2862 C CA . ASP B 1 184 ? 22.297 13.242 13.383 1 53.06 184 ASP B CA 1
ATOM 2863 C C . ASP B 1 184 ? 21.484 14.32 12.656 1 53.06 184 ASP B C 1
ATOM 2865 O O . ASP B 1 184 ? 21.969 14.93 11.703 1 53.06 184 ASP B O 1
ATOM 2869 N N . ASP B 1 185 ? 20.375 14.602 13.078 1 49.91 185 ASP B N 1
ATOM 2870 C CA . ASP B 1 185 ? 19.516 15.641 12.516 1 49.91 185 ASP B CA 1
ATOM 2871 C C . ASP B 1 185 ? 19.891 17.016 13.062 1 49.91 185 ASP B C 1
ATOM 2873 O O . ASP B 1 185 ? 19.609 18.031 12.43 1 49.91 185 ASP B O 1
ATOM 2877 N N . GLU B 1 186 ? 20.484 17.156 14.242 1 45.44 186 GLU B N 1
ATOM 2878 C CA . GLU B 1 186 ? 20.938 18.344 14.945 1 45.44 186 GLU B CA 1
ATOM 2879 C C . GLU B 1 186 ? 22.047 19.062 14.164 1 45.44 186 GLU B C 1
ATOM 2881 O O . GLU B 1 186 ? 22.203 20.281 14.266 1 45.44 186 GLU B O 1
ATOM 2886 N N . ARG B 1 187 ? 22.984 18.188 13.742 1 44.84 187 ARG B N 1
ATOM 2887 C CA . ARG B 1 187 ? 24.188 18.859 13.273 1 44.84 187 ARG B CA 1
ATOM 2888 C C . ARG B 1 187 ? 23.859 19.875 12.188 1 44.84 187 ARG B C 1
ATOM 2890 O O . ARG B 1 187 ? 24.656 20.766 11.883 1 44.84 187 ARG B O 1
ATOM 2897 N N . ALA B 1 188 ? 22.766 19.656 11.57 1 41.91 188 ALA B N 1
ATOM 2898 C CA . ALA B 1 188 ? 22.688 20.578 10.438 1 41.91 188 ALA B CA 1
ATOM 2899 C C . ALA B 1 188 ? 22.234 21.953 10.891 1 41.91 188 ALA B C 1
ATOM 2901 O O . ALA B 1 188 ? 22.609 22.969 10.281 1 41.91 188 ALA B O 1
ATOM 2902 N N . SER B 1 189 ? 21.344 22.062 11.852 1 41.59 189 SER B N 1
ATOM 2903 C CA . SER B 1 189 ? 20.828 23.391 12.18 1 41.59 189 SER B CA 1
ATOM 2904 C C . SER B 1 189 ? 21.906 24.25 12.844 1 41.59 189 SER B C 1
ATOM 2906 O O . SER B 1 189 ? 21.984 25.453 12.602 1 41.59 189 SER B O 1
ATOM 2908 N N . ALA B 1 190 ? 22.688 23.781 13.734 1 43.38 190 ALA B N 1
ATOM 2909 C CA . ALA B 1 190 ? 23.688 24.547 14.469 1 43.38 190 ALA B CA 1
ATOM 2910 C C . ALA B 1 190 ? 24.734 25.141 13.523 1 43.38 190 ALA B C 1
ATOM 2912 O O . ALA B 1 190 ? 25.359 26.156 13.82 1 43.38 190 ALA B O 1
ATOM 2913 N N . LEU B 1 191 ? 24.984 24.406 12.523 1 41.12 191 LEU B N 1
ATOM 2914 C CA . LEU B 1 191 ? 26.062 24.953 11.719 1 41.12 191 LEU B CA 1
ATOM 2915 C C . LEU B 1 191 ? 25.641 26.25 11.031 1 41.12 191 LEU B C 1
ATOM 2917 O O . LEU B 1 191 ? 26.469 27.047 10.617 1 41.12 191 LEU B O 1
ATOM 2921 N N . LEU B 1 192 ? 24.328 26.297 10.781 1 38.97 192 LEU B N 1
ATOM 2922 C CA . LEU B 1 192 ? 23.969 27.516 10.07 1 38.97 192 LEU B CA 1
ATOM 2923 C C . LEU B 1 192 ? 23.875 28.703 11.031 1 38.97 192 LEU B C 1
ATOM 2925 O O . LEU B 1 192 ? 23.781 29.844 10.594 1 38.97 192 LEU B O 1
ATOM 2929 N N . GLU B 1 193 ? 23.625 28.484 12.305 1 34.78 193 GLU B N 1
ATOM 2930 C CA . GLU B 1 193 ? 23.609 29.656 13.172 1 34.78 193 GLU B CA 1
ATOM 2931 C C . GLU B 1 193 ? 25.031 30.109 13.508 1 34.78 193 GLU B C 1
ATOM 2933 O O . GLU B 1 193 ? 25.219 31.172 14.086 1 34.78 193 GLU B O 1
ATOM 2938 N N . ARG B 1 194 ? 26.062 29.266 13.219 1 34.84 194 ARG B N 1
ATOM 2939 C CA . ARG B 1 194 ? 27.359 29.906 13.406 1 34.84 194 ARG B CA 1
ATOM 2940 C C . ARG B 1 194 ? 27.859 30.547 12.109 1 34.84 194 ARG B C 1
ATOM 2942 O O . ARG B 1 194 ? 27.641 29.984 11.031 1 34.84 194 ARG B O 1
#

Solvent-accessible surface area (backbone atoms only — not comparable to full-atom values): 20629 Å² total; per-residue (Å²): 111,64,67,57,51,50,52,52,47,52,49,35,53,72,48,36,91,44,47,68,53,30,52,54,54,45,53,52,51,51,52,46,51,48,54,46,48,52,49,32,73,69,24,89,87,44,36,31,50,48,67,58,50,54,44,53,51,32,43,73,73,71,49,52,80,41,96,42,49,46,77,50,60,74,82,44,52,26,51,58,68,58,38,50,54,52,44,49,42,49,41,37,53,48,53,46,22,46,74,73,20,24,70,55,34,81,89,13,27,36,40,38,39,39,48,75,48,72,49,93,97,47,75,32,31,38,40,37,38,40,40,32,35,59,14,72,83,63,86,66,62,79,72,68,75,44,49,52,53,50,43,44,64,47,46,38,29,70,76,53,61,28,48,60,47,82,42,85,44,92,17,24,44,38,37,38,41,34,30,64,42,58,69,84,40,48,59,61,47,58,55,68,77,98,111,64,68,58,50,51,53,52,46,52,50,34,53,72,49,35,90,44,45,68,54,30,52,55,53,44,51,52,51,51,51,48,51,46,55,46,48,52,50,33,71,69,24,90,85,43,37,31,50,50,68,58,50,53,44,52,51,33,43,72,74,72,50,53,79,43,96,40,50,46,79,50,60,73,82,44,50,28,49,58,69,56,40,48,54,50,43,49,43,50,40,39,52,49,53,47,21,47,74,73,20,24,70,54,35,80,86,12,28,36,39,39,39,40,48,75,48,72,50,93,96,46,73,32,30,37,40,38,37,41,39,33,32,59,15,74,83,62,87,67,62,78,73,67,76,45,49,53,53,51,43,44,64,46,46,39,30,71,75,53,62,26,48,59,47,82,42,86,45,92,18,25,45,37,35,38,41,35,29,64,43,57,70,84,42,49,61,59,48,59,56,68,77,97

Organism: NCBI:txid2759526